Protein AF-R5ES46-F1 (afdb_monomer_lite)

pLDDT: mean 76.64, std 11.03, range [31.05, 92.38]

Secondary structure (DSSP, 8-state):
-HHHHHHHHHHT-HHHHHHHHHTT----GGGTHHHHHHHTT-HHHHHHHHTT-S-TT---TTS--GGGG--SHHHHHHHHTT---TT---TTS--HHHH--SHHHHHHHHHHHHHHH--TTSS---HHHHHHSEEEEEEEGGG-EEE--STTSPPEEEETTEEEEEPHHHHHHHHHHHT--GGGGGTS-HHHHHHHHHHH-TT-EEEEEEETTTTEEEEEEETTS----HHHHHHHHHT-TTEEEEEEETTEEEEEEEEEEEEE-TTS-EEEEEEEEEEETT-SSPPEEEEEEEETTT--B----SGGGEEE-----SSSHHHHHHHHH---HHHHHHHHHHHHHHHHBEEEHHHHHHHHHHHHHHBS-HHHHHHHHHHHHHHTT-HHHHHT-S-GGGS-HHHHTT-EEEEEHHHHHHHHHHHHHH-GGGB-TTHHHHHHHHHHHHHHSPPTTTTT-B--SPPPP--GGGS------

Structure (mmCIF, N/CA/C/O backbone):
data_AF-R5ES46-F1
#
_entry.id   AF-R5ES46-F1
#
loop_
_atom_site.group_PDB
_atom_site.id
_atom_site.type_symbol
_atom_site.label_atom_id
_atom_site.label_alt_id
_atom_site.label_comp_id
_atom_site.label_asym_id
_atom_site.label_entity_id
_atom_site.label_seq_id
_atom_site.pdbx_PDB_ins_code
_atom_site.Cartn_x
_atom_site.Cartn_y
_atom_site.Cartn_z
_atom_site.occupancy
_atom_site.B_iso_or_equiv
_atom_site.auth_seq_id
_atom_site.auth_comp_id
_atom_site.auth_asym_id
_atom_site.auth_atom_id
_atom_site.pdbx_PDB_model_num
ATOM 1 N N . MET A 1 1 ? 36.159 9.621 -30.321 1.00 50.72 1 MET A N 1
ATOM 2 C CA . MET A 1 1 ? 34.723 9.691 -30.652 1.00 50.72 1 MET A CA 1
ATOM 3 C C . MET A 1 1 ? 33.994 10.702 -29.761 1.00 50.72 1 MET A C 1
ATOM 5 O O . MET A 1 1 ? 33.452 11.634 -30.328 1.00 50.72 1 MET A O 1
ATOM 9 N N . SER A 1 2 ? 34.133 10.706 -28.422 1.00 61.22 2 SER A N 1
ATOM 10 C CA . SER A 1 2 ? 33.361 11.634 -27.547 1.00 61.22 2 SER A CA 1
ATOM 11 C C . SER A 1 2 ? 33.459 13.148 -27.847 1.00 61.22 2 SER A C 1
ATOM 13 O O . SER A 1 2 ? 32.511 13.891 -27.600 1.00 61.22 2 SER A O 1
ATOM 15 N N . TYR A 1 3 ? 34.552 13.632 -28.458 1.00 76.00 3 TYR A N 1
ATOM 16 C CA . TYR A 1 3 ? 34.710 15.056 -28.794 1.00 76.00 3 TYR A CA 1
ATOM 17 C C . TYR A 1 3 ? 33.619 15.597 -29.740 1.00 76.00 3 TYR A C 1
ATOM 19 O O . TYR A 1 3 ? 33.223 16.759 -29.613 1.00 76.00 3 TYR A O 1
ATOM 27 N N . ALA A 1 4 ? 33.131 14.782 -30.684 1.00 81.94 4 ALA A N 1
ATOM 28 C CA . ALA A 1 4 ? 32.122 15.208 -31.654 1.00 81.94 4 ALA A CA 1
ATOM 29 C C . ALA A 1 4 ? 30.767 15.445 -30.972 1.00 81.94 4 ALA A C 1
ATOM 31 O O . ALA A 1 4 ? 30.201 16.535 -31.109 1.00 81.94 4 ALA A O 1
ATOM 32 N N . LEU A 1 5 ? 30.315 14.479 -30.164 1.00 83.06 5 LEU A N 1
ATOM 33 C CA . LEU A 1 5 ? 29.095 14.578 -29.364 1.00 83.06 5 LEU A CA 1
ATOM 34 C C . LEU A 1 5 ? 29.153 15.760 -28.389 1.00 83.06 5 LEU A C 1
ATOM 36 O O . LEU A 1 5 ? 28.254 16.602 -28.384 1.00 83.06 5 LEU A O 1
ATOM 40 N N . LYS A 1 6 ? 30.257 15.909 -27.646 1.00 84.19 6 LYS A N 1
ATOM 41 C CA . LYS A 1 6 ? 30.455 17.034 -26.720 1.00 84.19 6 LYS A CA 1
ATOM 42 C C . LYS A 1 6 ? 30.347 18.387 -27.413 1.00 84.19 6 LYS A C 1
ATOM 44 O O . LYS A 1 6 ? 29.701 19.306 -26.905 1.00 84.19 6 LYS A O 1
ATOM 49 N N . LYS A 1 7 ? 30.969 18.538 -28.584 1.00 84.88 7 LYS A N 1
ATOM 50 C CA . LYS A 1 7 ? 30.894 19.783 -29.356 1.00 84.88 7 LYS A CA 1
ATOM 51 C C . LYS A 1 7 ? 29.479 20.032 -29.883 1.00 84.88 7 LYS A C 1
ATOM 53 O O . LYS A 1 7 ? 29.025 21.171 -29.831 1.00 84.88 7 LYS A O 1
ATOM 58 N N . ALA A 1 8 ? 28.780 18.995 -30.340 1.00 86.94 8 ALA A N 1
ATOM 59 C CA . ALA A 1 8 ? 27.404 19.099 -30.822 1.00 86.94 8 ALA A CA 1
ATOM 60 C C . ALA A 1 8 ? 26.443 19.585 -29.722 1.00 86.94 8 ALA A C 1
ATOM 62 O O . ALA A 1 8 ? 25.684 20.529 -29.955 1.00 86.94 8 ALA A O 1
ATOM 63 N N . VAL A 1 9 ? 26.557 19.026 -28.511 1.00 86.81 9 VAL A N 1
ATOM 64 C CA . VAL A 1 9 ? 25.781 19.442 -27.329 1.00 86.81 9 VAL A CA 1
ATOM 65 C C . VAL A 1 9 ? 26.120 20.882 -26.926 1.00 86.81 9 VAL A C 1
ATOM 67 O O . VAL A 1 9 ? 25.226 21.705 -26.753 1.00 86.81 9 VAL A O 1
ATOM 70 N N . ARG A 1 10 ? 27.409 21.258 -26.872 1.00 84.00 10 ARG A N 1
ATOM 71 C CA . ARG A 1 10 ? 27.826 22.637 -26.523 1.00 84.00 10 ARG A CA 1
ATOM 72 C C . ARG A 1 10 ? 27.373 23.696 -27.528 1.00 84.00 10 ARG A C 1
ATOM 74 O O . ARG A 1 10 ? 27.269 24.867 -27.164 1.00 84.00 10 ARG A O 1
ATOM 81 N N . VAL A 1 11 ? 27.146 23.319 -28.782 1.00 86.06 11 VAL A N 1
ATOM 82 C CA . VAL A 1 11 ? 26.660 24.229 -29.829 1.00 86.06 11 VAL A CA 1
ATOM 83 C C . VAL A 1 11 ? 25.125 24.207 -29.931 1.00 86.06 11 VAL A C 1
ATOM 85 O O . VAL A 1 11 ? 24.560 25.130 -30.512 1.00 86.06 11 VAL A O 1
ATOM 88 N N . GLY A 1 12 ? 24.441 23.224 -29.329 1.00 83.50 12 GLY A N 1
ATOM 89 C CA . GLY A 1 12 ? 22.979 23.080 -29.386 1.00 83.50 12 GLY A CA 1
ATOM 90 C C . GLY A 1 12 ? 22.482 22.544 -30.732 1.00 83.50 12 GLY A C 1
ATOM 91 O O . GLY A 1 12 ? 21.499 23.030 -31.284 1.00 83.50 12 GLY A O 1
ATOM 92 N N . LYS A 1 13 ? 23.214 21.599 -31.339 1.00 88.62 13 LYS A N 1
ATOM 93 C CA . LYS A 1 13 ? 22.828 20.964 -32.611 1.00 88.62 13 LYS A CA 1
ATOM 94 C C . LYS A 1 13 ? 22.083 19.652 -32.350 1.00 88.62 13 LYS A C 1
ATOM 96 O O . LYS A 1 13 ? 22.638 18.586 -32.597 1.00 88.62 13 LYS A O 1
ATOM 101 N N . SER A 1 14 ? 20.839 19.744 -31.880 1.00 86.94 14 SER A N 1
ATOM 102 C CA . SER A 1 14 ? 19.990 18.607 -31.478 1.00 86.94 14 SER A CA 1
ATOM 103 C C . SER A 1 14 ? 19.904 17.483 -32.525 1.00 86.94 14 SER A C 1
ATOM 105 O O . SER A 1 14 ? 20.125 16.321 -32.195 1.00 86.94 14 SER A O 1
ATOM 107 N N . GLU A 1 15 ? 19.694 17.815 -33.802 1.00 88.44 15 GLU A N 1
ATOM 108 C CA . GLU A 1 15 ? 19.647 16.827 -34.898 1.00 88.44 15 GLU A CA 1
ATOM 109 C C . GLU A 1 15 ? 20.982 16.096 -35.105 1.00 88.44 15 GLU A C 1
ATOM 111 O O . GLU A 1 15 ? 21.023 14.901 -35.392 1.00 88.44 15 GLU A O 1
ATOM 116 N N . PHE A 1 16 ? 22.099 16.802 -34.919 1.00 86.50 16 PHE A N 1
ATOM 117 C CA . PHE A 1 16 ? 23.427 16.205 -35.042 1.00 86.50 16 PHE A CA 1
ATOM 118 C C . PHE A 1 16 ? 23.774 15.352 -33.816 1.00 86.50 16 PHE A C 1
ATOM 120 O O . PHE A 1 16 ? 24.429 14.324 -33.953 1.00 86.50 16 PHE A O 1
ATOM 127 N N . VAL A 1 17 ? 23.289 15.737 -32.630 1.00 85.88 17 VAL A N 1
ATOM 128 C CA . VAL A 1 17 ? 23.375 14.914 -31.416 1.00 85.88 17 VAL A CA 1
ATOM 129 C C . VAL A 1 17 ? 22.628 13.597 -31.616 1.00 85.88 17 VAL A C 1
ATOM 131 O O . VAL A 1 17 ? 23.207 12.542 -31.373 1.00 85.88 17 VAL A O 1
ATOM 134 N N . LYS A 1 18 ? 21.392 13.641 -32.125 1.00 85.62 18 LYS A N 1
ATOM 135 C CA . LYS A 1 18 ? 20.612 12.435 -32.433 1.00 85.62 18 LYS A CA 1
ATOM 136 C C . LYS A 1 18 ? 21.348 11.516 -33.408 1.00 85.62 18 LYS A C 1
ATOM 138 O O . LYS A 1 18 ? 21.523 10.339 -33.119 1.00 85.62 18 LYS A O 1
ATOM 143 N N . PHE A 1 19 ? 21.859 12.074 -34.507 1.00 87.94 19 PHE A N 1
ATOM 144 C CA . PHE A 1 19 ? 22.622 11.314 -35.498 1.00 87.94 19 PHE A CA 1
ATOM 145 C C . PHE A 1 19 ? 23.838 10.593 -34.891 1.00 87.94 19 PHE A C 1
ATOM 147 O O . PHE A 1 19 ? 24.086 9.431 -35.203 1.00 87.94 19 PHE A O 1
ATOM 154 N N . LEU A 1 20 ? 24.591 11.259 -34.010 1.00 86.00 20 LEU A N 1
ATOM 155 C CA . LEU A 1 20 ? 25.761 10.661 -33.355 1.00 86.00 20 LEU A CA 1
ATOM 156 C C . LEU A 1 20 ? 25.376 9.551 -32.364 1.00 86.00 20 LEU A C 1
ATOM 158 O O . LEU A 1 20 ? 26.060 8.529 -32.297 1.00 86.00 20 LEU A O 1
ATOM 162 N N . LEU A 1 21 ? 24.272 9.720 -31.631 1.00 84.38 21 LEU A N 1
ATOM 163 C CA . LEU A 1 21 ? 23.753 8.700 -30.713 1.00 84.38 21 LEU A CA 1
ATOM 164 C C . LEU A 1 21 ? 23.245 7.460 -31.468 1.00 84.38 21 LEU A C 1
ATOM 166 O O . LEU A 1 21 ? 23.540 6.333 -31.061 1.00 84.38 21 LEU A O 1
ATOM 170 N N . ASP A 1 22 ? 22.555 7.662 -32.594 1.00 84.56 22 ASP A N 1
ATOM 171 C CA . ASP A 1 22 ? 22.076 6.589 -33.477 1.00 84.56 22 ASP A CA 1
ATOM 172 C C . ASP A 1 22 ? 23.244 5.848 -34.155 1.00 84.56 22 ASP A C 1
ATOM 174 O O . ASP A 1 22 ? 23.182 4.637 -34.368 1.00 84.56 22 ASP A O 1
ATOM 178 N N . ALA A 1 23 ? 24.352 6.547 -34.426 1.00 84.88 23 ALA A N 1
ATOM 179 C CA . ALA A 1 23 ? 25.599 5.960 -34.922 1.00 84.88 23 ALA A CA 1
ATOM 180 C C . ALA A 1 23 ? 26.373 5.149 -33.858 1.00 84.88 23 ALA A C 1
ATOM 182 O O . ALA A 1 23 ? 27.422 4.577 -34.160 1.00 84.88 23 ALA A O 1
ATOM 183 N N . GLY A 1 24 ? 25.864 5.075 -32.623 1.00 80.06 24 GLY A N 1
ATOM 184 C CA . GLY A 1 24 ? 26.430 4.275 -31.541 1.00 80.06 24 GLY A CA 1
ATOM 185 C C . GLY A 1 24 ? 27.419 5.017 -30.641 1.00 80.06 24 GLY A C 1
ATOM 186 O O . GLY A 1 24 ? 28.018 4.381 -29.771 1.00 80.06 24 GLY A O 1
ATOM 187 N N . GLU A 1 25 ? 27.588 6.338 -30.790 1.00 81.44 25 GLU A N 1
ATOM 188 C CA . GLU A 1 25 ? 28.303 7.112 -29.772 1.00 81.44 25 GLU A CA 1
ATOM 189 C C . GLU A 1 25 ? 27.498 7.129 -28.465 1.00 81.44 25 GLU A C 1
ATOM 191 O O . GLU A 1 25 ? 26.265 7.173 -28.452 1.00 81.44 25 GLU A O 1
ATOM 196 N N . ARG A 1 26 ? 28.204 7.068 -27.334 1.00 77.81 26 ARG A N 1
ATOM 197 C CA . ARG A 1 26 ? 27.598 7.064 -26.001 1.00 77.81 26 ARG A CA 1
ATOM 198 C C . ARG A 1 26 ? 28.110 8.249 -25.186 1.00 77.81 26 ARG A C 1
ATOM 200 O O . ARG A 1 26 ? 29.310 8.530 -25.247 1.00 77.81 26 ARG A O 1
ATOM 207 N N . PRO A 1 27 ? 27.233 8.934 -24.433 1.00 75.50 27 PRO A N 1
ATOM 208 C CA . PRO A 1 27 ? 27.652 10.006 -23.546 1.00 75.50 27 PRO A CA 1
ATOM 209 C C . PRO A 1 27 ? 28.518 9.428 -22.422 1.00 75.50 27 PRO A C 1
ATOM 211 O O . PRO A 1 27 ? 28.147 8.433 -21.799 1.00 75.50 27 PRO A O 1
ATOM 214 N N . SER A 1 28 ? 29.681 10.031 -22.168 1.00 75.12 28 SER A N 1
ATOM 215 C CA . SER A 1 28 ? 30.490 9.660 -21.007 1.00 75.12 28 SER A CA 1
ATOM 216 C C . SER A 1 28 ? 30.049 10.466 -19.781 1.00 75.12 28 SER A C 1
ATOM 218 O O . SER A 1 28 ? 29.899 11.684 -19.919 1.00 75.12 28 SER A O 1
ATOM 220 N N . PRO A 1 29 ? 29.928 9.837 -18.598 1.00 64.81 29 PRO A N 1
ATOM 221 C CA . PRO A 1 29 ? 29.536 10.515 -17.359 1.00 64.81 29 PRO A CA 1
ATOM 222 C C . PRO A 1 29 ? 30.401 11.760 -17.072 1.00 64.81 29 PRO A C 1
ATOM 224 O O . PRO A 1 29 ? 29.914 12.884 -16.988 1.00 64.81 29 PRO A O 1
ATOM 227 N N . SER A 1 30 ? 31.726 11.595 -17.181 1.00 70.25 30 SER A N 1
ATOM 228 C CA . SER A 1 30 ? 32.749 12.631 -16.954 1.00 70.25 30 SER A CA 1
ATOM 229 C C . SER A 1 30 ? 32.684 13.872 -17.857 1.00 70.25 30 SER A C 1
ATOM 231 O O . SER A 1 30 ? 33.551 14.738 -17.774 1.00 70.25 30 SER A O 1
ATOM 233 N N . GLU A 1 31 ? 31.769 13.919 -18.823 1.00 74.25 31 GLU A N 1
ATOM 234 C CA . GLU A 1 31 ? 31.600 15.065 -19.717 1.00 74.25 31 GLU A CA 1
ATOM 235 C C . GLU A 1 31 ? 30.376 15.921 -19.380 1.00 74.25 31 GLU A C 1
ATOM 237 O O . GLU A 1 31 ? 30.196 16.952 -20.038 1.00 74.25 31 GLU A O 1
ATOM 242 N N . HIS A 1 32 ? 29.556 15.504 -18.402 1.00 83.56 32 HIS A N 1
ATOM 243 C CA . HIS A 1 32 ? 28.387 16.234 -17.888 1.00 83.56 32 HIS A CA 1
ATOM 244 C C . HIS A 1 32 ? 27.476 16.763 -19.006 1.00 83.56 32 HIS A C 1
ATOM 246 O O . HIS A 1 32 ? 26.930 17.865 -18.951 1.00 83.56 32 HIS A O 1
ATOM 252 N N . LEU A 1 33 ? 27.331 15.984 -20.087 1.00 87.06 33 LEU A N 1
ATOM 253 C CA . LEU A 1 33 ? 26.637 16.425 -21.305 1.00 87.06 33 LEU A CA 1
ATOM 254 C C . LEU A 1 33 ? 25.172 16.783 -21.035 1.00 87.06 33 LEU A C 1
ATOM 256 O O . LEU A 1 33 ? 24.641 17.703 -21.659 1.00 87.06 33 LEU A O 1
ATOM 260 N N . LEU A 1 34 ? 24.539 16.089 -20.087 1.00 88.81 34 LEU A N 1
ATOM 261 C CA . LEU A 1 34 ? 23.174 16.385 -19.673 1.00 88.81 34 LEU A CA 1
ATOM 262 C C . LEU A 1 34 ? 23.084 17.711 -18.915 1.00 88.81 34 LEU A C 1
ATOM 264 O O . LEU A 1 34 ? 22.223 18.516 -19.248 1.00 88.81 34 LEU A O 1
ATOM 268 N N . HIS A 1 35 ? 24.005 17.999 -17.991 1.00 90.88 35 HIS A N 1
ATOM 269 C CA . HIS A 1 35 ? 24.092 19.295 -17.301 1.00 90.88 35 HIS A CA 1
ATOM 270 C C . HIS A 1 35 ? 24.216 20.455 -18.293 1.00 90.88 35 HIS A C 1
ATOM 272 O O . HIS A 1 35 ? 23.548 21.483 -18.160 1.00 90.88 35 HIS A O 1
ATOM 278 N N . ILE A 1 36 ? 25.012 20.275 -19.352 1.00 88.56 36 ILE A N 1
ATOM 279 C CA . ILE A 1 36 ? 25.159 21.276 -20.419 1.00 88.56 36 ILE A CA 1
ATOM 280 C C . ILE A 1 36 ? 23.841 21.474 -21.183 1.00 88.56 36 ILE A C 1
ATOM 282 O O . ILE A 1 36 ? 23.480 22.613 -21.475 1.00 88.56 36 ILE A O 1
ATOM 286 N N . ALA A 1 37 ? 23.122 20.401 -21.521 1.00 90.31 37 ALA A N 1
ATOM 287 C CA . ALA A 1 37 ? 21.837 20.508 -22.217 1.00 90.31 37 ALA A CA 1
ATOM 288 C C . ALA A 1 37 ? 20.765 21.171 -21.333 1.00 90.31 37 ALA A C 1
ATOM 290 O O . ALA A 1 37 ? 20.067 22.080 -21.784 1.00 90.31 37 ALA A O 1
ATOM 291 N N . VAL A 1 38 ? 20.694 20.775 -20.059 1.00 91.69 38 VAL A N 1
ATOM 292 C CA . VAL A 1 38 ? 19.716 21.279 -19.088 1.00 91.69 38 VAL A CA 1
ATOM 293 C C . VAL A 1 38 ? 19.953 22.751 -18.751 1.00 91.69 38 VAL A C 1
ATOM 295 O O . VAL A 1 38 ? 19.028 23.554 -18.830 1.00 91.69 38 VAL A O 1
ATOM 298 N N . SER A 1 39 ? 21.200 23.149 -18.482 1.00 90.38 39 SER A N 1
ATOM 299 C CA . SER A 1 39 ? 21.549 24.551 -18.192 1.00 90.38 39 SER A CA 1
ATOM 300 C C . SER A 1 39 ? 21.256 25.508 -19.354 1.00 90.38 39 SER A C 1
ATOM 302 O O . SER A 1 39 ? 21.142 26.723 -19.155 1.00 90.38 39 SER A O 1
ATOM 304 N N . ARG A 1 40 ? 21.123 24.989 -20.578 1.00 88.88 40 ARG A N 1
ATOM 305 C CA . ARG A 1 40 ? 20.743 25.748 -21.779 1.00 88.88 40 ARG A CA 1
ATOM 306 C C . ARG A 1 40 ? 19.254 25.679 -22.098 1.00 88.88 40 ARG A C 1
ATOM 308 O O . ARG A 1 40 ? 18.846 26.318 -23.061 1.00 88.88 40 ARG A O 1
ATOM 315 N N . ASP A 1 41 ? 18.488 24.932 -21.309 1.00 90.12 41 ASP A N 1
ATOM 316 C CA . ASP A 1 41 ? 17.076 24.643 -21.548 1.00 90.12 41 ASP A CA 1
ATOM 317 C C . ASP A 1 41 ? 16.816 23.976 -22.918 1.00 90.12 41 ASP A C 1
ATOM 319 O O . ASP A 1 41 ? 15.765 24.136 -23.533 1.00 90.12 41 ASP A O 1
ATOM 323 N N . ASP A 1 42 ? 17.794 23.214 -23.431 1.00 91.31 42 ASP A N 1
ATOM 324 C CA . ASP A 1 42 ? 17.674 22.487 -24.701 1.00 91.31 42 ASP A CA 1
ATOM 325 C C . ASP A 1 42 ? 16.961 21.146 -24.474 1.00 91.31 42 ASP A C 1
ATOM 327 O O . ASP A 1 42 ? 17.584 20.082 -24.386 1.00 91.31 42 ASP A O 1
ATOM 331 N N . VAL A 1 43 ? 15.633 21.218 -24.339 1.00 89.38 43 VAL A N 1
ATOM 332 C CA . VAL A 1 43 ? 14.747 20.078 -24.034 1.00 89.38 43 VAL A CA 1
ATOM 333 C C . VAL A 1 43 ? 14.914 18.941 -25.049 1.00 89.38 43 VAL A C 1
ATOM 335 O O . VAL A 1 43 ? 14.921 17.770 -24.673 1.00 89.38 43 VAL A O 1
ATOM 338 N N . LEU A 1 44 ? 15.107 19.258 -26.334 1.00 87.81 44 LEU A N 1
ATOM 339 C CA . LEU A 1 44 ? 15.276 18.252 -27.386 1.00 87.81 44 LEU A CA 1
ATOM 340 C C . LEU A 1 44 ? 16.583 17.479 -27.209 1.00 87.81 44 LEU A C 1
ATOM 342 O O . LEU A 1 44 ? 16.568 16.249 -27.175 1.00 87.81 44 LEU A O 1
ATOM 346 N N . THR A 1 45 ? 17.707 18.177 -27.037 1.00 88.31 45 THR A N 1
ATOM 347 C CA . THR A 1 45 ? 18.996 17.520 -26.786 1.00 88.31 45 THR A CA 1
ATOM 348 C C . THR A 1 45 ? 18.975 16.738 -25.470 1.00 88.31 45 THR A C 1
ATOM 350 O O . THR A 1 45 ? 19.461 15.607 -25.429 1.00 88.31 45 THR A O 1
ATOM 353 N N . ALA A 1 46 ? 18.368 17.290 -24.413 1.00 89.00 46 ALA A N 1
ATOM 354 C CA . ALA A 1 46 ? 18.200 16.599 -23.138 1.00 89.00 46 ALA A CA 1
ATOM 355 C C . ALA A 1 46 ? 17.374 15.310 -23.292 1.00 89.00 46 ALA A C 1
ATOM 357 O O . ALA A 1 46 ? 17.775 14.279 -22.758 1.00 89.00 46 ALA A O 1
ATOM 358 N N . SER A 1 47 ? 16.292 15.330 -24.083 1.00 86.62 47 SER A N 1
ATOM 359 C CA . SER A 1 47 ? 15.441 14.154 -24.335 1.00 86.62 47 SER A CA 1
ATOM 360 C C . SER A 1 47 ? 16.211 13.008 -24.988 1.00 86.62 47 SER A C 1
ATOM 362 O O . SER A 1 47 ? 16.083 11.855 -24.574 1.00 86.62 47 SER A O 1
ATOM 364 N N . TYR A 1 48 ? 17.076 13.326 -25.956 1.00 85.88 48 TYR A N 1
ATOM 365 C CA . TYR A 1 48 ? 17.923 12.331 -26.599 1.00 85.88 48 TYR A CA 1
ATOM 366 C C . TYR A 1 48 ? 18.948 11.776 -25.615 1.00 85.88 48 TYR A C 1
ATOM 368 O O . TYR A 1 48 ? 19.075 10.563 -25.488 1.00 85.88 48 TYR A O 1
ATOM 376 N N . LEU A 1 49 ? 19.644 12.640 -24.874 1.00 84.19 49 LEU A N 1
ATOM 377 C CA . LEU A 1 49 ? 20.683 12.218 -23.935 1.00 84.19 49 LEU A CA 1
ATOM 378 C C . LEU A 1 49 ? 20.130 11.343 -22.807 1.00 84.19 49 LEU A C 1
ATOM 380 O O . LEU A 1 49 ? 20.708 10.301 -22.509 1.00 84.19 49 LEU A O 1
ATOM 384 N N . VAL A 1 50 ? 18.994 11.725 -22.228 1.00 81.94 50 VAL A N 1
ATOM 385 C CA . VAL A 1 50 ? 18.322 10.998 -21.145 1.00 81.94 50 VAL A CA 1
ATOM 386 C C . VAL A 1 50 ? 18.067 9.530 -21.496 1.00 81.94 50 VAL A C 1
ATOM 388 O O . VAL A 1 50 ? 18.295 8.661 -20.660 1.00 81.94 50 VAL A O 1
ATOM 391 N N . SER A 1 51 ? 17.692 9.232 -22.742 1.00 77.00 51 SER A N 1
ATOM 392 C CA . SER A 1 51 ? 17.436 7.853 -23.183 1.00 77.00 51 SER A CA 1
ATOM 393 C C . SER A 1 51 ? 18.680 6.948 -23.211 1.00 77.00 51 SER A C 1
ATOM 395 O O . SER A 1 51 ? 18.554 5.724 -23.210 1.00 77.00 51 SER A O 1
ATOM 397 N N . TYR A 1 52 ? 19.884 7.532 -23.207 1.00 71.12 52 TYR A N 1
ATOM 398 C CA . TYR A 1 52 ? 21.158 6.812 -23.311 1.00 71.12 52 TYR A CA 1
ATOM 399 C C . TYR A 1 52 ? 22.054 6.949 -22.074 1.00 71.12 52 TYR A C 1
ATOM 401 O O . TYR A 1 52 ? 23.141 6.367 -22.045 1.00 71.12 52 TYR A O 1
ATOM 409 N N . ILE A 1 53 ? 21.633 7.712 -21.063 1.00 68.25 53 ILE A N 1
ATOM 410 C CA . ILE A 1 53 ? 22.413 7.943 -19.846 1.00 68.25 53 ILE A CA 1
ATOM 411 C C . ILE A 1 53 ? 22.116 6.867 -18.801 1.00 68.25 53 ILE A C 1
ATOM 413 O O . ILE A 1 53 ? 20.972 6.528 -18.514 1.00 68.25 53 ILE A O 1
ATOM 417 N N . THR A 1 54 ? 23.180 6.349 -18.189 1.00 59.16 54 THR A N 1
ATOM 418 C CA . THR A 1 54 ? 23.122 5.325 -17.136 1.00 59.16 54 THR A CA 1
ATOM 419 C C . THR A 1 54 ? 22.829 5.872 -15.737 1.00 59.16 54 THR A C 1
ATOM 421 O O . THR A 1 54 ? 22.391 5.101 -14.886 1.00 59.16 54 THR A O 1
ATOM 424 N N . ASN A 1 55 ? 23.062 7.165 -15.473 1.00 73.50 55 ASN A N 1
ATOM 425 C CA . ASN A 1 55 ? 22.813 7.781 -14.167 1.00 73.50 55 ASN A CA 1
ATOM 426 C C . ASN A 1 55 ? 22.313 9.233 -14.287 1.00 73.50 55 ASN A C 1
ATOM 428 O O . ASN A 1 55 ? 23.080 10.129 -14.620 1.00 73.50 55 ASN A O 1
ATOM 432 N N . ILE A 1 56 ? 21.034 9.466 -13.976 1.00 82.81 56 ILE A N 1
ATOM 433 C CA . ILE A 1 56 ? 20.411 10.803 -13.969 1.00 82.81 56 ILE A CA 1
ATOM 434 C C . ILE A 1 56 ? 20.873 11.670 -12.781 1.00 82.81 56 ILE A C 1
ATOM 436 O O . ILE A 1 56 ? 20.737 12.887 -12.818 1.00 82.81 56 ILE A O 1
ATOM 440 N N . ASN A 1 57 ? 21.445 11.053 -11.741 1.00 83.88 57 ASN A N 1
ATOM 441 C CA . ASN A 1 57 ? 21.848 11.703 -10.489 1.00 83.88 57 ASN A CA 1
ATOM 442 C C . ASN A 1 57 ? 23.328 12.090 -10.457 1.00 83.88 57 ASN A C 1
ATOM 444 O O . ASN A 1 57 ? 23.874 12.357 -9.391 1.00 83.88 57 ASN A O 1
ATOM 448 N N . GLU A 1 58 ? 24.009 12.046 -11.600 1.00 85.62 58 GLU A N 1
ATOM 449 C CA . GLU A 1 58 ? 25.408 12.443 -11.670 1.00 85.62 58 GLU A CA 1
ATOM 450 C C . GLU A 1 58 ? 25.570 13.912 -11.268 1.00 85.62 58 GLU A C 1
ATOM 452 O O . GLU A 1 58 ? 24.861 14.780 -11.773 1.00 85.62 58 GLU A O 1
ATOM 457 N N . GLN A 1 59 ? 26.493 14.182 -10.348 1.00 87.81 59 GLN A N 1
ATOM 458 C CA . GLN A 1 59 ? 26.813 15.535 -9.915 1.00 87.81 59 GLN A CA 1
ATOM 459 C C . GLN A 1 59 ? 27.936 16.105 -10.789 1.00 87.81 59 GLN A C 1
ATOM 461 O O . GLN A 1 59 ? 28.874 15.388 -11.153 1.00 87.81 59 GLN A O 1
ATOM 466 N N . ASP A 1 60 ? 27.812 17.374 -11.170 1.00 88.06 60 ASP A N 1
ATOM 467 C CA . ASP A 1 60 ? 28.904 18.109 -11.806 1.00 88.06 60 ASP A CA 1
ATOM 468 C C . ASP A 1 60 ? 29.981 18.530 -10.798 1.00 88.06 60 ASP A C 1
ATOM 470 O O . ASP A 1 60 ? 29.936 18.166 -9.621 1.00 88.06 60 ASP A O 1
ATOM 474 N N . ASP A 1 61 ? 30.983 19.271 -11.273 1.00 89.94 61 ASP A N 1
ATOM 475 C CA . ASP A 1 61 ? 32.088 19.757 -10.442 1.00 89.94 61 ASP A CA 1
ATOM 476 C C . ASP A 1 61 ? 31.605 20.667 -9.285 1.00 89.94 61 ASP A C 1
ATOM 478 O O . ASP A 1 61 ? 32.292 20.788 -8.269 1.00 89.94 61 ASP A O 1
ATOM 482 N N . ASP A 1 62 ? 30.404 21.247 -9.401 1.00 88.38 62 ASP A N 1
ATOM 483 C CA . ASP A 1 62 ? 29.752 22.088 -8.390 1.00 88.38 62 ASP A CA 1
ATOM 484 C C . ASP A 1 62 ? 28.779 21.289 -7.491 1.00 88.38 62 ASP A C 1
ATOM 486 O O . ASP A 1 62 ? 28.060 21.852 -6.662 1.00 88.38 62 ASP A O 1
ATOM 490 N N . GLY A 1 63 ? 28.741 19.960 -7.626 1.00 88.75 63 GLY A N 1
ATOM 491 C CA . GLY A 1 63 ? 27.827 19.104 -6.872 1.00 88.75 63 GLY A CA 1
ATOM 492 C C . GLY A 1 63 ? 26.386 19.133 -7.400 1.00 88.75 63 GLY A C 1
ATOM 493 O O . GLY A 1 63 ? 25.498 18.522 -6.807 1.00 88.75 63 GLY A O 1
ATOM 494 N N . ASN A 1 64 ? 26.104 19.812 -8.512 1.00 91.50 64 ASN A N 1
ATOM 495 C CA . ASN A 1 64 ? 24.746 19.933 -9.031 1.00 91.50 64 ASN A CA 1
ATOM 496 C C . ASN A 1 64 ? 24.346 18.671 -9.796 1.00 91.50 64 ASN A C 1
ATOM 498 O O . ASN A 1 64 ? 25.034 18.225 -10.716 1.00 91.50 64 ASN A O 1
ATOM 502 N N . THR A 1 65 ? 23.180 18.112 -9.473 1.00 90.69 65 THR A N 1
ATOM 503 C CA . THR A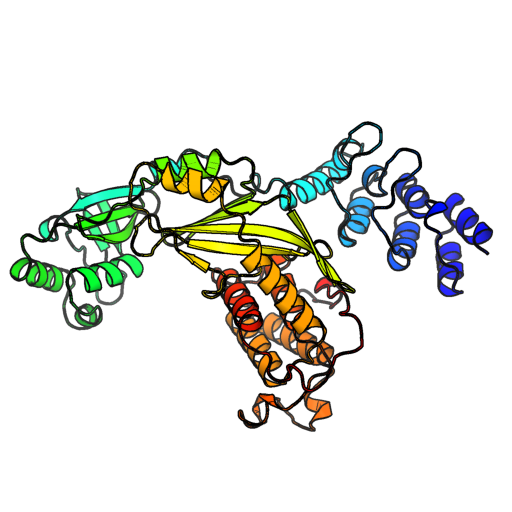 1 65 ? 22.518 17.162 -10.382 1.00 90.69 65 THR A CA 1
ATOM 504 C C . THR A 1 65 ? 21.928 17.924 -11.575 1.00 90.69 65 THR A C 1
ATOM 506 O O . THR A 1 65 ? 21.676 19.127 -11.462 1.00 90.69 65 THR A O 1
ATOM 509 N N . PRO A 1 66 ? 21.614 17.265 -12.706 1.00 91.06 66 PRO A N 1
ATOM 510 C CA . PRO A 1 66 ? 20.939 17.920 -13.821 1.00 91.06 66 PRO A CA 1
ATOM 511 C C . PRO A 1 66 ? 19.676 18.672 -13.384 1.00 91.06 66 PRO A C 1
ATOM 513 O O . PRO A 1 66 ? 19.398 19.746 -13.903 1.00 91.06 66 PRO A O 1
ATOM 516 N N . LEU A 1 67 ? 18.950 18.161 -12.383 1.00 91.44 67 LEU A N 1
ATOM 517 C CA . LEU A 1 67 ? 17.740 18.797 -11.867 1.00 91.44 67 LEU A CA 1
ATOM 518 C C . LEU A 1 67 ? 17.999 20.150 -11.178 1.00 91.44 67 LEU A C 1
ATOM 520 O O . LEU A 1 67 ? 17.155 21.030 -11.289 1.00 91.44 67 LEU A O 1
ATOM 524 N N . HIS A 1 68 ? 19.162 20.358 -10.548 1.00 91.25 68 HIS A N 1
ATOM 525 C CA . HIS A 1 68 ? 19.538 21.656 -9.956 1.00 91.25 68 HIS A CA 1
ATOM 526 C C . HIS A 1 68 ? 19.714 22.752 -11.025 1.00 91.25 68 HIS A C 1
ATOM 528 O O . HIS A 1 68 ? 19.534 23.938 -10.772 1.00 91.25 68 HIS A O 1
ATOM 534 N N . LEU A 1 69 ? 20.053 22.368 -12.260 1.00 89.94 69 LEU A N 1
ATOM 535 C CA . LEU A 1 69 ? 20.315 23.309 -13.357 1.00 89.94 69 LEU A CA 1
ATOM 536 C C . LEU A 1 69 ? 19.074 23.609 -14.213 1.00 89.94 69 LEU A C 1
ATOM 538 O O . LEU A 1 69 ? 19.176 24.305 -15.229 1.00 89.94 69 LEU A O 1
ATOM 542 N N . CYS A 1 70 ? 17.918 23.066 -13.831 1.00 90.00 70 CYS A N 1
ATOM 543 C CA . CYS A 1 70 ? 16.647 23.229 -14.524 1.00 90.00 70 CYS A CA 1
ATOM 544 C C . CYS A 1 70 ? 16.221 24.707 -14.613 1.00 90.00 70 CYS A C 1
ATOM 546 O O . CYS A 1 70 ? 16.381 25.486 -13.672 1.00 90.00 70 CYS A O 1
ATOM 548 N N . LYS A 1 71 ? 15.639 25.092 -15.757 1.00 87.12 71 LYS A N 1
ATOM 549 C CA . LYS A 1 71 ? 15.148 26.458 -16.010 1.00 87.12 71 LYS A CA 1
ATOM 550 C C . LYS A 1 71 ? 13.678 26.554 -16.397 1.00 87.12 71 LYS A C 1
ATOM 552 O O . LYS A 1 71 ? 13.125 27.640 -16.273 1.00 87.12 71 LYS A O 1
ATOM 557 N N . SER A 1 72 ? 13.071 25.470 -16.873 1.00 88.25 72 SER A N 1
ATOM 558 C CA . SER A 1 72 ? 11.692 25.457 -17.359 1.00 88.25 72 SER A CA 1
ATOM 559 C C . SER A 1 72 ? 10.923 24.257 -16.822 1.00 88.25 72 SER A C 1
ATOM 561 O O . SER A 1 72 ? 11.497 23.212 -16.510 1.00 88.25 72 SER A O 1
ATOM 563 N N . GLU A 1 73 ? 9.601 24.398 -16.754 1.00 85.00 73 GLU A N 1
ATOM 564 C CA . GLU A 1 73 ? 8.690 23.326 -16.350 1.00 85.00 73 GLU A CA 1
ATOM 565 C C . GLU A 1 73 ? 8.814 22.098 -17.267 1.00 85.00 73 GLU A C 1
ATOM 567 O O . GLU A 1 73 ? 8.832 20.963 -16.797 1.00 85.00 73 GLU A O 1
ATOM 572 N N . GLU A 1 74 ? 8.964 22.306 -18.576 1.00 85.62 74 GLU A N 1
ATOM 573 C CA . GLU A 1 74 ? 9.105 21.215 -19.545 1.00 85.62 74 GLU A CA 1
ATOM 574 C C . GLU A 1 74 ? 10.414 20.436 -19.351 1.00 85.62 74 GLU A C 1
ATOM 576 O O . GLU A 1 74 ? 10.423 19.205 -19.431 1.00 85.62 74 GLU A O 1
ATOM 581 N N . MET A 1 75 ? 11.509 21.126 -19.016 1.00 87.75 75 MET A N 1
ATOM 582 C CA . MET A 1 75 ? 12.765 20.475 -18.646 1.00 87.75 75 MET A CA 1
ATOM 583 C C . MET A 1 75 ? 12.643 19.728 -17.310 1.00 87.75 75 MET A C 1
ATOM 585 O O . MET A 1 75 ? 13.102 18.589 -17.206 1.00 87.75 75 MET A O 1
ATOM 589 N N . ALA A 1 76 ? 11.986 20.327 -16.310 1.00 86.69 76 ALA A N 1
ATOM 590 C CA . ALA A 1 76 ? 11.721 19.681 -15.025 1.00 86.69 76 ALA A CA 1
ATOM 591 C C . ALA A 1 76 ? 10.922 18.386 -15.211 1.00 86.69 76 ALA A C 1
ATOM 593 O O . ALA A 1 76 ? 11.336 17.341 -14.719 1.00 86.69 76 ALA A O 1
ATOM 594 N N . LYS A 1 77 ? 9.831 18.420 -15.989 1.00 82.50 77 LYS A N 1
ATOM 595 C CA . LYS A 1 77 ? 9.027 17.238 -16.343 1.00 82.50 77 LYS A CA 1
ATOM 596 C C . LYS A 1 77 ? 9.865 16.161 -17.020 1.00 82.50 77 LYS A C 1
ATOM 598 O O . LYS A 1 77 ? 9.767 14.993 -16.655 1.00 82.50 77 LYS A O 1
ATOM 603 N N . LEU A 1 78 ? 10.692 16.534 -17.997 1.00 83.44 78 LEU A N 1
ATOM 604 C CA . LEU A 1 78 ? 11.550 15.593 -18.717 1.00 83.44 78 LEU A CA 1
ATOM 605 C C . LEU A 1 78 ? 12.518 14.876 -17.773 1.00 83.44 78 LEU A C 1
ATOM 607 O O . LEU A 1 78 ? 12.648 13.655 -17.846 1.00 83.44 78 LEU A O 1
ATOM 611 N N . LEU A 1 79 ? 13.175 15.622 -16.883 1.00 84.56 79 LEU A N 1
ATOM 612 C CA . LEU A 1 79 ? 14.107 15.054 -15.915 1.00 84.56 79 LEU A CA 1
ATOM 613 C C . LEU A 1 79 ? 13.379 14.227 -14.856 1.00 84.56 79 LEU A C 1
ATOM 615 O O . LEU A 1 79 ? 13.804 13.110 -14.586 1.00 84.56 79 LEU A O 1
ATOM 619 N N . LEU A 1 80 ? 12.267 14.723 -14.307 1.00 79.38 80 LEU A N 1
ATOM 620 C CA . LEU A 1 80 ? 11.471 14.027 -13.293 1.00 79.38 80 LEU A CA 1
ATOM 621 C C . LEU A 1 80 ? 10.905 12.696 -13.798 1.00 79.38 80 LEU A C 1
ATOM 623 O O . LEU A 1 80 ? 10.887 11.735 -13.035 1.00 79.38 80 LEU A O 1
ATOM 627 N N . ARG A 1 81 ? 10.565 12.583 -15.091 1.00 74.12 81 ARG A N 1
ATOM 628 C CA . ARG A 1 81 ? 10.196 11.298 -15.724 1.00 74.12 81 ARG A CA 1
ATOM 629 C C . ARG A 1 81 ? 11.264 10.213 -15.573 1.00 74.12 81 ARG A C 1
ATOM 631 O O . ARG A 1 81 ? 10.953 9.031 -15.643 1.00 74.12 81 ARG A O 1
ATOM 638 N N . GLN A 1 82 ? 12.525 10.591 -15.378 1.00 75.12 82 GLN A N 1
ATOM 639 C CA . GLN A 1 82 ? 13.627 9.648 -15.171 1.00 75.12 82 GLN A CA 1
ATOM 640 C C . GLN A 1 82 ? 13.856 9.285 -13.702 1.00 75.12 82 GLN A C 1
ATOM 642 O O . GLN A 1 82 ? 14.814 8.572 -13.400 1.00 75.12 82 GLN A O 1
ATOM 647 N N . ASN A 1 83 ? 12.988 9.752 -12.799 1.00 68.38 83 ASN A N 1
ATOM 648 C CA . ASN A 1 83 ? 13.045 9.534 -11.354 1.00 68.38 83 ASN A CA 1
ATOM 649 C C . ASN A 1 83 ? 14.415 9.878 -10.737 1.00 68.38 83 ASN A C 1
ATOM 651 O O . ASN A 1 83 ? 15.086 9.007 -10.170 1.00 68.38 83 ASN A O 1
ATOM 655 N N . PRO A 1 84 ? 14.862 11.141 -10.852 1.00 78.25 84 PRO A N 1
ATOM 656 C CA . PRO A 1 84 ? 16.062 11.601 -10.180 1.00 78.25 84 PRO A CA 1
ATOM 657 C C . PRO A 1 84 ? 15.852 11.615 -8.661 1.00 78.25 84 PRO A C 1
ATOM 659 O O . PRO A 1 84 ? 14.741 11.794 -8.163 1.00 78.25 84 PRO A O 1
ATOM 662 N N . GLN A 1 85 ? 16.937 11.446 -7.913 1.00 74.75 85 GLN A N 1
ATOM 663 C CA . GLN A 1 85 ? 16.952 11.642 -6.468 1.00 74.75 85 GLN A CA 1
ATOM 664 C C . GLN A 1 85 ? 16.783 13.134 -6.173 1.00 74.75 85 GLN A C 1
ATOM 666 O O . GLN A 1 85 ? 17.622 13.948 -6.557 1.00 74.75 85 GLN A O 1
ATOM 671 N N . LEU A 1 86 ? 15.686 13.487 -5.499 1.00 82.19 86 LEU A N 1
ATOM 672 C CA . LEU A 1 86 ? 15.330 14.883 -5.210 1.00 82.19 86 LEU A CA 1
ATOM 673 C C . LEU A 1 86 ? 15.949 15.410 -3.912 1.00 82.19 86 LEU A C 1
ATOM 675 O O . LEU A 1 86 ? 15.890 16.606 -3.660 1.00 82.19 86 LEU A O 1
ATOM 679 N N . ASN A 1 87 ? 16.523 14.525 -3.093 1.00 81.06 87 ASN A N 1
ATOM 680 C CA . ASN A 1 87 ? 17.120 14.835 -1.794 1.00 81.06 87 ASN A CA 1
ATOM 681 C C . ASN A 1 87 ? 18.649 15.008 -1.841 1.00 81.06 87 ASN A C 1
ATOM 683 O O . ASN A 1 87 ? 19.295 15.017 -0.795 1.00 81.06 87 ASN A O 1
ATOM 687 N N . LEU A 1 88 ? 19.238 15.073 -3.038 1.00 79.81 88 LEU A N 1
ATOM 688 C CA . LEU A 1 88 ? 20.665 15.333 -3.200 1.00 79.81 88 LEU A CA 1
ATOM 689 C C . LEU A 1 88 ? 20.934 16.826 -3.050 1.00 79.81 88 LEU A C 1
ATOM 691 O O . LEU A 1 88 ? 20.236 17.632 -3.661 1.00 79.81 88 LEU A O 1
ATOM 695 N N . LEU A 1 89 ? 21.957 17.152 -2.263 1.00 87.81 89 LEU A N 1
ATOM 696 C CA . LEU A 1 89 ? 22.433 18.514 -2.056 1.00 87.81 89 LEU A CA 1
ATOM 697 C C . LEU A 1 89 ? 23.620 18.800 -2.974 1.00 87.81 89 LEU A C 1
ATOM 699 O O . LEU A 1 89 ? 24.465 17.923 -3.188 1.00 87.81 89 LEU A O 1
ATOM 703 N N . ASN A 1 90 ? 23.692 20.024 -3.485 1.00 89.19 90 ASN A N 1
ATOM 704 C CA . ASN A 1 90 ? 24.889 20.521 -4.158 1.00 89.19 90 ASN A CA 1
ATOM 705 C C . ASN A 1 90 ? 25.985 20.934 -3.155 1.00 89.19 90 ASN A C 1
ATOM 707 O O . ASN A 1 90 ? 25.827 20.788 -1.940 1.00 89.19 90 ASN A O 1
ATOM 711 N N . ASN A 1 91 ? 27.113 21.451 -3.654 1.00 92.38 91 ASN A N 1
ATOM 712 C CA . ASN A 1 91 ? 28.218 21.894 -2.793 1.00 92.38 91 ASN A CA 1
ATOM 713 C C . ASN A 1 91 ? 27.849 23.087 -1.885 1.00 92.38 91 ASN A C 1
ATOM 715 O O . ASN A 1 91 ? 28.539 23.314 -0.893 1.00 92.38 91 ASN A O 1
ATOM 719 N N . ASP A 1 92 ? 26.774 23.815 -2.204 1.00 89.44 92 ASP A N 1
ATOM 720 C CA . ASP A 1 92 ? 26.223 24.913 -1.398 1.00 89.44 92 ASP A CA 1
ATOM 721 C C . ASP A 1 92 ? 25.159 24.434 -0.385 1.00 89.44 92 ASP A C 1
ATOM 723 O O . ASP A 1 92 ? 24.481 25.255 0.228 1.00 89.44 92 ASP A O 1
ATOM 727 N N . GLU A 1 93 ? 25.003 23.116 -0.205 1.00 88.50 93 GLU A N 1
ATOM 728 C CA . GLU A 1 93 ? 24.005 22.484 0.672 1.00 88.50 93 GLU A CA 1
ATOM 729 C C . GLU A 1 93 ? 22.541 22.787 0.288 1.00 88.50 93 GLU A C 1
ATOM 731 O O . GLU A 1 93 ? 21.651 22.728 1.134 1.00 88.50 93 GLU A O 1
ATOM 736 N N . GLN A 1 94 ? 22.273 23.082 -0.988 1.00 88.12 94 GLN A N 1
ATOM 737 C CA . GLN A 1 94 ? 20.936 23.414 -1.500 1.00 88.12 94 GLN A CA 1
ATOM 738 C C . GLN A 1 94 ? 20.284 22.234 -2.221 1.00 88.12 94 GLN A C 1
ATOM 740 O O . GLN A 1 94 ? 20.963 21.457 -2.898 1.00 88.12 94 GLN A O 1
ATOM 745 N N . LEU A 1 95 ? 18.956 22.135 -2.118 1.00 87.88 95 LEU A N 1
ATOM 746 C CA . LEU A 1 95 ? 18.144 21.174 -2.870 1.00 87.88 95 LEU A CA 1
ATOM 747 C C . LEU A 1 95 ? 17.831 21.688 -4.281 1.00 87.88 95 LEU A C 1
ATOM 749 O O . LEU A 1 95 ? 17.788 22.890 -4.550 1.00 87.88 95 LEU A O 1
ATOM 753 N N . ALA A 1 96 ? 17.500 20.768 -5.191 1.00 86.31 96 ALA A N 1
ATOM 754 C CA . ALA A 1 96 ? 17.210 21.115 -6.581 1.00 86.31 96 ALA A CA 1
ATOM 755 C C . ALA A 1 96 ? 16.104 22.184 -6.727 1.00 86.31 96 ALA A C 1
ATOM 757 O O . ALA A 1 96 ? 16.269 23.111 -7.513 1.00 86.31 96 ALA A O 1
ATOM 758 N N . HIS A 1 97 ? 15.018 22.119 -5.948 1.00 84.69 97 HIS A N 1
ATOM 759 C CA . HIS A 1 97 ? 13.926 23.102 -6.034 1.00 84.69 97 HIS A CA 1
ATOM 760 C C . HIS A 1 97 ? 14.324 24.514 -5.563 1.00 84.69 97 HIS A C 1
ATOM 762 O O . HIS A 1 97 ? 13.754 25.488 -6.045 1.00 84.69 97 HIS A O 1
ATOM 768 N N . GLU A 1 98 ? 15.326 24.641 -4.688 1.00 85.06 98 GLU A N 1
ATOM 769 C CA . GLU A 1 98 ? 15.807 25.928 -4.158 1.00 85.06 98 GLU A CA 1
ATOM 770 C C . GLU A 1 98 ? 16.711 26.666 -5.159 1.00 85.06 98 GLU A C 1
ATOM 772 O O . GLU A 1 98 ? 16.782 27.895 -5.171 1.00 85.06 98 GLU A O 1
ATOM 777 N N . THR A 1 99 ? 17.391 25.913 -6.027 1.00 85.88 99 THR A N 1
ATOM 778 C CA . THR A 1 99 ? 18.311 26.455 -7.043 1.00 85.88 99 THR A CA 1
ATOM 779 C C . THR A 1 99 ? 17.607 26.950 -8.314 1.00 85.88 99 THR A C 1
ATOM 781 O O . THR A 1 99 ? 18.130 27.813 -9.032 1.00 85.88 99 THR A O 1
ATOM 784 N N . ILE A 1 100 ? 16.403 26.439 -8.599 1.00 88.69 100 ILE A N 1
ATOM 785 C CA . ILE A 1 100 ? 15.640 26.767 -9.806 1.00 88.69 100 ILE A CA 1
ATOM 786 C C . ILE A 1 100 ? 15.085 28.193 -9.703 1.00 88.69 100 ILE A C 1
ATOM 788 O O . ILE A 1 100 ? 14.288 28.526 -8.832 1.00 88.69 100 ILE A O 1
ATOM 792 N N . LYS A 1 101 ? 15.475 29.053 -10.650 1.00 84.50 101 LYS A N 1
ATOM 793 C CA . LYS A 1 101 ? 15.040 30.462 -10.674 1.00 84.50 101 LYS A CA 1
ATOM 794 C C . LYS A 1 101 ? 13.602 30.655 -11.151 1.00 84.50 101 LYS A C 1
ATOM 796 O O . LYS A 1 101 ? 12.991 31.672 -10.829 1.00 84.50 101 LYS A O 1
ATOM 801 N N . ASP A 1 102 ? 13.098 29.742 -11.979 1.00 87.50 102 ASP A N 1
ATOM 802 C CA . ASP A 1 102 ? 11.737 29.823 -12.501 1.00 87.50 102 ASP A CA 1
ATOM 803 C C . ASP A 1 102 ? 10.724 29.307 -11.475 1.00 87.50 102 ASP A C 1
ATOM 805 O O . ASP A 1 102 ? 10.846 28.197 -10.962 1.00 87.50 102 ASP A O 1
ATOM 809 N N . LYS A 1 103 ? 9.697 30.113 -11.197 1.00 84.62 103 LYS A N 1
ATOM 810 C CA . LYS A 1 103 ? 8.744 29.844 -10.116 1.00 84.62 103 LYS A CA 1
ATOM 811 C C . LYS A 1 103 ? 7.878 28.613 -10.397 1.00 84.62 103 LYS A C 1
ATOM 813 O O . LYS A 1 103 ? 7.569 27.875 -9.469 1.00 84.62 103 LYS A O 1
ATOM 818 N N . LEU A 1 104 ? 7.482 28.401 -11.654 1.00 83.19 104 LEU A N 1
ATOM 819 C CA . LEU A 1 104 ? 6.653 27.257 -12.057 1.00 83.19 104 LEU A CA 1
ATOM 820 C C . LEU A 1 104 ? 7.445 25.950 -11.977 1.00 83.19 104 LEU A C 1
ATOM 822 O O . LEU A 1 104 ? 6.979 24.985 -11.376 1.00 83.19 104 LEU A O 1
ATOM 826 N N . ALA A 1 105 ? 8.663 25.937 -12.520 1.00 82.44 105 ALA A N 1
ATOM 827 C CA . ALA A 1 105 ? 9.545 24.779 -12.443 1.00 82.44 105 ALA A CA 1
ATOM 828 C C . ALA A 1 105 ? 9.950 24.435 -10.997 1.00 82.44 105 ALA A C 1
ATOM 830 O O . ALA A 1 105 ? 9.926 23.262 -10.627 1.00 82.44 105 ALA A O 1
ATOM 831 N N . ALA A 1 106 ? 10.269 25.440 -10.171 1.00 86.75 106 ALA A N 1
ATOM 832 C CA . ALA A 1 106 ? 10.591 25.243 -8.758 1.00 86.75 106 ALA A CA 1
ATOM 833 C C . ALA A 1 106 ? 9.412 24.622 -7.999 1.00 86.75 106 ALA A C 1
ATOM 835 O O . ALA A 1 106 ? 9.593 23.595 -7.353 1.00 86.75 106 ALA A O 1
ATOM 836 N N . LEU A 1 107 ? 8.199 25.168 -8.170 1.00 84.38 107 LEU A N 1
ATOM 837 C CA . LEU A 1 107 ? 6.985 24.639 -7.543 1.00 84.38 107 LEU A CA 1
ATOM 838 C C . LEU A 1 107 ? 6.702 23.193 -7.975 1.00 84.38 107 LEU A C 1
ATOM 840 O O . LEU A 1 107 ? 6.287 22.375 -7.164 1.00 84.38 107 LEU A O 1
ATOM 844 N N . TYR A 1 108 ? 6.942 22.861 -9.245 1.00 80.81 108 TYR A N 1
ATOM 845 C CA . TYR A 1 108 ? 6.732 21.508 -9.758 1.00 80.81 108 TYR A CA 1
ATOM 846 C C . TYR A 1 108 ? 7.713 20.492 -9.147 1.00 80.81 108 TYR A C 1
ATOM 848 O O . TYR A 1 108 ? 7.315 19.390 -8.765 1.00 80.81 108 TYR A O 1
ATOM 856 N N . VAL A 1 109 ? 8.990 20.861 -9.009 1.00 82.62 109 VAL A N 1
ATOM 857 C CA . VAL A 1 109 ? 10.005 20.013 -8.359 1.00 82.62 109 VAL A CA 1
ATOM 858 C C . VAL A 1 109 ? 9.783 19.938 -6.848 1.00 82.62 109 VAL A C 1
ATOM 860 O O . VAL A 1 109 ? 9.950 18.870 -6.264 1.00 82.62 109 VAL A O 1
ATOM 863 N N . GLU A 1 110 ? 9.368 21.035 -6.219 1.00 82.12 110 GLU A N 1
ATOM 864 C CA . GLU A 1 110 ? 9.005 21.091 -4.803 1.00 82.12 110 GLU A CA 1
ATOM 865 C C . GLU A 1 110 ? 7.789 20.206 -4.507 1.00 82.12 110 GLU A C 1
ATOM 867 O O . GLU A 1 110 ? 7.828 19.410 -3.575 1.00 82.12 110 GLU A O 1
ATOM 872 N N . ALA A 1 111 ? 6.746 20.251 -5.340 1.00 76.12 111 ALA A N 1
ATOM 873 C CA . ALA A 1 111 ? 5.596 19.356 -5.229 1.00 76.12 111 ALA A CA 1
ATOM 874 C C . ALA A 1 111 ? 6.016 17.882 -5.365 1.00 76.12 111 ALA A C 1
ATOM 876 O O . ALA A 1 111 ? 5.603 17.042 -4.566 1.00 76.12 111 ALA A O 1
ATOM 877 N N . ALA A 1 112 ? 6.898 17.562 -6.319 1.00 71.94 112 ALA A N 1
ATOM 878 C CA . ALA A 1 112 ? 7.451 16.214 -6.461 1.00 71.94 112 ALA A CA 1
ATOM 879 C C . ALA A 1 112 ? 8.292 15.789 -5.239 1.00 71.94 112 ALA A C 1
ATOM 881 O O . ALA A 1 112 ? 8.231 14.631 -4.819 1.00 71.94 112 ALA A O 1
ATOM 882 N N . TYR A 1 113 ? 9.051 16.715 -4.648 1.00 77.06 113 TYR A N 1
ATOM 883 C CA . TYR A 1 113 ? 9.823 16.487 -3.427 1.00 77.06 113 TYR A CA 1
ATOM 884 C C . TYR A 1 113 ? 8.911 16.249 -2.222 1.00 77.06 113 TYR A C 1
ATOM 886 O O . TYR A 1 113 ? 9.069 15.243 -1.531 1.00 77.06 113 TYR A O 1
ATOM 894 N N . ASN A 1 114 ? 7.919 17.113 -2.009 1.00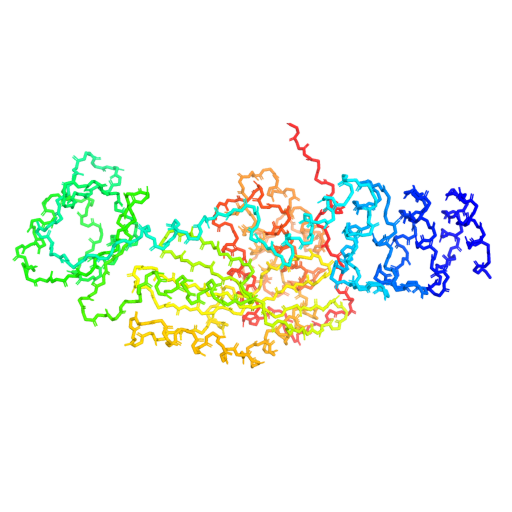 69.69 114 ASN A N 1
ATOM 895 C CA . ASN A 1 114 ? 6.952 16.997 -0.923 1.00 69.69 114 ASN A CA 1
ATOM 896 C C . ASN A 1 114 ? 6.160 15.694 -1.043 1.00 69.69 114 ASN A C 1
ATOM 898 O O . ASN A 1 114 ? 6.122 14.920 -0.096 1.00 69.69 114 ASN A O 1
ATOM 902 N N . LYS A 1 115 ? 5.681 15.332 -2.235 1.00 65.69 115 LYS A N 1
ATOM 903 C CA . LYS A 1 115 ? 5.018 14.039 -2.456 1.00 65.69 115 LYS A CA 1
ATOM 904 C C . LYS A 1 115 ? 5.862 12.828 -2.016 1.00 65.69 115 LYS A C 1
ATOM 906 O O . LYS A 1 115 ? 5.311 11.813 -1.596 1.00 65.69 115 LYS A O 1
ATOM 911 N N . LEU A 1 116 ? 7.192 12.905 -2.113 1.00 60.22 116 LEU A N 1
ATOM 912 C CA . LEU A 1 116 ? 8.095 11.791 -1.798 1.00 60.22 116 LEU A CA 1
ATOM 913 C C . LEU A 1 116 ? 8.649 11.802 -0.369 1.00 60.22 116 LEU A C 1
ATOM 915 O O . LEU A 1 116 ? 8.812 10.725 0.217 1.00 60.22 116 LEU A O 1
ATOM 919 N N . TYR A 1 117 ? 8.951 12.986 0.165 1.00 62.25 117 TYR A N 1
ATOM 920 C CA . TYR A 1 117 ? 9.701 13.179 1.410 1.00 62.25 117 TYR A CA 1
ATOM 921 C C . TYR A 1 117 ? 8.944 13.991 2.469 1.00 62.25 117 TYR A C 1
ATOM 923 O O . TYR A 1 117 ? 9.322 13.940 3.636 1.00 62.25 117 TYR A O 1
ATOM 931 N N . ASN A 1 118 ? 7.875 14.701 2.096 1.00 60.25 118 ASN A N 1
ATOM 932 C CA . ASN A 1 118 ? 6.995 15.412 3.025 1.00 60.25 118 ASN A CA 1
ATOM 933 C C . ASN A 1 118 ? 5.513 15.355 2.578 1.00 60.25 118 ASN A C 1
ATOM 935 O O . ASN A 1 118 ? 4.960 16.378 2.169 1.00 60.25 118 ASN A O 1
ATOM 939 N N . PRO A 1 119 ? 4.861 14.172 2.618 1.00 52.31 119 PRO A N 1
ATOM 940 C CA . PRO A 1 119 ? 3.486 13.985 2.128 1.00 52.31 119 PRO A CA 1
ATOM 941 C C . PRO A 1 119 ? 2.415 14.781 2.883 1.00 52.31 119 PRO A C 1
ATOM 943 O O . PRO A 1 119 ? 1.255 14.764 2.489 1.00 52.31 119 PRO A O 1
ATOM 946 N N . LYS A 1 120 ? 2.793 15.497 3.947 1.00 51.94 120 LYS A N 1
ATOM 947 C CA . LYS A 1 120 ? 1.922 16.285 4.827 1.00 51.94 120 LYS A CA 1
ATOM 948 C C . LYS A 1 120 ? 1.215 17.477 4.155 1.00 51.94 120 LYS A C 1
ATOM 950 O O . LYS A 1 120 ? 0.773 18.356 4.867 1.00 51.94 120 LYS A O 1
ATOM 955 N N . ALA A 1 121 ? 1.190 17.602 2.827 1.00 46.97 121 ALA A N 1
ATOM 956 C CA . ALA A 1 121 ? 0.798 18.855 2.171 1.00 46.97 121 ALA A CA 1
ATOM 957 C C . ALA A 1 121 ? -0.489 18.799 1.332 1.00 46.97 121 ALA A C 1
ATOM 959 O O . ALA A 1 121 ? -0.978 19.862 0.960 1.00 46.97 121 ALA A O 1
ATOM 960 N N . GLU A 1 122 ? -1.035 17.621 1.000 1.00 44.91 122 GLU A N 1
ATOM 961 C CA . GLU A 1 122 ? -2.194 17.554 0.083 1.00 44.91 122 GLU A CA 1
ATOM 962 C C . GLU A 1 122 ? -3.521 17.173 0.751 1.00 44.91 122 GLU A C 1
ATOM 964 O O . GLU A 1 122 ? -4.550 17.686 0.325 1.00 44.91 122 GLU A O 1
ATOM 969 N N . ASP A 1 123 ? -3.506 16.413 1.848 1.00 44.72 123 ASP A N 1
ATOM 970 C CA . ASP A 1 123 ? -4.694 16.141 2.668 1.00 44.72 123 ASP A CA 1
ATOM 971 C C . ASP A 1 123 ? -4.351 16.347 4.151 1.00 44.72 123 ASP A C 1
ATOM 973 O O . ASP A 1 123 ? -4.251 15.404 4.937 1.00 44.72 123 ASP A O 1
ATOM 977 N N . ASP A 1 124 ? -4.129 17.604 4.542 1.00 41.12 124 ASP A N 1
ATOM 978 C CA . ASP A 1 124 ? -4.072 17.971 5.955 1.00 41.12 124 ASP A CA 1
ATOM 979 C C . ASP A 1 124 ? -5.440 17.668 6.592 1.00 41.12 124 ASP A C 1
ATOM 981 O O . ASP A 1 124 ? -6.374 18.475 6.572 1.00 41.12 124 ASP A O 1
ATOM 985 N N . TYR A 1 125 ? -5.561 16.502 7.228 1.00 48.62 125 TYR A N 1
ATOM 986 C CA . TYR A 1 125 ? -6.290 16.474 8.485 1.00 48.62 125 TYR A CA 1
ATOM 987 C C . TYR A 1 125 ? -5.550 17.460 9.388 1.00 48.62 125 TYR A C 1
ATOM 989 O O . TYR A 1 125 ? -4.445 17.154 9.834 1.00 48.62 125 TYR A O 1
ATOM 997 N N . GLU A 1 126 ? -6.116 18.651 9.619 1.00 52.62 126 GLU A N 1
ATOM 998 C CA . GLU A 1 126 ? -5.611 19.537 10.669 1.00 52.62 126 GLU A CA 1
ATOM 999 C C . GLU A 1 126 ? -5.379 18.672 11.920 1.00 52.62 126 GLU A C 1
ATOM 1001 O O . GLU A 1 126 ? -6.245 17.872 12.275 1.00 52.62 126 GLU A O 1
ATOM 1006 N N . ASP A 1 127 ? -4.200 18.773 12.542 1.00 52.88 127 ASP A N 1
ATOM 1007 C CA . ASP A 1 127 ? -3.751 17.950 13.687 1.00 52.88 127 ASP A CA 1
ATOM 1008 C C . ASP A 1 127 ? -4.821 17.848 14.808 1.00 52.88 127 ASP A C 1
ATOM 1010 O O . ASP A 1 127 ? -4.885 16.860 15.542 1.00 52.88 127 ASP A O 1
ATOM 1014 N N . ASP A 1 128 ? -5.733 18.825 14.881 1.00 57.88 128 ASP A N 1
ATOM 1015 C CA . ASP A 1 128 ? -6.897 18.862 15.777 1.00 57.88 128 ASP A CA 1
ATOM 1016 C C . ASP A 1 128 ? -8.099 17.983 15.353 1.00 57.88 128 ASP A C 1
ATOM 1018 O O . ASP A 1 128 ? -8.833 17.497 16.220 1.00 57.88 128 ASP A O 1
ATOM 1022 N N . ASP A 1 129 ? -8.331 17.736 14.056 1.00 68.44 129 ASP A N 1
ATOM 1023 C CA . ASP A 1 129 ? -9.534 17.045 13.559 1.00 68.44 129 ASP A CA 1
ATOM 1024 C C . ASP A 1 129 ? -9.561 15.576 13.992 1.00 68.44 129 ASP A C 1
ATOM 1026 O O . ASP A 1 129 ? -10.592 15.088 14.440 1.00 68.44 129 ASP A O 1
ATOM 1030 N N . LEU A 1 130 ? -8.437 14.854 13.922 1.00 72.19 130 LEU A N 1
ATOM 1031 C CA . LEU A 1 130 ? -8.395 13.437 14.316 1.00 72.19 130 LEU A CA 1
ATOM 1032 C C . LEU A 1 130 ? -8.354 13.233 15.836 1.00 72.19 130 LEU A C 1
ATOM 1034 O O . LEU A 1 130 ? -8.918 12.247 16.320 1.00 72.19 130 LEU A O 1
ATOM 1038 N N . LYS A 1 131 ? -7.732 14.154 16.586 1.00 73.50 131 LYS A N 1
ATOM 1039 C CA . LYS A 1 131 ? -7.591 14.054 18.049 1.00 73.50 131 LYS A CA 1
ATOM 1040 C C . LYS A 1 131 ? -8.947 14.084 18.746 1.00 73.50 131 LYS A C 1
ATOM 1042 O O . LYS A 1 131 ? -9.224 13.220 19.572 1.00 73.50 131 LYS A O 1
ATOM 1047 N N . HIS A 1 132 ? -9.826 15.003 18.348 1.00 75.75 132 HIS A N 1
ATOM 1048 C CA . HIS A 1 132 ? -11.111 15.218 19.026 1.00 75.75 132 HIS A CA 1
ATOM 1049 C C . HIS A 1 132 ? -12.329 14.603 18.314 1.00 75.75 132 HIS A C 1
ATOM 1051 O O . HIS A 1 132 ? -13.460 14.737 18.784 1.00 75.75 132 HIS A O 1
ATOM 1057 N N . ARG A 1 133 ? -12.131 13.899 17.191 1.00 79.88 133 ARG A N 1
ATOM 1058 C CA . ARG A 1 133 ? -13.224 13.307 16.397 1.00 79.88 133 ARG A CA 1
ATOM 1059 C C . ARG A 1 133 ? -13.865 12.072 17.022 1.00 79.88 133 ARG A C 1
ATOM 1061 O O . ARG A 1 133 ? -15.039 11.800 16.753 1.00 79.88 133 ARG A O 1
ATOM 1068 N N . PHE A 1 134 ? -13.121 11.310 17.823 1.00 83.69 134 PHE A N 1
ATOM 1069 C CA . PHE A 1 134 ? -13.590 10.028 18.346 1.00 83.69 134 PHE A CA 1
ATOM 1070 C C . PHE A 1 134 ? -13.932 10.104 19.824 1.00 83.69 134 PHE A C 1
ATOM 1072 O O . PHE A 1 134 ? -13.107 10.473 20.654 1.00 83.69 134 PHE A O 1
ATOM 1079 N N . ASN A 1 135 ? -15.140 9.661 20.158 1.00 82.88 135 ASN A N 1
ATOM 1080 C CA . ASN A 1 135 ? -15.603 9.583 21.533 1.00 82.88 135 ASN A CA 1
ATOM 1081 C C . ASN A 1 135 ? -15.849 8.123 21.920 1.00 82.88 135 ASN A C 1
ATOM 1083 O O . ASN A 1 135 ? -16.612 7.409 21.265 1.00 82.88 135 ASN A O 1
ATOM 1087 N N . VAL A 1 136 ? -15.206 7.682 23.000 1.00 82.62 136 VAL A N 1
ATOM 1088 C CA . VAL A 1 136 ? -15.388 6.344 23.562 1.00 82.62 136 VAL A CA 1
ATOM 1089 C C . VAL A 1 136 ? -16.271 6.457 24.792 1.00 82.62 136 VAL A C 1
ATOM 1091 O O . VAL A 1 136 ? -15.862 6.982 25.824 1.00 82.62 136 VAL A O 1
ATOM 1094 N N . SER A 1 137 ? -17.478 5.912 24.703 1.00 80.81 137 SER A N 1
ATOM 1095 C CA . SER A 1 137 ? -18.437 5.919 25.806 1.00 80.81 137 SER A CA 1
ATOM 1096 C C . SER A 1 137 ? -18.661 4.503 26.339 1.00 80.81 137 SER A C 1
ATOM 1098 O O . SER A 1 137 ? -18.740 3.542 25.573 1.00 80.81 137 SER A O 1
ATOM 1100 N N . LEU A 1 138 ? -18.758 4.362 27.666 1.00 80.88 138 LEU A N 1
ATOM 1101 C CA . LEU A 1 138 ? -19.164 3.116 28.324 1.00 80.88 138 LEU A CA 1
ATOM 1102 C C . LEU A 1 138 ? -20.690 3.083 28.415 1.00 80.88 138 LEU A C 1
ATOM 1104 O O . LEU A 1 138 ? -21.282 3.911 29.103 1.00 80.88 138 LEU A O 1
ATOM 1108 N N . ILE A 1 139 ? -21.306 2.137 27.715 1.00 80.38 139 ILE A N 1
ATOM 1109 C CA . ILE A 1 139 ? -22.737 2.140 27.418 1.00 80.38 139 ILE A CA 1
ATOM 1110 C C . ILE A 1 139 ? -23.326 0.753 27.689 1.00 80.38 139 ILE A C 1
ATOM 1112 O O . ILE A 1 139 ? -22.635 -0.270 27.616 1.00 80.38 139 ILE A O 1
ATOM 1116 N N . SER A 1 140 ? -24.610 0.719 28.027 1.00 79.31 140 SER A N 1
ATOM 1117 C CA . SER A 1 140 ? -25.432 -0.487 28.095 1.00 79.31 140 SER A CA 1
ATOM 1118 C C . SER A 1 140 ? -26.415 -0.538 26.923 1.00 79.31 140 SER A C 1
ATOM 1120 O O . SER A 1 140 ? -26.722 0.480 26.309 1.00 79.31 140 SER A O 1
ATOM 1122 N N . ILE A 1 141 ? -26.952 -1.715 26.597 1.00 75.38 141 ILE A N 1
ATOM 1123 C CA . ILE A 1 141 ? -27.878 -1.828 25.457 1.00 75.38 141 ILE A CA 1
ATOM 1124 C C . ILE A 1 141 ? -29.120 -0.925 25.603 1.00 75.38 141 ILE A C 1
ATOM 1126 O O . ILE A 1 141 ? -29.638 -0.464 24.594 1.00 75.38 141 ILE A O 1
ATOM 1130 N N . SER A 1 142 ? -29.548 -0.608 26.834 1.00 73.12 142 SER A N 1
ATOM 1131 C CA . SER A 1 142 ? -30.683 0.289 27.107 1.00 73.12 142 SER A CA 1
ATOM 1132 C C . SER A 1 142 ? -30.438 1.749 26.740 1.00 73.12 142 SER A C 1
ATOM 1134 O O . SER A 1 142 ? -31.390 2.496 26.544 1.00 73.12 142 SER A O 1
ATOM 1136 N N . ASP A 1 143 ? -29.179 2.165 26.643 1.00 78.38 143 ASP A N 1
ATOM 1137 C CA . ASP A 1 143 ? -28.830 3.543 26.298 1.00 78.38 143 ASP A CA 1
ATOM 1138 C C . ASP A 1 143 ? -28.821 3.764 24.770 1.00 78.38 143 ASP A C 1
ATOM 1140 O O . ASP A 1 143 ? -28.733 4.899 24.301 1.00 78.38 143 ASP A O 1
ATOM 1144 N N . LEU A 1 144 ? -28.890 2.679 23.985 1.00 79.00 144 LEU A N 1
ATOM 1145 C CA . LEU A 1 144 ? -28.944 2.704 22.526 1.00 79.00 144 LEU A CA 1
ATOM 1146 C C . LEU A 1 144 ? -30.385 2.515 22.059 1.00 79.00 144 LEU A C 1
ATOM 1148 O O . LEU A 1 144 ? -30.980 1.456 22.247 1.00 79.00 144 LEU A O 1
ATOM 1152 N N . THR A 1 145 ? -30.929 3.522 21.382 1.00 77.94 145 THR A N 1
ATOM 1153 C CA . THR A 1 145 ? -32.288 3.457 20.830 1.00 77.94 145 THR A CA 1
ATOM 1154 C C . THR A 1 145 ? -32.231 3.323 19.310 1.00 77.94 145 THR A C 1
ATOM 1156 O O . THR A 1 145 ? -31.757 4.234 18.633 1.00 77.94 145 THR A O 1
ATOM 1159 N N . PRO A 1 146 ? -32.660 2.193 18.729 1.00 77.81 146 PRO A N 1
ATOM 1160 C CA . PRO A 1 146 ? -32.666 2.047 17.282 1.00 77.81 146 PRO A CA 1
ATOM 1161 C C . PRO A 1 146 ? -33.753 2.932 16.655 1.00 77.81 146 PRO A C 1
ATOM 1163 O O . PRO A 1 146 ? -34.930 2.831 16.993 1.00 77.81 146 PRO A O 1
ATOM 1166 N N . LEU A 1 147 ? -33.349 3.784 15.714 1.00 71.94 147 LEU A N 1
ATOM 1167 C CA . LEU A 1 147 ? -34.230 4.592 14.874 1.00 71.94 147 LEU A CA 1
ATOM 1168 C C . LEU A 1 147 ? -34.493 3.790 13.597 1.00 71.94 147 LEU A C 1
ATOM 1170 O O . LEU A 1 147 ? -33.581 3.559 12.802 1.00 71.94 147 LEU A O 1
ATOM 1174 N N . SER A 1 148 ? -35.714 3.293 13.415 1.00 59.53 148 SER A N 1
ATOM 1175 C CA . SER A 1 148 ? -36.066 2.490 12.241 1.00 59.53 148 SER A CA 1
ATOM 1176 C C . SER A 1 148 ? -36.831 3.309 11.207 1.00 59.53 148 SER A C 1
ATOM 1178 O O . SER A 1 148 ? -37.931 3.756 11.513 1.00 59.53 148 SER A O 1
ATOM 1180 N N . ASP A 1 149 ? -36.327 3.358 9.971 1.00 47.62 149 ASP A N 1
ATOM 1181 C CA . ASP A 1 149 ? -37.163 3.514 8.776 1.00 47.62 149 ASP A CA 1
ATOM 1182 C C . ASP A 1 149 ? -36.892 2.360 7.797 1.00 47.62 149 ASP A C 1
ATOM 1184 O O . ASP A 1 149 ? -35.815 2.236 7.216 1.00 47.62 149 ASP A O 1
ATOM 1188 N N . SER A 1 150 ? -37.908 1.506 7.632 1.00 45.69 150 SER A N 1
ATOM 1189 C CA . SER A 1 150 ? -38.097 0.484 6.586 1.00 45.69 150 SER A CA 1
ATOM 1190 C C . SER A 1 150 ? -36.889 -0.392 6.192 1.00 45.69 150 SER A C 1
ATOM 1192 O O . SER A 1 150 ? -35.990 0.047 5.484 1.00 45.69 150 SER A O 1
ATOM 1194 N N . SER A 1 151 ? -36.939 -1.663 6.613 1.00 49.34 151 SER A N 1
ATOM 1195 C CA . SER A 1 151 ? -36.490 -2.942 6.000 1.00 49.34 151 SER A CA 1
ATOM 1196 C C . SER A 1 151 ? -35.295 -3.064 5.023 1.00 49.34 151 SER A C 1
ATOM 1198 O O . SER A 1 151 ? -35.050 -4.175 4.569 1.00 49.34 151 SER A O 1
ATOM 1200 N N . ASN A 1 152 ? -34.542 -2.021 4.672 1.00 49.53 152 ASN A N 1
ATOM 1201 C CA . ASN A 1 152 ? -33.359 -2.111 3.804 1.00 49.53 152 ASN A CA 1
ATOM 1202 C C . ASN A 1 152 ? -32.384 -0.919 3.899 1.00 49.53 152 ASN A C 1
ATOM 1204 O O . ASN A 1 152 ? -31.391 -0.898 3.170 1.00 49.53 152 ASN A O 1
ATOM 1208 N N . SER A 1 153 ? -32.624 0.065 4.771 1.00 51.97 153 SER A N 1
ATOM 1209 C CA . SER A 1 153 ? -31.672 1.155 5.022 1.00 51.97 153 SER A CA 1
ATOM 1210 C C . SER A 1 153 ? -30.805 0.843 6.253 1.00 51.97 153 SER A C 1
ATOM 1212 O O . SER A 1 153 ? -31.212 0.090 7.137 1.00 51.97 153 SER A O 1
ATOM 1214 N N . ALA A 1 154 ? -29.559 1.321 6.266 1.00 62.34 154 ALA A N 1
ATOM 1215 C CA . ALA A 1 154 ? -28.591 1.051 7.329 1.00 62.34 154 ALA A CA 1
ATOM 1216 C C . ALA A 1 154 ? -29.161 1.369 8.727 1.00 62.34 154 ALA A C 1
ATOM 1218 O O . ALA A 1 154 ? -29.874 2.354 8.898 1.00 62.34 154 ALA A O 1
ATOM 1219 N N . LEU A 1 155 ? -28.846 0.534 9.726 1.00 71.88 155 LEU A N 1
ATOM 1220 C CA . LEU A 1 155 ? -29.338 0.709 11.095 1.00 71.88 155 LEU A CA 1
ATOM 1221 C C . LEU A 1 155 ? -28.890 2.067 11.650 1.00 71.88 155 LEU A C 1
ATOM 1223 O O . LEU A 1 155 ? -27.691 2.320 11.749 1.00 71.88 155 LEU A O 1
ATOM 1227 N N . ARG A 1 156 ? -29.848 2.898 12.064 1.00 77.75 156 ARG A N 1
ATOM 1228 C CA . ARG A 1 156 ? -29.595 4.150 12.780 1.00 77.75 156 ARG A CA 1
ATOM 1229 C C . ARG A 1 156 ? -29.817 3.967 14.268 1.00 77.75 156 ARG A C 1
ATOM 1231 O O . ARG A 1 156 ? -30.741 3.276 14.691 1.00 77.75 156 ARG A O 1
ATOM 1238 N N . LEU A 1 157 ? -28.951 4.574 15.060 1.00 81.38 157 LEU A N 1
ATOM 1239 C CA . LEU A 1 157 ? -28.941 4.489 16.512 1.00 81.38 157 LEU A CA 1
ATOM 1240 C C . LEU A 1 157 ? -28.985 5.896 17.083 1.00 81.38 157 LEU A C 1
ATOM 1242 O O . LEU A 1 157 ? -28.255 6.770 16.632 1.00 81.38 157 LEU A O 1
ATOM 1246 N N . SER A 1 158 ? -29.810 6.105 18.095 1.00 79.94 158 SER A N 1
ATOM 1247 C CA . SER A 1 158 ? -29.813 7.316 18.896 1.00 79.94 158 SER A CA 1
ATOM 1248 C C . SER A 1 158 ? -29.127 7.032 20.234 1.00 79.94 158 SER A C 1
ATOM 1250 O O . SER A 1 158 ? -29.471 6.073 20.934 1.00 79.94 158 SER A O 1
ATOM 1252 N N . PHE A 1 159 ? -28.128 7.852 20.561 1.00 78.25 159 PHE A N 1
ATOM 1253 C CA . PHE A 1 159 ? -27.385 7.829 21.820 1.00 78.25 159 PHE A CA 1
ATOM 1254 C C . PHE A 1 159 ? -27.248 9.264 22.339 1.00 78.25 159 PHE A C 1
ATOM 1256 O O . PHE A 1 159 ? -26.806 10.147 21.608 1.00 78.25 159 PHE A O 1
ATOM 1263 N N . ASN A 1 160 ? -27.654 9.521 23.588 1.00 73.38 160 ASN A N 1
ATOM 1264 C CA . ASN A 1 160 ? -27.654 10.861 24.204 1.00 73.38 160 ASN A CA 1
ATOM 1265 C C . ASN A 1 160 ? -28.318 11.963 23.345 1.00 73.38 160 ASN A C 1
ATOM 1267 O O . ASN A 1 160 ? -27.871 13.109 23.331 1.00 73.38 160 ASN A O 1
ATOM 1271 N N . GLY A 1 161 ? -29.379 11.619 22.604 1.00 70.25 161 GLY A N 1
ATOM 1272 C CA . GLY A 1 161 ? -30.087 12.551 21.718 1.00 70.25 161 GLY A CA 1
ATOM 1273 C C . GLY A 1 161 ? -29.363 12.875 20.404 1.00 70.25 161 GLY A C 1
ATOM 1274 O O . GLY A 1 161 ? -29.830 13.730 19.656 1.00 70.25 161 GLY A O 1
ATOM 1275 N N . LYS A 1 162 ? -28.243 12.203 20.106 1.00 80.62 162 LYS A N 1
ATOM 1276 C CA . LYS A 1 162 ? -27.532 12.276 18.824 1.00 80.62 162 LYS A CA 1
ATOM 1277 C C . LYS A 1 162 ? -27.796 11.021 17.996 1.00 80.62 162 LYS A C 1
ATOM 1279 O O . LYS A 1 162 ? -27.833 9.917 18.535 1.00 80.62 162 LYS A O 1
ATOM 1284 N N . GLU A 1 163 ? -27.951 11.199 16.690 1.00 83.31 163 GLU A N 1
ATOM 1285 C CA . GLU A 1 163 ? -28.183 10.117 15.730 1.00 83.31 163 GLU A CA 1
ATOM 1286 C C . GLU A 1 163 ? -26.865 9.652 15.104 1.00 83.31 163 GLU A C 1
ATOM 1288 O O . GLU A 1 163 ? -26.058 10.482 14.680 1.00 83.31 163 GLU A O 1
ATOM 1293 N N . TYR A 1 164 ? -26.675 8.336 15.019 1.00 82.06 164 TYR A N 1
ATOM 1294 C CA . TYR A 1 164 ? -25.493 7.685 14.467 1.00 82.06 164 TYR A CA 1
ATOM 1295 C C . TYR A 1 164 ? -25.872 6.561 13.494 1.00 82.06 164 TYR A C 1
ATOM 1297 O O . TYR A 1 164 ? -26.713 5.716 13.806 1.00 82.06 164 TYR A O 1
ATOM 1305 N N . ASP A 1 165 ? -25.194 6.482 12.350 1.00 82.50 165 ASP A N 1
ATOM 1306 C CA . ASP A 1 165 ? -25.300 5.350 11.426 1.00 82.50 165 ASP A CA 1
ATOM 1307 C C . ASP A 1 165 ? -24.409 4.183 11.903 1.00 82.50 165 ASP A C 1
ATOM 1309 O O . ASP A 1 165 ? -23.203 4.334 12.140 1.00 82.50 165 ASP A O 1
ATOM 1313 N N . ALA A 1 166 ? -24.975 2.982 12.024 1.00 80.88 166 ALA A N 1
ATOM 1314 C CA . ALA A 1 166 ? -24.243 1.795 12.452 1.00 80.88 166 ALA A CA 1
ATOM 1315 C C . ALA A 1 166 ? -23.359 1.247 11.324 1.00 80.88 166 ALA A C 1
ATOM 1317 O O . ALA A 1 166 ? -23.831 0.818 10.267 1.00 80.88 166 ALA A O 1
ATOM 1318 N N . SER A 1 167 ? -22.047 1.202 11.556 1.00 81.44 167 SER A N 1
ATOM 1319 C CA . SER A 1 167 ? -21.120 0.589 10.606 1.00 81.44 167 SER A CA 1
ATOM 1320 C C . SER A 1 167 ? -21.227 -0.946 10.600 1.00 81.44 167 SER A C 1
ATOM 1322 O O . SER A 1 167 ? -21.663 -1.588 11.559 1.00 81.44 167 SER A O 1
ATOM 1324 N N . LYS A 1 168 ? -20.748 -1.585 9.522 1.00 80.00 168 LYS A N 1
ATOM 1325 C CA . LYS A 1 168 ? -20.650 -3.059 9.455 1.00 80.00 168 LYS A CA 1
ATOM 1326 C C . LYS A 1 168 ? -19.770 -3.632 10.573 1.00 80.00 168 LYS A C 1
ATOM 1328 O O . LYS A 1 168 ? -20.034 -4.731 11.065 1.00 80.00 168 LYS A O 1
ATOM 1333 N N . ARG A 1 169 ? -18.735 -2.884 10.971 1.00 78.69 169 ARG A N 1
ATOM 1334 C CA . ARG A 1 169 ? -17.829 -3.214 12.080 1.00 78.69 169 ARG A CA 1
ATOM 1335 C C . ARG A 1 169 ? -18.553 -3.179 13.420 1.00 78.69 169 ARG A C 1
ATOM 1337 O O . ARG A 1 169 ? -18.419 -4.125 14.198 1.00 78.69 169 ARG A O 1
ATOM 1344 N N . PHE A 1 170 ? -19.395 -2.174 13.636 1.00 83.88 170 PHE A N 1
ATOM 1345 C CA . PHE A 1 170 ? -20.243 -2.072 14.818 1.00 83.88 170 PHE A CA 1
ATOM 1346 C C . PHE A 1 170 ? -21.187 -3.268 14.916 1.00 83.88 170 PHE A C 1
ATOM 1348 O O . PHE A 1 170 ? -21.190 -3.963 15.925 1.00 83.88 170 PHE A O 1
ATOM 1355 N N . MET A 1 171 ? -21.904 -3.596 13.838 1.00 79.69 171 MET A N 1
ATOM 1356 C CA . MET A 1 171 ? -22.837 -4.729 13.845 1.00 79.69 171 MET A CA 1
ATOM 1357 C C . MET A 1 171 ? -22.139 -6.065 14.103 1.00 79.69 171 MET A C 1
ATOM 1359 O O . MET A 1 171 ? -22.632 -6.884 14.874 1.00 79.69 171 MET A O 1
ATOM 1363 N N . SER A 1 172 ? -20.976 -6.279 13.483 1.00 81.06 172 SER A N 1
ATOM 1364 C CA . SER A 1 172 ? -20.209 -7.519 13.645 1.00 81.06 172 SER A CA 1
ATOM 1365 C C . SER A 1 172 ? -19.632 -7.655 15.058 1.00 81.06 172 SER A C 1
ATOM 1367 O O . SER A 1 172 ? -19.655 -8.741 15.635 1.00 81.06 172 SER A O 1
ATOM 1369 N N . SER A 1 173 ? -19.142 -6.556 15.638 1.00 82.88 173 SER A N 1
ATOM 1370 C CA . SER A 1 173 ? -18.598 -6.545 17.002 1.00 82.88 173 SER A CA 1
ATOM 1371 C C . SER A 1 173 ? -19.687 -6.660 18.066 1.00 82.88 173 SER A C 1
ATOM 1373 O O . SER A 1 173 ? -19.539 -7.462 18.985 1.00 82.88 173 SER A O 1
ATOM 1375 N N . LEU A 1 174 ? -20.815 -5.964 17.902 1.00 82.12 174 LEU A N 1
ATOM 1376 C CA . LEU A 1 174 ? -21.988 -6.078 18.772 1.00 82.12 174 LEU A CA 1
ATOM 1377 C C . LEU A 1 174 ? -22.532 -7.516 18.779 1.00 82.12 174 LEU A C 1
ATOM 1379 O O . LEU A 1 174 ? -22.741 -8.094 19.845 1.00 82.12 174 LEU A O 1
ATOM 1383 N N . ALA A 1 175 ? -22.681 -8.117 17.594 1.00 82.00 175 ALA A N 1
ATOM 1384 C CA . ALA A 1 175 ? -23.100 -9.506 17.421 1.00 82.00 175 ALA A CA 1
ATOM 1385 C C . ALA A 1 175 ? -22.149 -10.490 18.119 1.00 82.00 175 ALA A C 1
ATOM 1387 O O . ALA A 1 175 ? -22.597 -11.391 18.829 1.00 82.00 175 ALA A O 1
ATOM 1388 N N . SER A 1 176 ? -20.834 -10.289 17.979 1.00 81.62 176 SER A N 1
ATOM 1389 C CA . SER A 1 176 ? -19.826 -11.112 18.656 1.00 81.62 176 SER A CA 1
ATOM 1390 C C . SER A 1 176 ? -19.861 -10.942 20.177 1.00 81.62 176 SER A C 1
ATOM 1392 O O . SER A 1 176 ? -19.724 -11.925 20.906 1.00 81.62 176 SER A O 1
ATOM 13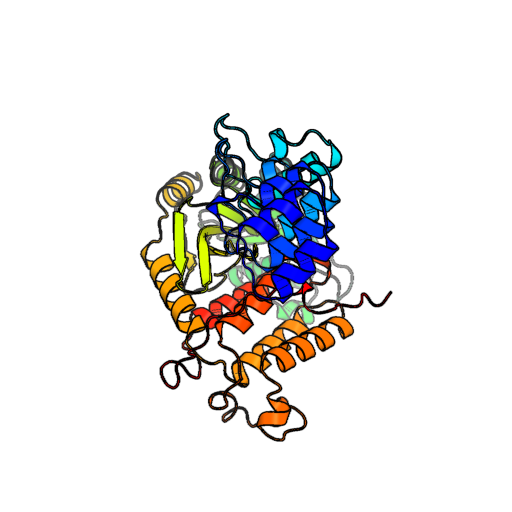94 N N . GLN A 1 177 ? -20.040 -9.715 20.667 1.00 79.31 177 GLN A N 1
ATOM 1395 C CA . GLN A 1 177 ? -20.020 -9.403 22.095 1.00 79.31 177 GLN A CA 1
ATOM 1396 C C . GLN A 1 177 ? -21.268 -9.929 22.815 1.00 79.31 177 GLN A C 1
ATOM 1398 O O . GLN A 1 177 ? -21.174 -10.436 23.933 1.00 79.31 177 GLN A O 1
ATOM 1403 N N . LEU A 1 178 ? -22.427 -9.849 22.159 1.00 78.81 178 LEU A N 1
ATOM 1404 C CA . LEU A 1 178 ? -23.723 -10.278 22.692 1.00 78.81 178 LEU A CA 1
ATOM 1405 C C . LEU A 1 178 ? -24.143 -11.680 22.218 1.00 78.81 178 LEU A C 1
ATOM 1407 O O . LEU A 1 178 ? -25.220 -12.151 22.575 1.00 78.81 178 LEU A O 1
ATOM 1411 N N . LYS A 1 179 ? -23.278 -12.368 21.459 1.00 79.44 179 LYS A N 1
ATOM 1412 C CA . LYS A 1 179 ? -23.435 -13.754 20.983 1.00 79.44 179 LYS A CA 1
ATOM 1413 C C . LYS A 1 179 ? -24.706 -14.006 20.160 1.00 79.44 179 LYS A C 1
ATOM 1415 O O . LYS A 1 179 ? -25.343 -15.048 20.310 1.00 79.44 179 LYS A O 1
ATOM 1420 N N . PHE A 1 180 ? -25.059 -13.089 19.262 1.00 81.00 180 PHE A N 1
ATOM 1421 C CA . PHE A 1 180 ? -26.185 -13.259 18.335 1.00 81.00 180 PHE A CA 1
ATOM 1422 C C . PHE A 1 180 ? -25.734 -13.167 16.867 1.00 81.00 180 PHE A C 1
ATOM 1424 O O . PHE A 1 180 ? -24.629 -12.725 16.572 1.00 81.00 180 PHE A O 1
ATOM 1431 N N . SER A 1 181 ? -26.573 -13.615 15.926 1.00 79.06 181 SER A N 1
ATOM 1432 C CA . SER A 1 181 ? -26.275 -13.547 14.485 1.00 79.06 181 SER A CA 1
ATOM 1433 C C . SER A 1 181 ? -26.858 -12.284 13.851 1.00 79.06 181 SER A C 1
ATOM 1435 O O . SER A 1 181 ? -28.021 -11.955 14.073 1.00 79.06 181 SER A O 1
ATOM 1437 N N . THR A 1 182 ? -26.098 -11.617 12.980 1.00 74.44 182 THR A N 1
ATOM 1438 C CA . THR A 1 182 ? -26.574 -10.452 12.211 1.00 74.44 182 THR A CA 1
ATOM 1439 C C . THR A 1 182 ? -27.741 -10.780 11.274 1.00 74.44 182 THR A C 1
ATOM 1441 O O . THR A 1 182 ? -28.499 -9.887 10.913 1.00 74.44 182 THR A O 1
ATOM 1444 N N . ASN A 1 183 ? -27.952 -12.058 10.937 1.00 78.25 183 ASN A N 1
ATOM 1445 C CA . ASN A 1 183 ? -29.080 -12.498 10.112 1.00 78.25 183 ASN A CA 1
ATOM 1446 C C . ASN A 1 183 ? -30.442 -12.307 10.796 1.00 78.25 183 ASN A C 1
ATOM 1448 O O . ASN A 1 183 ? -31.466 -12.358 10.123 1.00 78.25 183 ASN A O 1
ATOM 1452 N N . ILE A 1 184 ? -30.472 -12.087 12.115 1.00 77.69 184 ILE A N 1
ATOM 1453 C CA . ILE A 1 184 ? -31.707 -11.868 12.881 1.00 77.69 184 ILE A CA 1
ATOM 1454 C C . ILE A 1 184 ? -32.438 -10.602 12.399 1.00 77.69 184 ILE A C 1
ATOM 1456 O O . ILE A 1 184 ? -33.666 -10.595 12.349 1.00 77.69 184 ILE A O 1
ATOM 1460 N N . PHE A 1 185 ? -31.704 -9.581 11.942 1.00 74.69 185 PHE A N 1
ATOM 1461 C CA . PHE A 1 185 ? -32.281 -8.344 11.398 1.00 74.69 185 PHE A CA 1
ATOM 1462 C C . PHE A 1 185 ? -33.000 -8.528 10.050 1.00 74.69 185 PHE A C 1
ATOM 1464 O O . PHE A 1 185 ? -33.727 -7.635 9.631 1.00 74.69 185 PHE A O 1
ATOM 1471 N N . ASN A 1 186 ? -32.849 -9.681 9.382 1.00 76.06 186 ASN A N 1
ATOM 1472 C CA . ASN A 1 186 ? -33.650 -10.007 8.195 1.00 76.06 186 ASN A CA 1
ATOM 1473 C C . ASN A 1 186 ? -35.081 -10.435 8.558 1.00 76.06 186 ASN A C 1
ATOM 1475 O O . ASN A 1 186 ? -35.953 -10.441 7.693 1.00 76.06 186 ASN A O 1
ATOM 1479 N N . TYR A 1 187 ? -35.306 -10.844 9.810 1.00 75.94 187 TYR A N 1
ATOM 1480 C CA . TYR A 1 187 ? -36.569 -11.429 10.267 1.00 75.94 187 TYR A CA 1
ATOM 1481 C C . TYR A 1 187 ? -37.315 -10.542 11.265 1.00 75.94 187 TYR A C 1
ATOM 1483 O O . TYR A 1 187 ? -38.540 -10.593 11.311 1.00 75.94 187 TYR A O 1
ATOM 1491 N N . PHE A 1 188 ? -36.595 -9.746 12.059 1.00 76.50 188 PHE A N 1
ATOM 1492 C CA . PHE A 1 188 ? -37.159 -8.924 13.130 1.00 76.50 188 PHE A CA 1
ATOM 1493 C C . PHE A 1 188 ? -36.738 -7.463 12.988 1.00 76.50 188 PHE A C 1
ATOM 1495 O O . PHE A 1 188 ? -35.663 -7.158 12.464 1.00 76.50 188 PHE A O 1
ATOM 1502 N N . THR A 1 189 ? -37.582 -6.553 13.478 1.00 78.06 189 THR A N 1
ATOM 1503 C CA . THR A 1 189 ? -37.264 -5.119 13.466 1.00 78.06 189 THR A CA 1
ATOM 1504 C C . THR A 1 189 ? -36.114 -4.810 14.429 1.00 78.06 189 THR A C 1
ATOM 1506 O O . THR A 1 189 ? -35.972 -5.487 15.449 1.00 78.06 189 THR A O 1
ATOM 1509 N N . PRO A 1 190 ? -35.289 -3.782 14.162 1.00 75.94 190 PRO A N 1
ATOM 1510 C CA . PRO A 1 190 ? -34.196 -3.438 15.064 1.00 75.94 190 PRO A CA 1
ATOM 1511 C C . PRO A 1 190 ? -34.626 -3.151 16.504 1.00 75.94 190 PRO A C 1
ATOM 1513 O O . PRO A 1 190 ? -33.921 -3.547 17.425 1.00 75.94 190 PRO A O 1
ATOM 1516 N N . VAL A 1 191 ? -35.790 -2.526 16.698 1.00 77.38 191 VAL A N 1
ATOM 1517 C CA . VAL A 1 191 ? -36.369 -2.263 18.026 1.00 77.38 191 VAL A CA 1
ATOM 1518 C C . VAL A 1 191 ? -36.609 -3.573 18.774 1.00 77.38 191 VAL A C 1
ATOM 1520 O O . VAL A 1 191 ? -36.092 -3.765 19.869 1.00 77.38 191 VAL A O 1
ATOM 1523 N N . GLU A 1 192 ? -37.292 -4.520 18.131 1.00 78.94 192 GLU A N 1
ATOM 1524 C CA . GLU A 1 192 ? -37.601 -5.826 18.716 1.00 78.94 192 GLU A CA 1
ATOM 1525 C C . GLU A 1 192 ? -36.338 -6.644 19.030 1.00 78.94 192 GLU A C 1
ATOM 1527 O O . GLU A 1 192 ? -36.268 -7.339 20.044 1.00 78.94 192 GLU A O 1
ATOM 1532 N N . VAL A 1 193 ? -35.310 -6.565 18.179 1.00 78.06 193 VAL A N 1
ATOM 1533 C CA . VAL A 1 193 ? -34.031 -7.241 18.439 1.00 78.06 193 VAL A CA 1
ATOM 1534 C C . VAL A 1 193 ? -33.341 -6.648 19.667 1.00 78.06 193 VAL A C 1
ATOM 1536 O O . VAL A 1 193 ? -32.841 -7.406 20.496 1.00 78.06 193 VAL A O 1
ATOM 1539 N N . PHE A 1 194 ? -33.327 -5.321 19.812 1.00 77.62 194 PHE A N 1
ATOM 1540 C CA . PHE A 1 194 ? -32.706 -4.653 20.959 1.00 77.62 194 PHE A CA 1
ATOM 1541 C C . PHE A 1 194 ? -33.455 -4.939 22.268 1.00 77.62 194 PHE A C 1
ATOM 1543 O O . PHE A 1 194 ? -32.801 -5.208 23.275 1.00 77.62 194 PHE A O 1
ATOM 1550 N N . GLU A 1 195 ? -34.791 -4.988 22.252 1.00 78.44 195 GLU A N 1
ATOM 1551 C CA . GLU A 1 195 ? -35.601 -5.397 23.412 1.00 78.44 195 GLU A CA 1
ATOM 1552 C C . GLU A 1 195 ? -35.296 -6.839 23.839 1.00 78.44 195 GLU A C 1
ATOM 1554 O O . GLU A 1 195 ? -34.982 -7.099 24.998 1.00 78.44 195 GLU A O 1
ATOM 1559 N N . ARG A 1 196 ? -35.267 -7.782 22.889 1.00 79.81 196 ARG A N 1
ATOM 1560 C CA . ARG A 1 196 ? -34.932 -9.186 23.190 1.00 79.81 196 ARG A CA 1
ATOM 1561 C C . ARG A 1 196 ? -33.510 -9.352 23.722 1.00 79.81 196 ARG A C 1
ATOM 1563 O O . ARG A 1 196 ? -33.254 -10.212 24.561 1.00 79.81 196 ARG A O 1
ATOM 1570 N N . ILE A 1 197 ? -32.565 -8.559 23.219 1.00 79.19 197 ILE A N 1
ATOM 1571 C CA . ILE A 1 197 ? -31.188 -8.545 23.725 1.00 79.19 197 ILE A CA 1
ATOM 1572 C C . ILE A 1 197 ? -31.155 -8.004 25.158 1.00 79.19 197 ILE A C 1
ATOM 1574 O O . ILE A 1 197 ? -30.427 -8.555 25.986 1.00 79.19 197 ILE A O 1
ATOM 1578 N N . TYR A 1 198 ? -31.929 -6.958 25.449 1.00 77.81 198 TYR A N 1
ATOM 1579 C CA . TYR A 1 198 ? -32.043 -6.388 26.788 1.00 77.81 198 TYR A CA 1
ATOM 1580 C C . TYR A 1 198 ? -32.593 -7.405 27.794 1.00 77.81 198 TYR A C 1
ATOM 1582 O O . TYR A 1 198 ? -31.995 -7.578 28.854 1.00 77.81 198 TYR A O 1
ATOM 1590 N N . ASP A 1 199 ? -33.642 -8.148 27.434 1.00 76.88 199 ASP A N 1
ATOM 1591 C CA . ASP A 1 199 ? -34.238 -9.169 28.306 1.00 76.88 199 ASP A CA 1
ATOM 1592 C C . ASP A 1 199 ? -33.250 -10.285 28.681 1.00 76.88 199 ASP A C 1
ATOM 1594 O O . ASP A 1 199 ? -33.276 -10.814 29.793 1.00 76.88 199 ASP A O 1
ATOM 1598 N N . VAL A 1 200 ? -32.355 -10.645 27.757 1.00 76.56 200 VAL A N 1
ATOM 1599 C CA . VAL A 1 200 ? -31.365 -11.712 27.967 1.00 76.56 200 VAL A CA 1
ATOM 1600 C C . VAL A 1 200 ? -30.116 -11.200 28.692 1.00 76.56 200 VAL A C 1
ATOM 1602 O O . VAL A 1 200 ? -29.541 -11.928 29.500 1.00 76.56 200 VAL A O 1
ATOM 1605 N N . ASN A 1 201 ? -29.683 -9.965 28.419 1.00 73.38 201 ASN A N 1
ATOM 1606 C CA . ASN A 1 201 ? -28.411 -9.406 28.889 1.00 73.38 201 ASN A CA 1
ATOM 1607 C C . ASN A 1 201 ? -28.546 -7.961 29.434 1.00 73.38 201 ASN A C 1
ATOM 1609 O O . ASN A 1 201 ? -27.875 -7.054 28.931 1.00 73.38 201 ASN A O 1
ATOM 1613 N N . PRO A 1 202 ? -29.335 -7.717 30.498 1.00 67.81 202 PRO A N 1
ATOM 1614 C CA . PRO A 1 202 ? -29.667 -6.357 30.946 1.00 67.81 202 PRO A CA 1
ATOM 1615 C C . PRO A 1 202 ? -28.492 -5.586 31.571 1.00 67.81 202 PRO A C 1
ATOM 1617 O O . PRO A 1 202 ? -28.530 -4.364 31.669 1.00 67.81 202 PRO A O 1
ATOM 1620 N N . SER A 1 203 ? -27.434 -6.275 32.008 1.00 69.38 203 SER A N 1
ATOM 1621 C CA . SER A 1 203 ? -26.318 -5.690 32.769 1.00 69.38 203 SER A CA 1
ATOM 1622 C C . SER A 1 203 ? -24.962 -5.739 32.055 1.00 69.38 203 SER A C 1
ATOM 1624 O O . SER A 1 203 ? -23.935 -5.422 32.660 1.00 69.38 203 SER A O 1
ATOM 1626 N N . VAL A 1 204 ? -24.925 -6.114 30.771 1.00 76.38 204 VAL A N 1
ATOM 1627 C CA . VAL A 1 204 ? -23.672 -6.153 30.004 1.00 76.38 204 VAL A CA 1
ATOM 1628 C C . VAL A 1 204 ? -23.291 -4.739 29.573 1.00 76.38 204 VAL A C 1
ATOM 1630 O O . VAL A 1 204 ? -23.927 -4.149 28.702 1.00 76.38 204 VAL A O 1
ATOM 1633 N N . LYS A 1 205 ? -22.220 -4.211 30.170 1.00 78.94 205 LYS A N 1
ATOM 1634 C CA . LYS A 1 205 ? -21.603 -2.946 29.763 1.00 78.94 205 LYS A CA 1
ATOM 1635 C C . LYS A 1 205 ? -20.531 -3.186 28.709 1.00 78.94 205 LYS A C 1
ATOM 1637 O O . LYS A 1 205 ? -19.725 -4.116 28.810 1.00 78.94 205 LYS A O 1
ATOM 1642 N N . PHE A 1 206 ? -20.500 -2.325 27.706 1.00 82.25 206 PHE A N 1
ATOM 1643 C CA . PHE A 1 206 ? -19.500 -2.348 26.650 1.00 82.25 206 PHE A CA 1
ATOM 1644 C C . PHE A 1 206 ? -19.091 -0.924 26.279 1.00 82.25 206 PHE A C 1
ATOM 1646 O O . PHE A 1 206 ? -19.824 0.036 26.495 1.00 82.25 206 PHE A O 1
ATOM 1653 N N . LYS A 1 207 ? -17.876 -0.777 25.759 1.00 82.50 207 LYS A N 1
ATOM 1654 C CA . LYS A 1 207 ? -17.375 0.488 25.230 1.00 82.50 207 LYS A CA 1
ATOM 1655 C C . LYS A 1 207 ? -17.782 0.585 23.767 1.00 82.50 207 LYS A C 1
ATOM 1657 O O . LYS A 1 207 ? -17.544 -0.364 23.017 1.00 82.50 207 LYS A O 1
ATOM 1662 N N . VAL A 1 208 ? -18.382 1.703 23.379 1.00 82.38 208 VAL A N 1
ATOM 1663 C CA . VAL A 1 208 ? -18.684 2.024 21.981 1.00 82.38 208 VAL A CA 1
ATOM 1664 C C . VAL A 1 208 ? -17.846 3.218 21.569 1.00 82.38 208 VAL A C 1
ATOM 1666 O O . VAL A 1 208 ? -17.826 4.230 22.271 1.00 82.38 208 VAL A O 1
ATOM 1669 N N . THR A 1 209 ? -17.177 3.093 20.427 1.00 84.56 209 THR A N 1
ATOM 1670 C CA . THR A 1 209 ? -16.477 4.211 19.792 1.00 84.56 209 THR A CA 1
ATOM 1671 C C . THR A 1 209 ? -17.386 4.846 18.747 1.00 84.56 209 THR A C 1
ATOM 1673 O O . THR A 1 209 ? -17.816 4.177 17.798 1.00 84.56 209 THR A O 1
ATOM 1676 N N . PHE A 1 210 ? -17.663 6.134 18.923 1.00 82.88 210 PHE A N 1
ATOM 1677 C CA . PHE A 1 210 ? -18.410 6.958 17.982 1.00 82.88 210 PHE A CA 1
ATOM 1678 C C . PHE A 1 210 ? -17.480 7.902 17.232 1.00 82.88 210 PHE A C 1
ATOM 1680 O O . PHE A 1 210 ? -16.547 8.464 17.803 1.00 82.88 210 PHE A O 1
ATOM 1687 N N . ASP A 1 211 ? -17.778 8.080 15.954 1.00 85.12 211 ASP A N 1
ATOM 1688 C CA . ASP A 1 211 ? -17.242 9.138 15.115 1.00 85.12 211 ASP A CA 1
ATOM 1689 C C . ASP A 1 211 ? -18.230 10.309 15.134 1.00 85.12 211 ASP A C 1
ATOM 1691 O O . ASP A 1 211 ? -19.343 10.195 14.609 1.00 85.12 211 ASP A O 1
ATOM 1695 N N . GLU A 1 212 ? -17.850 11.414 15.775 1.00 80.12 212 GLU A N 1
ATOM 1696 C CA . GLU A 1 212 ? -18.699 12.604 15.907 1.00 80.12 212 GLU A CA 1
ATOM 1697 C C . GLU A 1 212 ? -18.806 13.392 14.591 1.00 80.12 212 GLU A C 1
ATOM 1699 O O . GLU A 1 212 ? -19.808 14.073 14.365 1.00 80.12 212 GLU A O 1
ATOM 1704 N N . LYS A 1 213 ? -17.819 13.266 13.694 1.00 78.94 213 LYS A N 1
ATOM 1705 C CA . LYS A 1 213 ? -17.773 13.993 12.417 1.00 78.94 213 LYS A CA 1
ATOM 1706 C C . LYS A 1 213 ? -18.640 13.321 11.360 1.00 78.94 213 LYS A C 1
ATOM 1708 O O . LYS A 1 213 ? -19.485 13.970 10.749 1.00 78.94 213 LYS A O 1
ATOM 1713 N N . GLU A 1 214 ? -18.474 12.011 11.175 1.00 78.12 214 GLU A N 1
ATOM 1714 C CA . GLU A 1 214 ? -19.311 11.239 10.244 1.00 78.12 214 GLU A CA 1
ATOM 1715 C C . GLU A 1 214 ? -20.664 10.839 10.847 1.00 78.12 214 GLU A C 1
ATOM 1717 O O . GLU A 1 214 ? -21.517 10.329 10.124 1.00 78.12 214 GLU A O 1
ATOM 1722 N N . LYS A 1 215 ? -20.872 11.056 12.156 1.00 81.25 215 LYS A N 1
ATOM 1723 C CA . LYS A 1 215 ? -22.026 10.550 12.915 1.00 81.25 215 LYS A CA 1
ATOM 1724 C C . LYS A 1 215 ? -22.195 9.045 12.725 1.00 81.25 215 LYS A C 1
ATOM 1726 O O . LYS A 1 215 ? -23.249 8.557 12.321 1.00 81.25 215 LYS A O 1
ATOM 1731 N N . ARG A 1 216 ? -21.138 8.279 13.008 1.00 82.75 216 ARG A N 1
ATOM 1732 C CA . ARG A 1 216 ? -21.135 6.816 12.832 1.00 82.75 216 ARG A CA 1
ATOM 1733 C C . ARG A 1 216 ? -20.737 6.081 14.094 1.00 82.75 216 ARG A C 1
ATOM 1735 O O . ARG A 1 216 ? -19.803 6.467 14.788 1.00 82.75 216 ARG A O 1
ATOM 1742 N N . ALA A 1 217 ? -21.402 4.959 14.347 1.00 81.44 217 ALA A N 1
ATOM 1743 C CA . ALA A 1 217 ? -20.963 4.004 15.355 1.00 81.44 217 ALA A CA 1
ATOM 1744 C C . ALA A 1 217 ? -19.953 3.034 14.719 1.00 81.44 217 ALA A C 1
ATOM 1746 O O . ALA A 1 217 ? -20.276 2.315 13.764 1.00 81.44 217 ALA A O 1
ATOM 1747 N N . LEU A 1 218 ? -18.716 3.019 15.224 1.00 81.00 218 LEU A N 1
ATOM 1748 C CA . LEU A 1 218 ? -17.607 2.272 14.620 1.00 81.00 218 LEU A CA 1
ATOM 1749 C C . LEU A 1 218 ? -17.506 0.849 15.164 1.00 81.00 218 LEU A C 1
ATOM 1751 O O . LEU A 1 218 ? -17.532 -0.106 14.389 1.00 81.00 218 LEU A O 1
ATOM 1755 N N . GLY A 1 219 ? -17.442 0.687 16.486 1.00 81.19 219 GLY A N 1
ATOM 1756 C CA . GLY A 1 219 ? -17.184 -0.621 17.073 1.00 81.19 219 GLY A CA 1
ATOM 1757 C C . GLY A 1 219 ? -17.498 -0.745 18.551 1.00 81.19 219 GLY A C 1
ATOM 1758 O O . GLY A 1 219 ? -17.575 0.252 19.268 1.00 81.19 219 GLY A O 1
ATOM 1759 N N . VAL A 1 220 ? -17.701 -1.996 18.972 1.00 81.12 220 VAL A N 1
ATOM 1760 C CA . VAL A 1 220 ? -18.063 -2.377 20.338 1.00 81.12 220 VAL A CA 1
ATOM 1761 C C . VAL A 1 220 ? -16.996 -3.284 20.936 1.00 81.12 220 VAL A C 1
ATOM 1763 O O . VAL A 1 220 ? -16.611 -4.292 20.343 1.00 81.12 220 VAL A O 1
ATOM 1766 N N . VAL A 1 221 ? -16.549 -2.952 22.143 1.00 81.81 221 VAL A N 1
ATOM 1767 C CA . VAL A 1 221 ? -15.513 -3.692 22.865 1.00 81.81 221 VAL A CA 1
ATOM 1768 C C . VAL A 1 221 ? -15.932 -3.943 24.314 1.00 81.81 221 VAL A C 1
ATOM 1770 O O . VAL A 1 221 ? -16.625 -3.141 24.933 1.00 81.81 221 VAL A O 1
ATOM 1773 N N . SER A 1 222 ? -15.501 -5.067 24.890 1.00 79.81 222 SER A N 1
ATOM 1774 C CA . SER A 1 222 ? -15.750 -5.389 26.299 1.00 79.81 222 SER A CA 1
ATOM 1775 C C . SER A 1 222 ? -15.191 -4.326 27.252 1.00 79.81 222 SER A C 1
ATOM 1777 O O . SER A 1 222 ? -14.077 -3.846 27.050 1.00 79.81 222 SER A O 1
ATOM 1779 N N . GLU A 1 223 ? -15.886 -4.069 28.359 1.00 79.88 223 GLU A N 1
ATOM 1780 C CA . GLU A 1 223 ? -15.480 -3.114 29.403 1.00 79.88 223 GLU A CA 1
ATOM 1781 C C . GLU A 1 223 ? -14.009 -3.254 29.850 1.00 79.88 223 GLU A C 1
ATOM 1783 O O . GLU A 1 223 ? -13.301 -2.256 29.987 1.00 79.88 223 GLU A O 1
ATOM 1788 N N . LYS A 1 224 ? -13.529 -4.494 30.019 1.00 74.12 224 LYS A N 1
ATOM 1789 C CA . LYS A 1 224 ? -12.189 -4.801 30.551 1.00 74.12 224 LYS A CA 1
ATOM 1790 C C . LYS A 1 224 ? -11.046 -4.674 29.542 1.00 74.12 224 LYS A C 1
ATOM 1792 O O . LYS A 1 224 ? -9.891 -4.768 29.948 1.00 74.12 224 LYS A O 1
ATOM 1797 N N . LYS A 1 225 ? -11.325 -4.508 28.244 1.00 78.38 225 LYS A N 1
ATOM 1798 C CA . LYS A 1 225 ? -10.253 -4.412 27.244 1.00 78.38 225 LYS A CA 1
ATOM 1799 C C . LYS A 1 225 ? -9.609 -3.018 27.342 1.00 78.38 225 LYS A C 1
ATOM 1801 O O . LYS A 1 225 ? -10.347 -2.020 27.341 1.00 78.38 225 LYS A O 1
ATOM 1806 N N . PRO A 1 226 ? -8.269 -2.933 27.458 1.00 73.56 226 PRO A N 1
ATOM 1807 C CA . PRO A 1 226 ? -7.574 -1.659 27.375 1.00 73.56 226 PRO A CA 1
ATOM 1808 C C . PRO A 1 226 ? -7.767 -1.103 25.965 1.00 73.56 226 PRO A C 1
ATOM 1810 O O . PRO A 1 226 ? -7.573 -1.808 24.974 1.00 73.56 226 PRO A O 1
ATOM 1813 N N . LEU A 1 227 ? -8.210 0.146 25.892 1.00 79.50 227 LEU A N 1
ATOM 1814 C CA . LEU A 1 227 ? -8.345 0.884 24.646 1.00 79.50 227 LEU A CA 1
ATOM 1815 C C . LEU A 1 227 ? -7.415 2.086 24.752 1.00 79.50 227 LEU A C 1
ATOM 1817 O O . LEU A 1 227 ? -7.447 2.796 25.757 1.00 79.50 227 LEU A O 1
ATOM 1821 N N . LEU A 1 228 ? -6.563 2.253 23.749 1.00 79.56 228 LEU A N 1
ATOM 1822 C CA . LEU A 1 228 ? -5.696 3.414 23.637 1.00 79.56 228 LEU A CA 1
ATOM 1823 C C . LEU A 1 228 ? -6.547 4.616 23.229 1.00 79.56 228 LEU A C 1
ATOM 1825 O O . LEU A 1 228 ? -7.344 4.495 22.297 1.00 79.56 228 LEU A O 1
ATOM 1829 N N . SER A 1 229 ? -6.396 5.738 23.937 1.00 81.12 229 SER A N 1
ATOM 1830 C CA . SER A 1 229 ? -7.050 6.983 23.532 1.00 81.12 229 SER A CA 1
ATOM 1831 C C . SER A 1 229 ? -6.538 7.396 22.157 1.00 81.12 229 SER A C 1
ATOM 1833 O O . SER A 1 229 ? -5.344 7.268 21.875 1.00 81.12 229 SER A O 1
ATOM 1835 N N . VAL A 1 230 ? -7.431 7.878 21.292 1.00 80.62 230 VAL A N 1
ATOM 1836 C CA . VAL A 1 230 ? -7.020 8.338 19.960 1.00 80.62 230 VAL A CA 1
ATOM 1837 C C . VAL A 1 230 ? -6.133 9.576 20.074 1.00 80.62 230 VAL A C 1
ATOM 1839 O O . VAL A 1 230 ? -5.174 9.681 19.323 1.00 80.62 230 VAL A O 1
ATOM 1842 N N . GLU A 1 231 ? -6.373 10.432 21.069 1.00 80.75 231 GLU A N 1
ATOM 1843 C CA . GLU A 1 231 ? -5.530 11.593 21.384 1.00 80.75 231 GLU A CA 1
ATOM 1844 C C . GLU A 1 231 ? -4.085 11.163 21.676 1.00 80.75 231 GLU A C 1
ATOM 1846 O O . GLU A 1 231 ? -3.172 11.537 20.944 1.00 80.75 231 GLU A O 1
ATOM 1851 N N . ASP A 1 232 ? -3.890 10.267 22.653 1.00 81.75 232 ASP A N 1
ATOM 1852 C CA . ASP A 1 232 ? -2.564 9.747 23.017 1.00 81.75 232 ASP A CA 1
ATOM 1853 C C . ASP A 1 232 ? -1.880 9.037 21.837 1.00 81.75 232 ASP A C 1
ATOM 1855 O O . ASP A 1 232 ? -0.662 9.104 21.662 1.00 81.75 232 ASP A O 1
ATOM 1859 N N . ALA A 1 233 ? -2.654 8.318 21.021 1.00 83.12 233 ALA A N 1
ATOM 1860 C CA . ALA A 1 233 ? -2.127 7.650 19.844 1.00 83.12 233 ALA A CA 1
ATOM 1861 C C . ALA A 1 233 ? -1.661 8.633 18.768 1.00 83.12 233 ALA A C 1
ATOM 1863 O O . ALA A 1 233 ? -0.570 8.460 18.223 1.00 83.12 233 ALA A O 1
ATOM 1864 N N . CYS A 1 234 ? -2.482 9.637 18.463 1.00 82.69 234 CYS A N 1
ATOM 1865 C CA . CYS A 1 234 ? -2.157 10.701 17.527 1.00 82.69 234 CYS A CA 1
ATOM 1866 C C . CYS A 1 234 ? -0.928 11.467 18.010 1.00 82.69 234 CYS A C 1
ATOM 1868 O O . CYS A 1 234 ? 0.000 11.630 17.230 1.00 82.69 234 CYS A O 1
ATOM 1870 N N . ASP A 1 235 ? -0.841 11.823 19.292 1.00 82.25 235 ASP A N 1
ATOM 1871 C CA . ASP A 1 235 ? 0.334 12.501 19.844 1.00 82.25 235 ASP A CA 1
ATOM 1872 C C . ASP A 1 235 ? 1.613 11.673 19.669 1.00 82.25 235 ASP A C 1
ATOM 1874 O O . ASP A 1 235 ? 2.652 12.198 19.264 1.00 82.25 235 ASP A O 1
ATOM 1878 N N . VAL A 1 236 ? 1.553 10.357 19.899 1.00 84.00 236 VAL A N 1
ATOM 1879 C CA . VAL A 1 236 ? 2.697 9.471 19.644 1.00 84.00 236 VAL A CA 1
ATOM 1880 C C . VAL A 1 236 ? 3.061 9.445 18.157 1.00 84.00 236 VAL A C 1
ATOM 1882 O O . VAL A 1 236 ? 4.241 9.570 17.838 1.00 84.00 236 VAL A O 1
ATOM 1885 N N . ILE A 1 237 ? 2.076 9.314 17.264 1.00 83.62 237 ILE A N 1
ATOM 1886 C CA . ILE A 1 237 ? 2.284 9.231 15.811 1.00 83.62 237 ILE A CA 1
ATOM 1887 C C . ILE A 1 237 ? 2.841 10.548 15.250 1.00 83.62 237 ILE A C 1
ATOM 1889 O O . ILE A 1 237 ? 3.843 10.523 14.539 1.00 83.62 237 ILE A O 1
ATOM 1893 N N . PHE A 1 238 ? 2.238 11.687 15.592 1.00 82.69 238 PHE A N 1
ATOM 1894 C CA . PHE A 1 238 ? 2.639 13.012 15.113 1.00 82.69 238 PHE A CA 1
ATOM 1895 C C . PHE A 1 238 ? 3.960 13.491 15.721 1.00 82.69 238 PHE A C 1
ATOM 1897 O O . PHE A 1 238 ? 4.689 14.241 15.073 1.00 82.69 238 PHE A O 1
ATOM 1904 N N . SER A 1 239 ? 4.309 13.034 16.931 1.00 81.31 239 SER A N 1
ATOM 1905 C CA . SER A 1 239 ? 5.612 13.338 17.538 1.00 81.31 239 SER A CA 1
ATOM 1906 C C . SER A 1 239 ? 6.795 12.618 16.875 1.00 81.31 239 SER A C 1
ATOM 1908 O O . SER A 1 239 ? 7.944 12.973 17.146 1.00 81.31 239 SER A O 1
ATOM 1910 N N . ASP A 1 240 ? 6.547 11.613 16.027 1.00 78.81 240 ASP A N 1
ATOM 1911 C CA . ASP A 1 240 ? 7.599 10.880 15.324 1.00 78.81 240 ASP A CA 1
ATOM 1912 C C . ASP A 1 240 ? 8.026 11.635 14.056 1.00 78.81 240 ASP A C 1
ATOM 1914 O O . ASP A 1 240 ? 7.251 11.817 13.114 1.00 78.81 240 ASP A O 1
ATOM 1918 N N . SER A 1 241 ? 9.293 12.051 14.002 1.00 74.56 241 SER A N 1
ATOM 1919 C CA . SER A 1 241 ? 9.858 12.766 12.851 1.00 74.56 241 SER A CA 1
ATOM 1920 C C . SER A 1 241 ? 9.929 11.920 11.577 1.00 74.56 241 SER A C 1
ATOM 1922 O O . SER A 1 241 ? 10.136 12.468 10.498 1.00 74.56 241 SER A O 1
ATOM 1924 N N . ARG A 1 242 ? 9.759 10.596 11.686 1.00 79.62 242 ARG A N 1
ATOM 1925 C CA . ARG A 1 242 ? 9.762 9.653 10.559 1.00 79.62 242 ARG A CA 1
ATOM 1926 C C . ARG A 1 242 ? 8.407 9.524 9.870 1.00 79.62 242 ARG A C 1
ATOM 1928 O O . ARG A 1 242 ? 8.320 8.809 8.871 1.00 79.62 242 ARG A O 1
ATOM 1935 N N . LEU A 1 243 ? 7.350 10.127 10.418 1.00 79.44 243 LEU A N 1
ATOM 1936 C CA . LEU A 1 243 ? 6.003 10.059 9.857 1.00 79.44 243 LEU A CA 1
ATOM 1937 C C . LEU A 1 243 ? 5.978 10.690 8.460 1.00 79.44 243 LEU A C 1
ATOM 1939 O O . LEU A 1 243 ? 6.240 11.881 8.303 1.00 79.44 243 LEU A O 1
ATOM 1943 N N . LEU A 1 244 ? 5.626 9.879 7.467 1.00 72.19 244 LEU A N 1
ATOM 1944 C CA . LEU A 1 244 ? 5.431 10.302 6.087 1.00 72.19 244 LEU A CA 1
ATOM 1945 C C . LEU A 1 244 ? 3.973 10.695 5.851 1.00 72.19 244 LEU A C 1
ATOM 1947 O O . LEU A 1 244 ? 3.699 11.777 5.358 1.00 72.19 244 LEU A O 1
ATOM 1951 N N . ASP A 1 245 ? 3.046 9.812 6.203 1.00 71.56 245 ASP A N 1
ATOM 1952 C CA . ASP A 1 245 ? 1.643 9.929 5.810 1.00 71.56 245 ASP A CA 1
ATOM 1953 C C . ASP A 1 245 ? 0.724 9.348 6.888 1.00 71.56 245 ASP A C 1
ATOM 1955 O O . ASP A 1 245 ? 1.121 8.421 7.609 1.00 71.56 245 ASP A O 1
ATOM 1959 N N . ILE A 1 246 ? -0.493 9.880 6.986 1.00 76.69 246 ILE A N 1
ATOM 1960 C CA . ILE A 1 246 ? -1.548 9.404 7.874 1.00 76.69 246 ILE A CA 1
ATOM 1961 C C . ILE A 1 246 ? -2.899 9.452 7.157 1.00 76.69 246 ILE A C 1
ATOM 1963 O O . ILE A 1 246 ? -3.360 10.495 6.716 1.00 76.69 246 ILE A O 1
ATOM 1967 N N . ASP A 1 247 ? -3.558 8.302 7.097 1.00 75.69 247 ASP A N 1
ATOM 1968 C CA . ASP A 1 247 ? -4.868 8.130 6.474 1.00 75.69 247 ASP A CA 1
ATOM 1969 C C . ASP A 1 247 ? -5.867 7.578 7.500 1.00 75.69 247 ASP A C 1
ATOM 1971 O O . ASP A 1 247 ? -5.503 6.811 8.400 1.00 75.69 247 ASP A O 1
ATOM 1975 N N . TYR A 1 248 ? -7.142 7.932 7.368 1.00 81.06 248 TYR A N 1
ATOM 1976 C CA . TYR A 1 248 ? -8.224 7.386 8.179 1.00 81.06 248 TYR A CA 1
ATOM 1977 C C . TYR A 1 248 ? -9.304 6.763 7.300 1.00 81.06 248 TYR A C 1
ATOM 1979 O O . TYR A 1 248 ? -9.938 7.424 6.480 1.00 81.06 248 TYR A O 1
ATOM 1987 N N . LYS A 1 249 ? -9.612 5.486 7.558 1.00 75.31 249 LYS A N 1
ATOM 1988 C CA . LYS A 1 249 ? -10.642 4.770 6.803 1.00 75.31 249 LYS A CA 1
ATOM 1989 C C . LYS A 1 249 ? -11.387 3.743 7.638 1.00 75.31 249 LYS A C 1
ATOM 1991 O O . LYS A 1 249 ? -10.790 2.844 8.228 1.00 75.31 249 LYS A O 1
ATOM 1996 N N . GLU A 1 250 ? -12.719 3.843 7.643 1.00 73.38 250 GLU A N 1
ATOM 1997 C CA . GLU A 1 250 ? -13.640 2.890 8.290 1.00 73.38 250 GLU A CA 1
ATOM 1998 C C . GLU A 1 250 ? -13.205 2.485 9.725 1.00 73.38 250 GLU A C 1
ATOM 2000 O O . GLU A 1 250 ? -13.220 1.302 10.075 1.00 73.38 250 GLU A O 1
ATOM 2005 N N . GLY A 1 251 ? -12.804 3.447 10.568 1.00 76.88 251 GLY A N 1
ATOM 2006 C CA . GLY A 1 251 ? -12.403 3.189 11.961 1.00 76.88 251 GLY A CA 1
ATOM 2007 C C . GLY A 1 251 ? -10.962 2.699 12.159 1.00 76.88 251 GLY A C 1
ATOM 2008 O O . GLY A 1 251 ? -10.633 2.184 13.230 1.00 76.88 251 GLY A O 1
ATOM 2009 N N . VAL A 1 252 ? -10.097 2.831 11.152 1.00 83.19 252 VAL A N 1
ATOM 2010 C CA . VAL A 1 252 ? -8.663 2.522 11.255 1.00 83.19 252 VAL A CA 1
ATOM 2011 C C . VAL A 1 252 ? -7.846 3.722 10.805 1.00 83.19 252 VAL A C 1
ATOM 2013 O O . VAL A 1 252 ? -8.003 4.185 9.679 1.00 83.19 252 VAL A O 1
ATOM 2016 N N . ILE A 1 253 ? -6.952 4.175 11.680 1.00 84.62 253 ILE A N 1
ATOM 2017 C CA . ILE A 1 253 ? -5.896 5.131 11.353 1.00 84.62 253 ILE A CA 1
ATOM 2018 C C . ILE A 1 253 ? -4.716 4.333 10.801 1.00 84.62 253 ILE A C 1
ATOM 2020 O O . ILE A 1 253 ? -4.255 3.384 11.435 1.00 84.62 253 ILE A O 1
ATOM 2024 N N . SER A 1 254 ? -4.250 4.688 9.614 1.00 84.00 254 SER A N 1
ATOM 2025 C CA . SER A 1 254 ? -3.131 4.054 8.929 1.00 84.00 254 SER A CA 1
ATOM 2026 C C . SER A 1 254 ? -2.012 5.072 8.764 1.00 84.00 254 SER A C 1
ATOM 2028 O O . SER A 1 254 ? -2.152 5.993 7.974 1.00 84.00 254 SER A O 1
ATOM 2030 N N . SER A 1 255 ? -0.899 4.908 9.474 1.00 84.75 255 SER A N 1
ATOM 2031 C CA . SER A 1 255 ? 0.253 5.811 9.388 1.00 84.75 255 SER A CA 1
ATOM 2032 C C . SER A 1 255 ? 1.476 5.120 8.796 1.00 84.75 255 SER A C 1
ATOM 2034 O O . SER A 1 255 ? 1.768 3.964 9.105 1.00 84.75 255 SER A O 1
ATOM 2036 N N . THR A 1 256 ? 2.196 5.818 7.920 1.00 82.12 256 THR A N 1
ATOM 2037 C CA . THR A 1 256 ? 3.394 5.311 7.237 1.00 82.12 256 THR A CA 1
ATOM 2038 C C . THR A 1 256 ? 4.630 6.039 7.753 1.00 82.12 256 THR A C 1
ATOM 2040 O O . THR A 1 256 ? 4.651 7.264 7.768 1.00 82.12 256 THR A O 1
ATOM 2043 N N . PHE A 1 257 ? 5.677 5.301 8.125 1.00 81.31 257 PHE A N 1
ATOM 2044 C CA . PHE A 1 257 ? 6.931 5.851 8.647 1.00 81.31 257 PHE A CA 1
ATOM 2045 C C . PHE A 1 257 ? 8.132 5.408 7.808 1.00 81.31 257 PHE A C 1
ATOM 2047 O O . PHE A 1 257 ? 8.184 4.259 7.350 1.00 81.31 257 PHE A O 1
ATOM 2054 N N . ASP A 1 258 ? 9.114 6.295 7.648 1.00 82.50 258 ASP A N 1
ATOM 2055 C CA . ASP A 1 258 ? 10.402 5.995 7.018 1.00 82.50 258 ASP A CA 1
ATOM 2056 C C . ASP A 1 258 ? 11.437 5.533 8.051 1.00 82.50 258 ASP A C 1
ATOM 2058 O O . ASP A 1 258 ? 11.705 6.219 9.034 1.00 82.50 258 ASP A O 1
ATOM 2062 N N . LEU A 1 259 ? 12.060 4.373 7.836 1.00 81.25 259 LEU A N 1
ATOM 2063 C CA . LEU A 1 259 ? 13.133 3.907 8.718 1.00 81.25 259 LEU A CA 1
ATOM 2064 C C . LEU A 1 259 ? 14.500 4.510 8.358 1.00 81.25 259 LEU A C 1
ATOM 2066 O O . LEU A 1 259 ? 15.473 4.259 9.067 1.00 81.25 259 LEU A O 1
ATOM 2070 N N . GLY A 1 260 ? 14.613 5.247 7.247 1.00 73.44 260 GLY A N 1
ATOM 2071 C CA . GLY A 1 260 ? 15.875 5.830 6.775 1.00 73.44 260 GLY A CA 1
ATOM 2072 C C . GLY A 1 260 ? 16.913 4.789 6.334 1.00 73.44 260 GLY A C 1
ATOM 2073 O O . GLY A 1 260 ? 18.065 5.120 6.057 1.00 73.44 260 GLY A O 1
ATOM 2074 N N . LYS A 1 261 ? 16.522 3.512 6.267 1.00 79.06 261 LYS A N 1
ATOM 2075 C CA . LYS A 1 261 ? 17.363 2.387 5.851 1.00 79.06 261 LYS A CA 1
ATOM 2076 C C . LYS A 1 261 ? 17.021 1.990 4.426 1.00 79.06 261 LYS A C 1
ATOM 2078 O O . LYS A 1 261 ? 15.863 2.013 4.014 1.00 79.06 261 LYS A O 1
ATOM 2083 N N . THR A 1 262 ? 18.030 1.557 3.678 1.00 80.12 262 THR A N 1
ATOM 2084 C CA . THR A 1 262 ? 17.848 1.092 2.302 1.00 80.12 262 THR A CA 1
ATOM 2085 C C . THR A 1 262 ? 18.477 -0.273 2.091 1.00 80.12 262 THR A C 1
ATOM 2087 O O . THR A 1 262 ? 19.413 -0.671 2.787 1.00 80.12 262 THR A O 1
ATOM 2090 N N . PHE A 1 263 ? 17.965 -1.020 1.118 1.00 77.62 263 PHE A N 1
ATOM 2091 C CA . PHE A 1 263 ? 18.635 -2.215 0.624 1.00 77.62 263 PHE A CA 1
ATOM 2092 C C . PHE A 1 263 ? 18.596 -2.265 -0.898 1.00 77.62 263 PHE A C 1
ATOM 2094 O O . PHE A 1 263 ? 17.633 -1.851 -1.536 1.00 77.62 263 PHE A O 1
ATOM 2101 N N . ASN A 1 264 ? 19.666 -2.792 -1.486 1.00 74.94 264 ASN A N 1
ATOM 2102 C CA . ASN A 1 264 ? 19.789 -2.927 -2.930 1.00 74.94 264 ASN A CA 1
ATOM 2103 C C . ASN A 1 264 ? 19.436 -4.351 -3.383 1.00 74.94 264 ASN A C 1
ATOM 2105 O O . ASN A 1 264 ? 19.858 -5.331 -2.749 1.00 74.94 264 ASN A O 1
ATOM 2109 N N . ILE A 1 265 ? 18.701 -4.448 -4.491 1.00 72.69 265 ILE A N 1
ATOM 2110 C CA . ILE A 1 265 ? 18.468 -5.684 -5.238 1.00 72.69 265 ILE A CA 1
ATOM 2111 C C . ILE A 1 265 ? 19.237 -5.598 -6.559 1.00 72.69 265 ILE A C 1
ATOM 2113 O O . ILE A 1 265 ? 19.046 -4.693 -7.368 1.00 72.69 265 ILE A O 1
ATOM 2117 N N . THR A 1 266 ? 20.122 -6.568 -6.783 1.00 68.12 266 THR A N 1
ATOM 2118 C CA . THR A 1 266 ? 20.927 -6.676 -8.007 1.00 68.12 266 THR A CA 1
ATOM 2119 C C . THR A 1 266 ? 20.040 -6.737 -9.250 1.00 68.12 266 THR A C 1
ATOM 2121 O O . THR A 1 266 ? 19.111 -7.542 -9.280 1.00 68.12 266 THR A O 1
ATOM 2124 N N . ASN A 1 267 ? 20.367 -5.968 -10.292 1.00 65.19 267 ASN A N 1
ATOM 2125 C CA . ASN A 1 267 ? 19.608 -5.886 -11.552 1.00 65.19 267 ASN A CA 1
ATOM 2126 C C . ASN A 1 267 ? 18.167 -5.366 -11.403 1.00 65.19 267 ASN A C 1
ATOM 2128 O O . ASN A 1 267 ? 17.319 -5.670 -12.240 1.00 65.19 267 ASN A O 1
ATOM 2132 N N . ASP A 1 268 ? 17.884 -4.628 -10.331 1.00 67.38 268 ASP A N 1
ATOM 2133 C CA . ASP A 1 268 ? 16.587 -3.998 -10.114 1.00 67.38 268 ASP A CA 1
ATOM 2134 C C . ASP A 1 268 ? 16.763 -2.548 -9.636 1.00 67.38 268 ASP A C 1
ATOM 2136 O O . ASP A 1 268 ? 16.923 -1.645 -10.460 1.00 67.38 268 ASP A O 1
ATOM 2140 N N . SER A 1 269 ? 16.781 -2.307 -8.322 1.00 67.31 269 SER A N 1
ATOM 2141 C CA . SER A 1 269 ? 16.874 -0.959 -7.759 1.00 67.31 269 SER A CA 1
ATOM 2142 C C . SER A 1 269 ? 17.203 -0.947 -6.266 1.00 67.31 269 SER A C 1
ATOM 2144 O O . SER A 1 269 ? 17.184 -1.976 -5.585 1.00 67.31 269 SER A O 1
ATOM 2146 N N . VAL A 1 270 ? 17.428 0.261 -5.746 1.00 71.81 270 VAL A N 1
ATOM 2147 C CA . VAL A 1 270 ? 17.448 0.545 -4.309 1.00 71.81 270 VAL A CA 1
ATOM 2148 C C . VAL A 1 270 ? 16.013 0.616 -3.778 1.00 71.81 270 VAL A C 1
ATOM 2150 O O . VAL A 1 270 ? 15.140 1.218 -4.404 1.00 71.81 270 VAL A O 1
ATOM 2153 N N . TYR A 1 271 ? 15.778 -0.001 -2.624 1.00 74.38 271 TYR A N 1
ATOM 2154 C CA . TYR A 1 271 ? 14.508 0.004 -1.905 1.00 74.38 271 TYR A CA 1
ATOM 2155 C C . TYR A 1 271 ? 14.678 0.721 -0.565 1.00 74.38 271 TYR A C 1
ATOM 2157 O O . TYR A 1 271 ? 15.615 0.408 0.172 1.00 74.38 271 TYR A O 1
ATOM 2165 N N . LEU A 1 272 ? 13.776 1.649 -0.236 1.00 73.50 272 LEU A N 1
ATOM 2166 C CA . LEU A 1 272 ? 13.677 2.225 1.110 1.00 73.50 272 LEU A CA 1
ATOM 2167 C C . LEU A 1 272 ? 12.866 1.297 2.008 1.00 73.50 272 LEU A C 1
ATOM 2169 O O . LEU A 1 272 ? 11.859 0.740 1.567 1.00 73.50 272 LEU A O 1
ATOM 2173 N N . GLN A 1 273 ? 13.277 1.161 3.262 1.00 81.94 273 GLN A N 1
ATOM 2174 C CA . GLN A 1 273 ? 12.533 0.447 4.291 1.00 81.94 273 GLN A CA 1
ATOM 2175 C C . GLN A 1 273 ? 11.557 1.397 4.977 1.00 81.94 273 GLN A C 1
ATOM 2177 O O . GLN A 1 273 ? 11.944 2.423 5.528 1.00 81.94 273 GLN A O 1
ATOM 2182 N N . ARG A 1 274 ? 10.283 1.027 4.961 1.00 82.81 274 ARG A N 1
ATOM 2183 C CA . ARG A 1 274 ? 9.185 1.759 5.586 1.00 82.81 274 ARG A CA 1
ATOM 2184 C C . ARG A 1 274 ? 8.392 0.817 6.477 1.00 82.81 274 ARG A C 1
ATOM 2186 O O . ARG A 1 274 ? 8.435 -0.403 6.320 1.00 82.81 274 ARG A O 1
ATOM 2193 N N . ILE A 1 275 ? 7.626 1.375 7.395 1.00 84.12 275 ILE A N 1
ATOM 2194 C CA . ILE A 1 275 ? 6.648 0.616 8.173 1.00 84.12 275 ILE A CA 1
ATOM 2195 C C . ILE A 1 275 ? 5.296 1.296 8.071 1.00 84.12 275 ILE A C 1
ATOM 2197 O O . ILE A 1 275 ? 5.221 2.517 7.973 1.00 84.12 275 ILE A O 1
ATOM 2201 N N . LYS A 1 276 ? 4.229 0.503 8.074 1.00 83.88 276 LYS A N 1
ATOM 2202 C CA . LYS A 1 276 ? 2.863 1.013 8.103 1.00 83.88 276 LYS A CA 1
ATOM 2203 C C . LYS A 1 276 ? 2.159 0.504 9.349 1.00 83.88 276 LYS A C 1
ATOM 2205 O O . LYS A 1 276 ? 2.008 -0.703 9.518 1.00 83.88 276 LYS A O 1
ATOM 2210 N N . LEU A 1 277 ? 1.766 1.415 10.226 1.00 86.12 277 LEU A N 1
ATOM 2211 C CA . LEU A 1 277 ? 1.004 1.134 11.432 1.00 86.12 277 LEU A CA 1
ATOM 2212 C C . LEU A 1 277 ? -0.482 1.285 11.120 1.00 86.12 277 LEU A C 1
ATOM 2214 O O . LEU A 1 277 ? -0.932 2.370 10.775 1.00 86.12 277 LEU A O 1
ATOM 2218 N N . ASN A 1 278 ? -1.251 0.220 11.314 1.00 87.31 278 ASN A N 1
ATOM 2219 C CA . ASN A 1 278 ? -2.704 0.297 11.319 1.00 87.31 278 ASN A CA 1
ATOM 2220 C C . ASN A 1 278 ? -3.191 0.235 12.766 1.00 87.31 278 ASN A C 1
ATOM 2222 O O . ASN A 1 278 ? -3.105 -0.806 13.432 1.00 87.31 278 ASN A O 1
ATOM 2226 N N . LEU A 1 279 ? -3.729 1.355 13.234 1.00 86.31 279 LEU A N 1
ATOM 2227 C CA . LEU A 1 279 ? -4.290 1.531 14.558 1.00 86.31 279 LEU A CA 1
ATOM 2228 C C . LEU A 1 279 ? -5.826 1.621 14.479 1.00 86.31 279 LEU A C 1
ATOM 2230 O O . LEU A 1 279 ? -6.375 2.621 14.020 1.00 86.31 279 LEU A O 1
ATOM 2234 N N . PRO A 1 280 ? -6.554 0.584 14.918 1.00 85.88 280 PRO A N 1
ATOM 2235 C CA . PRO A 1 280 ? -8.007 0.637 15.015 1.00 85.88 280 PRO A CA 1
ATOM 2236 C C . PRO A 1 280 ? -8.437 1.502 16.206 1.00 85.88 280 PRO A C 1
ATOM 2238 O O . PRO A 1 280 ? -8.125 1.169 17.349 1.00 85.88 280 PRO A O 1
ATOM 2241 N N . VAL A 1 281 ? -9.200 2.568 15.949 1.00 84.38 281 VAL A N 1
ATOM 2242 C CA . VAL A 1 281 ? -9.691 3.486 17.004 1.00 84.38 281 VAL A CA 1
ATOM 2243 C C . VAL A 1 281 ? -10.766 2.847 17.884 1.00 84.38 281 VAL A C 1
ATOM 2245 O O . VAL A 1 281 ? -10.984 3.235 19.027 1.00 84.38 281 VAL A O 1
ATOM 2248 N N . ASP A 1 282 ? -11.451 1.841 17.344 1.00 80.56 282 ASP A N 1
ATOM 2249 C CA . ASP A 1 282 ? -12.518 1.106 18.016 1.00 80.56 282 ASP A CA 1
ATOM 2250 C C . ASP A 1 282 ? -12.008 -0.049 18.889 1.00 80.56 282 ASP A C 1
ATOM 2252 O O . ASP A 1 282 ? -12.764 -0.608 19.680 1.00 80.56 282 ASP A O 1
ATOM 2256 N N . GLY A 1 283 ? -10.735 -0.431 18.747 1.00 74.75 283 GLY A N 1
ATOM 2257 C CA . GLY A 1 283 ? -10.133 -1.555 19.456 1.00 74.75 283 GLY A CA 1
ATOM 2258 C C . GLY A 1 283 ? -10.758 -2.915 19.149 1.00 74.75 283 GLY A C 1
ATOM 2259 O O . GLY A 1 283 ? -10.542 -3.851 19.924 1.00 74.75 283 GLY A O 1
ATOM 2260 N N . ILE A 1 284 ? -11.520 -3.075 18.058 1.00 79.00 284 ILE A N 1
ATOM 2261 C CA . ILE A 1 284 ? -12.039 -4.391 17.648 1.00 79.00 284 ILE A CA 1
ATOM 2262 C C . ILE A 1 284 ? -10.856 -5.301 17.313 1.00 79.00 284 ILE A C 1
ATOM 2264 O O . ILE A 1 284 ? -10.685 -6.374 17.899 1.00 79.00 284 ILE A O 1
ATOM 2268 N N . THR A 1 285 ? -10.014 -4.847 16.387 1.00 79.88 285 THR A N 1
ATOM 2269 C CA . THR A 1 285 ? -8.793 -5.542 15.976 1.00 79.88 285 THR A CA 1
ATOM 2270 C C . THR A 1 285 ? -7.607 -5.121 16.840 1.00 79.88 285 THR A C 1
ATOM 2272 O O . THR A 1 285 ? -7.619 -4.057 17.453 1.00 79.88 285 THR A O 1
ATOM 2275 N N . THR A 1 286 ? -6.569 -5.951 16.904 1.00 80.25 286 THR A N 1
ATOM 2276 C CA . THR A 1 286 ? -5.288 -5.542 17.488 1.00 80.25 286 THR A CA 1
ATOM 2277 C C . THR A 1 286 ? -4.565 -4.590 16.528 1.00 80.25 286 THR A C 1
ATOM 2279 O O . THR A 1 286 ? -4.583 -4.828 15.309 1.00 80.25 286 THR A O 1
ATOM 2282 N N . PRO A 1 287 ? -3.939 -3.513 17.038 1.00 84.31 287 PRO A N 1
ATOM 2283 C CA . PRO A 1 287 ? -3.058 -2.685 16.228 1.00 84.31 287 PRO A CA 1
ATOM 2284 C C . PRO A 1 287 ? -1.948 -3.537 15.635 1.00 84.31 287 PRO A C 1
ATOM 2286 O O . PRO A 1 287 ? -1.515 -4.529 16.228 1.00 84.31 287 PRO A O 1
ATOM 2289 N N . ASN A 1 288 ? -1.502 -3.180 14.442 1.00 85.56 288 ASN A N 1
ATOM 2290 C CA . ASN A 1 288 ? -0.503 -3.972 13.753 1.00 85.56 288 ASN A CA 1
ATOM 2291 C C . ASN A 1 288 ? 0.410 -3.123 12.888 1.00 85.56 288 ASN A C 1
ATOM 2293 O O . ASN A 1 288 ? -0.003 -2.104 12.345 1.00 85.56 288 ASN A O 1
ATOM 2297 N N . ILE A 1 289 ? 1.654 -3.577 12.779 1.00 84.19 289 ILE A N 1
ATOM 2298 C CA . ILE A 1 289 ? 2.664 -2.977 11.920 1.00 84.19 289 ILE A CA 1
ATOM 2299 C C . ILE A 1 289 ? 2.918 -3.920 10.756 1.00 84.19 289 ILE A C 1
ATOM 2301 O O . ILE A 1 289 ? 3.269 -5.086 10.948 1.00 84.19 289 ILE A O 1
ATOM 2305 N N . TYR A 1 290 ? 2.770 -3.389 9.555 1.00 81.25 290 TYR A N 1
ATOM 2306 C CA . TYR A 1 290 ? 3.209 -4.009 8.321 1.00 81.25 290 TYR A CA 1
ATOM 2307 C C . TYR A 1 290 ? 4.579 -3.472 7.937 1.00 81.25 290 TYR A C 1
ATOM 2309 O O . TYR A 1 290 ? 4.873 -2.285 8.099 1.00 81.25 290 TYR A O 1
ATOM 2317 N N . LEU A 1 291 ? 5.416 -4.348 7.392 1.00 81.06 291 LEU A N 1
ATOM 2318 C CA . LEU A 1 291 ? 6.602 -3.903 6.671 1.00 81.06 291 LEU A CA 1
ATOM 2319 C C . LEU A 1 291 ? 6.160 -3.248 5.360 1.00 81.06 291 LEU A C 1
ATOM 2321 O O . LEU A 1 291 ? 5.134 -3.596 4.787 1.00 81.06 291 LEU A O 1
ATOM 2325 N N . SER A 1 292 ? 6.898 -2.258 4.897 1.00 76.44 292 SER A N 1
ATOM 2326 C CA . SER A 1 292 ? 6.647 -1.630 3.609 1.00 76.44 292 SER A CA 1
ATOM 2327 C C . SER A 1 292 ? 7.976 -1.291 2.960 1.00 76.44 292 SER A C 1
ATOM 2329 O O . SER A 1 292 ? 8.972 -1.043 3.636 1.00 76.44 292 SER A O 1
ATOM 2331 N N . THR A 1 293 ? 8.024 -1.297 1.636 1.00 75.38 293 THR A N 1
ATOM 2332 C CA . THR A 1 293 ? 9.217 -0.876 0.905 1.00 75.38 293 THR A CA 1
ATOM 2333 C C . THR A 1 293 ? 8.843 0.015 -0.259 1.00 75.38 293 THR A C 1
ATOM 2335 O O . THR A 1 293 ? 7.881 -0.284 -0.967 1.00 75.38 293 THR A O 1
ATOM 2338 N N . LEU A 1 294 ? 9.620 1.080 -0.471 1.00 70.25 294 LEU A N 1
ATOM 2339 C CA . LEU A 1 294 ? 9.494 1.958 -1.636 1.00 70.25 294 LEU A CA 1
ATOM 2340 C C . LEU A 1 294 ? 10.623 1.668 -2.622 1.00 70.25 294 LEU A C 1
ATOM 2342 O O . LEU A 1 294 ? 11.796 1.847 -2.288 1.00 70.25 294 LEU A O 1
ATOM 2346 N N . ARG A 1 295 ? 10.272 1.274 -3.846 1.00 71.81 295 ARG A N 1
ATOM 2347 C CA . ARG A 1 295 ? 11.222 1.101 -4.947 1.00 71.81 295 ARG A CA 1
ATOM 2348 C C . ARG A 1 295 ? 11.637 2.473 -5.492 1.00 71.81 295 ARG A C 1
ATOM 2350 O O . ARG A 1 295 ? 10.791 3.241 -5.936 1.00 71.81 295 ARG A O 1
ATOM 2357 N N . GLN A 1 296 ? 12.930 2.796 -5.485 1.00 59.62 296 GLN A N 1
ATOM 2358 C CA . GLN A 1 296 ? 13.410 4.147 -5.832 1.00 59.62 296 GLN A CA 1
ATOM 2359 C C . GLN A 1 296 ? 13.372 4.478 -7.333 1.00 59.62 296 GLN A C 1
ATOM 2361 O O . GLN A 1 296 ? 13.329 5.644 -7.693 1.00 59.62 296 GLN A O 1
ATOM 2366 N N . VAL A 1 297 ? 13.383 3.481 -8.223 1.00 51.66 297 VAL A N 1
ATOM 2367 C CA . VAL A 1 297 ? 13.511 3.708 -9.682 1.00 51.66 297 VAL A CA 1
ATOM 2368 C C . VAL A 1 297 ? 12.199 4.116 -10.367 1.00 51.66 297 VAL A C 1
ATOM 2370 O O . VAL A 1 297 ? 12.228 4.619 -11.491 1.00 51.66 297 VAL A O 1
ATOM 2373 N N . CYS A 1 298 ? 11.056 3.904 -9.720 1.00 52.91 298 CYS A N 1
ATOM 2374 C CA . CYS A 1 298 ? 9.746 4.211 -10.296 1.00 52.91 298 CYS A CA 1
ATOM 2375 C C . CYS A 1 298 ? 8.715 4.725 -9.283 1.00 52.91 298 CYS A C 1
ATOM 2377 O O . CYS A 1 298 ? 7.532 4.755 -9.584 1.00 52.91 298 CYS A O 1
ATOM 2379 N N . THR A 1 299 ? 9.156 5.108 -8.077 1.00 52.12 299 THR A N 1
ATOM 2380 C CA . THR A 1 299 ? 8.296 5.595 -6.977 1.00 52.12 299 THR A CA 1
ATOM 2381 C C . THR A 1 299 ? 7.089 4.699 -6.656 1.00 52.12 299 THR A C 1
ATOM 2383 O O . THR A 1 299 ? 6.156 5.119 -5.979 1.00 52.12 299 THR A O 1
ATOM 2386 N N . ASN A 1 300 ? 7.142 3.416 -7.026 1.00 53.72 300 ASN A N 1
ATOM 2387 C CA . ASN A 1 300 ? 6.162 2.434 -6.589 1.00 53.72 300 ASN A CA 1
ATOM 2388 C C . ASN A 1 300 ? 6.468 1.999 -5.168 1.00 53.72 300 ASN A C 1
ATOM 2390 O O . ASN A 1 300 ? 7.413 1.244 -4.901 1.00 53.72 300 ASN A O 1
ATOM 2394 N N . GLY A 1 301 ? 5.663 2.474 -4.236 1.00 52.03 301 GLY A N 1
ATOM 2395 C CA . GLY A 1 301 ? 5.650 1.972 -2.881 1.00 52.03 301 GLY A CA 1
ATOM 2396 C C . GLY A 1 301 ? 4.296 1.371 -2.618 1.00 52.03 301 GLY A C 1
ATOM 2397 O O . GLY A 1 301 ? 3.339 2.119 -2.482 1.00 52.03 301 GLY A O 1
ATOM 2398 N N . MET A 1 302 ? 4.240 0.044 -2.503 1.00 51.31 302 MET A N 1
ATOM 2399 C CA . MET A 1 302 ? 3.859 -0.589 -1.242 1.00 51.31 302 MET A CA 1
ATOM 2400 C C . MET A 1 302 ? 3.946 -2.115 -1.358 1.00 51.31 302 MET A C 1
ATOM 2402 O O . MET A 1 302 ? 3.291 -2.766 -2.163 1.00 51.31 302 MET A O 1
ATOM 2406 N N . VAL A 1 303 ? 4.776 -2.705 -0.503 1.00 54.72 303 VAL A N 1
ATOM 2407 C CA . VAL A 1 303 ? 4.832 -4.150 -0.295 1.00 54.72 303 VAL A CA 1
ATOM 2408 C C . VAL A 1 303 ? 4.898 -4.392 1.206 1.00 54.72 303 VAL A C 1
ATOM 2410 O O . VAL A 1 303 ? 5.982 -4.338 1.771 1.00 54.72 303 VAL A O 1
ATOM 2413 N N . ALA A 1 304 ? 3.743 -4.617 1.839 1.00 52.88 304 ALA A N 1
ATOM 2414 C CA . ALA A 1 304 ? 3.470 -5.839 2.616 1.00 52.88 304 ALA A CA 1
ATOM 2415 C C . ALA A 1 304 ? 2.148 -5.770 3.413 1.00 52.88 304 ALA A C 1
ATOM 2417 O O . ALA A 1 304 ? 2.132 -5.925 4.630 1.00 52.88 304 ALA A O 1
ATOM 2418 N N . PHE A 1 305 ? 0.996 -5.675 2.742 1.00 54.09 305 PHE A N 1
ATOM 2419 C CA . PHE A 1 305 ? -0.307 -5.910 3.396 1.00 54.09 305 PHE A CA 1
ATOM 2420 C C . PHE A 1 305 ? -0.583 -7.411 3.589 1.00 54.09 305 PHE A C 1
ATOM 2422 O O . PHE A 1 305 ? -1.553 -7.968 3.077 1.00 54.09 305 PHE A O 1
ATOM 2429 N N . VAL A 1 306 ? 0.303 -8.118 4.290 1.00 56.75 306 VAL A N 1
ATOM 2430 C CA . VAL A 1 306 ? 0.216 -9.580 4.442 1.00 56.75 306 VAL A CA 1
ATOM 2431 C C . VAL A 1 306 ? 0.428 -9.977 5.876 1.00 56.75 306 VAL A C 1
ATOM 2433 O O . VAL A 1 306 ? 1.389 -9.551 6.509 1.00 56.75 306 VAL A O 1
ATOM 2436 N N . ASN A 1 307 ? -0.395 -10.914 6.336 1.00 55.72 307 ASN A N 1
ATOM 2437 C CA . ASN A 1 307 ? -0.286 -11.495 7.670 1.00 55.72 307 ASN A CA 1
ATOM 2438 C C . ASN A 1 307 ? 1.104 -12.087 7.974 1.00 55.72 307 ASN A C 1
ATOM 2440 O O . ASN A 1 307 ? 1.484 -12.126 9.134 1.00 55.72 307 ASN A O 1
ATOM 2444 N N . GLY A 1 308 ? 1.874 -12.523 6.968 1.00 57.97 308 GLY A N 1
ATOM 2445 C CA . GLY A 1 308 ? 3.223 -13.075 7.174 1.00 57.97 308 GLY A CA 1
ATOM 2446 C C . GLY A 1 308 ? 4.311 -12.041 7.490 1.00 57.97 308 GLY A C 1
ATOM 2447 O O . GLY A 1 308 ? 5.336 -12.403 8.056 1.00 57.97 308 GLY A O 1
ATOM 2448 N N . PHE A 1 309 ? 4.085 -10.764 7.167 1.00 67.44 309 PHE A N 1
ATOM 2449 C CA . PHE A 1 309 ? 4.983 -9.643 7.494 1.00 67.44 309 PHE A CA 1
ATOM 2450 C C . PHE A 1 309 ? 4.329 -8.660 8.478 1.00 67.44 309 PHE A C 1
ATOM 2452 O O . PHE A 1 309 ? 4.748 -7.509 8.595 1.00 67.44 309 PHE A O 1
ATOM 2459 N N . LYS A 1 310 ? 3.276 -9.119 9.162 1.00 74.25 310 LYS A N 1
ATOM 2460 C CA . LYS A 1 310 ? 2.498 -8.368 10.142 1.00 74.25 310 LYS A CA 1
ATOM 2461 C C . LYS A 1 310 ? 3.028 -8.667 11.541 1.00 74.25 310 LYS A C 1
ATOM 2463 O O . LYS A 1 310 ? 3.069 -9.826 11.947 1.00 74.25 310 LYS A O 1
ATOM 2468 N N . SER A 1 311 ? 3.336 -7.623 12.295 1.00 79.19 311 SER A N 1
ATOM 2469 C CA . SER A 1 311 ? 3.580 -7.717 13.735 1.00 79.19 311 SER A CA 1
ATOM 2470 C C . SER A 1 311 ? 2.367 -7.174 14.476 1.00 79.19 311 SER A C 1
ATOM 2472 O O . SER A 1 311 ? 2.003 -6.011 14.306 1.00 79.19 311 SER A O 1
ATOM 2474 N N . GLU A 1 312 ? 1.710 -8.017 15.269 1.00 77.69 312 GLU A N 1
ATOM 2475 C CA . GLU A 1 312 ? 0.601 -7.582 16.120 1.00 77.69 312 GLU A CA 1
ATOM 2476 C C . GLU A 1 312 ? 1.133 -6.929 17.392 1.00 77.69 312 GLU A C 1
ATOM 2478 O O . GLU A 1 312 ? 2.023 -7.462 18.054 1.00 77.69 312 GLU A O 1
ATOM 2483 N N . ILE A 1 313 ? 0.567 -5.776 17.737 1.00 78.62 313 ILE A N 1
ATOM 2484 C CA . ILE A 1 313 ? 0.892 -5.055 18.960 1.00 78.62 313 ILE A CA 1
ATOM 2485 C C . ILE A 1 313 ? -0.161 -5.407 20.002 1.00 78.62 313 ILE A C 1
ATOM 2487 O O . ILE A 1 313 ? -1.351 -5.127 19.833 1.00 78.62 313 ILE A O 1
ATOM 2491 N N . ILE A 1 314 ? 0.284 -5.994 21.109 1.00 74.25 314 ILE A N 1
ATOM 2492 C CA . ILE A 1 314 ? -0.568 -6.212 22.274 1.00 74.25 314 ILE A CA 1
ATOM 2493 C C . ILE A 1 314 ? -0.459 -4.969 23.153 1.00 74.25 314 ILE A C 1
ATOM 2495 O O . ILE A 1 314 ? 0.506 -4.792 23.892 1.00 74.25 314 ILE A O 1
ATOM 2499 N N . LEU A 1 315 ? -1.453 -4.088 23.056 1.00 69.69 315 LEU A N 1
ATOM 2500 C CA . LEU A 1 315 ? -1.556 -2.938 23.945 1.00 69.69 315 LEU A CA 1
ATOM 2501 C C . LEU A 1 315 ? -2.094 -3.398 25.301 1.00 69.69 315 LEU A C 1
ATOM 2503 O O . LEU A 1 315 ? -3.260 -3.771 25.421 1.00 69.69 315 LEU A O 1
ATOM 2507 N N . ASN A 1 316 ? -1.235 -3.365 26.316 1.00 69.19 316 ASN A N 1
ATOM 2508 C CA . ASN A 1 316 ? -1.615 -3.658 27.702 1.00 69.19 316 ASN A CA 1
ATOM 2509 C C . ASN A 1 316 ? -2.049 -2.401 28.472 1.00 69.19 316 ASN A C 1
ATOM 2511 O O . ASN A 1 316 ? -2.583 -2.511 29.572 1.00 69.19 316 ASN A O 1
ATOM 2515 N N . GLU A 1 317 ? -1.819 -1.217 27.903 1.00 67.56 317 GLU A N 1
ATOM 2516 C CA . GLU A 1 317 ? -1.969 0.075 28.571 1.00 67.56 317 GLU A CA 1
ATOM 2517 C C . GLU A 1 317 ? -2.643 1.100 27.655 1.00 67.56 317 GLU A C 1
ATOM 2519 O O . GLU A 1 317 ? -2.541 1.024 26.429 1.00 67.56 317 GLU A O 1
ATOM 2524 N N . SER A 1 318 ? -3.325 2.069 28.265 1.00 69.44 318 SER A N 1
ATOM 2525 C CA . SER A 1 318 ? -4.081 3.123 27.580 1.00 69.44 318 SER A CA 1
ATOM 2526 C C . SER A 1 318 ? -3.299 4.423 27.359 1.00 69.44 318 SER A C 1
ATOM 2528 O O . SER A 1 318 ? -3.853 5.330 26.765 1.00 69.44 318 SER A O 1
ATOM 2530 N N . SER A 1 319 ? -2.050 4.522 27.829 1.00 66.62 319 SER A N 1
ATOM 2531 C CA . SER A 1 319 ? -1.257 5.764 27.939 1.00 66.62 319 SER A CA 1
ATOM 2532 C C . SER A 1 319 ? -0.352 6.081 26.738 1.00 66.62 319 SER A C 1
ATOM 2534 O O . SER A 1 319 ? 0.451 7.007 26.798 1.00 66.62 319 SER A O 1
ATOM 2536 N N . GLY A 1 320 ? -0.362 5.261 25.682 1.00 70.00 320 GLY A N 1
ATOM 2537 C CA . GLY A 1 320 ? 0.463 5.465 24.479 1.00 70.00 320 GLY A CA 1
ATOM 2538 C C . GLY A 1 320 ? 1.971 5.197 24.632 1.00 70.00 320 GLY A C 1
ATOM 2539 O O . GLY A 1 320 ? 2.651 4.964 23.634 1.00 70.00 320 GLY A O 1
ATOM 2540 N N . ILE A 1 321 ? 2.509 5.116 25.855 1.00 77.56 321 ILE A N 1
ATOM 2541 C CA . ILE A 1 321 ? 3.948 4.891 26.117 1.00 77.56 321 ILE A CA 1
ATOM 2542 C C . ILE A 1 321 ? 4.444 3.590 25.475 1.00 77.56 321 ILE A C 1
ATOM 2544 O O . ILE A 1 321 ? 5.510 3.557 24.858 1.00 77.56 321 ILE A O 1
ATOM 2548 N N . HIS A 1 322 ? 3.657 2.516 25.584 1.00 79.69 322 HIS A N 1
ATOM 2549 C CA . HIS A 1 322 ? 3.992 1.233 24.970 1.00 79.69 322 HIS A CA 1
ATOM 2550 C C . HIS A 1 322 ? 4.099 1.344 23.444 1.00 79.69 322 HIS A C 1
ATOM 2552 O O . HIS A 1 322 ? 5.033 0.804 22.855 1.00 79.69 322 HIS A O 1
ATOM 2558 N N . LEU A 1 323 ? 3.183 2.089 22.812 1.00 81.44 323 LEU A N 1
ATOM 2559 C CA . LEU A 1 323 ? 3.205 2.329 21.371 1.00 81.44 323 LEU A CA 1
ATOM 2560 C C . LEU A 1 323 ? 4.454 3.123 20.968 1.00 81.44 323 LEU A C 1
ATOM 2562 O O . LEU A 1 323 ? 5.140 2.729 20.031 1.00 81.44 323 LEU A O 1
ATOM 2566 N N . LYS A 1 324 ? 4.794 4.180 21.716 1.00 82.31 324 LYS A N 1
ATOM 2567 C CA . LYS A 1 324 ? 5.985 5.005 21.465 1.00 82.31 324 LYS A CA 1
ATOM 2568 C C . LYS A 1 324 ? 7.279 4.199 21.557 1.00 82.31 324 LYS A C 1
ATOM 2570 O O . LYS A 1 324 ? 8.117 4.256 20.661 1.00 82.31 324 LYS A O 1
ATOM 2575 N N . ASN A 1 325 ? 7.436 3.419 22.625 1.00 80.88 325 ASN A N 1
ATOM 2576 C CA . ASN A 1 325 ? 8.618 2.577 22.814 1.00 80.88 325 ASN A CA 1
ATOM 2577 C C . ASN A 1 325 ? 8.733 1.517 21.718 1.00 80.88 325 ASN A C 1
ATOM 2579 O O . ASN A 1 325 ? 9.832 1.247 21.231 1.00 80.88 325 ASN A O 1
ATOM 2583 N N . LEU A 1 326 ? 7.602 0.936 21.313 1.00 80.62 326 LEU A N 1
ATOM 2584 C CA . LEU A 1 326 ? 7.567 -0.034 20.233 1.00 80.62 326 LEU A CA 1
ATOM 2585 C C . LEU A 1 326 ? 7.972 0.621 18.911 1.00 80.62 326 LEU A C 1
ATOM 2587 O O . LEU A 1 326 ? 8.911 0.142 18.296 1.00 80.62 326 LEU A O 1
ATOM 2591 N N . LEU A 1 327 ? 7.368 1.746 18.517 1.00 80.62 327 LEU A N 1
ATOM 2592 C CA . LEU A 1 327 ? 7.724 2.456 17.280 1.00 80.62 327 LEU A CA 1
ATOM 2593 C C . LEU A 1 327 ? 9.199 2.882 17.243 1.00 80.62 327 LEU A C 1
ATOM 2595 O O . LEU A 1 327 ? 9.841 2.769 16.199 1.00 80.62 327 LEU A O 1
ATOM 2599 N N . ASN A 1 328 ? 9.761 3.319 18.372 1.00 78.69 328 ASN A N 1
ATOM 2600 C CA . ASN A 1 328 ? 11.171 3.713 18.460 1.00 78.69 328 ASN A CA 1
ATOM 2601 C C . ASN A 1 328 ? 12.143 2.530 18.345 1.00 78.69 328 ASN A C 1
ATOM 2603 O O . ASN A 1 328 ? 13.254 2.702 17.856 1.00 78.69 328 ASN A O 1
ATOM 2607 N N . SER A 1 329 ? 11.747 1.344 18.810 1.00 77.50 329 SER A N 1
ATOM 2608 C CA . SER A 1 329 ? 12.592 0.139 18.802 1.00 77.50 329 SER A CA 1
ATOM 2609 C C . SER A 1 329 ? 12.298 -0.816 17.644 1.00 77.50 329 SER A C 1
ATOM 2611 O O . SER A 1 329 ? 12.984 -1.830 17.495 1.00 77.50 329 SER A O 1
ATOM 2613 N N . TYR A 1 330 ? 11.283 -0.524 16.826 1.00 77.75 330 TYR A N 1
ATOM 2614 C CA . TYR A 1 330 ? 10.837 -1.418 15.767 1.00 77.75 330 TYR A CA 1
ATOM 2615 C C . TYR A 1 330 ? 11.772 -1.368 14.556 1.00 77.75 330 TYR A C 1
ATOM 2617 O O . TYR A 1 330 ? 11.559 -0.628 13.600 1.00 77.75 330 TYR A O 1
ATOM 2625 N N . ASP A 1 331 ? 12.776 -2.234 14.590 1.00 69.81 331 ASP A N 1
ATOM 2626 C CA . ASP A 1 331 ? 13.684 -2.523 13.487 1.00 69.81 331 ASP A CA 1
ATOM 2627 C C . ASP A 1 331 ? 13.550 -4.010 13.128 1.00 69.81 331 ASP A C 1
ATOM 2629 O O . ASP A 1 331 ? 14.295 -4.869 13.603 1.00 69.81 331 ASP A O 1
ATOM 2633 N N . ASN A 1 332 ? 12.537 -4.372 12.335 1.00 78.25 332 ASN A N 1
ATOM 2634 C CA . ASN A 1 332 ? 12.311 -5.769 11.945 1.00 78.25 332 ASN A CA 1
ATOM 2635 C C . ASN A 1 332 ? 13.278 -6.220 10.828 1.00 78.25 332 ASN A C 1
ATOM 2637 O O . ASN A 1 332 ? 12.869 -6.555 9.713 1.00 78.25 332 ASN A O 1
ATOM 2641 N N . ASP A 1 333 ? 14.576 -6.252 11.132 1.00 77.75 333 ASP A N 1
ATOM 2642 C CA . ASP A 1 333 ? 15.645 -6.594 10.183 1.00 77.75 333 ASP A CA 1
ATOM 2643 C C . ASP A 1 333 ? 15.513 -8.018 9.619 1.00 77.75 333 ASP A C 1
ATOM 2645 O O . ASP A 1 333 ? 15.931 -8.305 8.496 1.00 77.75 333 ASP A O 1
ATOM 2649 N N . VAL A 1 334 ? 14.945 -8.949 10.394 1.00 81.19 334 VAL A N 1
ATOM 2650 C CA . VAL A 1 334 ? 14.659 -10.318 9.930 1.00 81.19 334 VAL A CA 1
ATOM 2651 C C . VAL A 1 334 ? 13.566 -10.291 8.864 1.00 81.19 334 VAL A C 1
ATOM 2653 O O . VAL A 1 334 ? 13.725 -10.890 7.801 1.00 81.19 334 VAL A O 1
ATOM 2656 N N . GLY A 1 335 ? 12.480 -9.561 9.121 1.00 81.00 335 GLY A N 1
ATOM 2657 C CA . GLY A 1 335 ? 11.374 -9.412 8.185 1.00 81.00 335 GLY A CA 1
ATOM 2658 C C . GLY A 1 335 ? 11.798 -8.753 6.873 1.00 81.00 335 GLY A C 1
ATOM 2659 O O . GLY A 1 335 ? 11.463 -9.267 5.807 1.00 81.00 335 GLY A O 1
ATOM 2660 N N . PHE A 1 336 ? 12.607 -7.689 6.927 1.00 80.50 336 PHE A N 1
ATOM 2661 C CA . PHE A 1 336 ? 13.134 -7.044 5.718 1.00 80.50 336 PHE A CA 1
ATOM 2662 C C . PHE A 1 336 ? 14.114 -7.926 4.939 1.00 80.50 336 PHE A C 1
ATOM 2664 O O . PHE A 1 336 ? 14.116 -7.881 3.710 1.00 80.50 336 PHE A O 1
ATOM 2671 N N . ARG A 1 337 ? 14.920 -8.762 5.611 1.00 82.81 337 ARG A N 1
ATOM 2672 C CA . ARG A 1 337 ? 15.763 -9.759 4.925 1.00 82.81 337 ARG A CA 1
ATOM 2673 C C . ARG A 1 337 ? 14.926 -10.804 4.199 1.00 82.81 337 ARG A C 1
ATOM 2675 O O . ARG A 1 337 ? 15.161 -11.034 3.018 1.00 82.81 337 ARG A O 1
ATOM 2682 N N . ASN A 1 338 ? 13.910 -11.356 4.861 1.00 83.25 338 ASN A N 1
ATOM 2683 C CA . ASN A 1 338 ? 12.986 -12.298 4.231 1.00 83.25 338 ASN A CA 1
ATOM 2684 C C . ASN A 1 338 ? 12.283 -11.658 3.028 1.00 83.25 338 ASN A C 1
ATOM 2686 O O . ASN A 1 338 ? 12.205 -12.264 1.963 1.00 83.25 338 ASN A O 1
ATOM 2690 N N . LEU A 1 339 ? 11.818 -10.414 3.170 1.00 82.00 339 LEU A N 1
ATOM 2691 C CA . LEU A 1 339 ? 11.188 -9.674 2.080 1.00 82.00 339 LEU A CA 1
ATOM 2692 C C . LEU A 1 339 ? 12.156 -9.476 0.904 1.00 82.00 339 LEU A C 1
ATOM 2694 O O . LEU A 1 339 ? 11.800 -9.757 -0.239 1.00 82.00 339 LEU A O 1
ATOM 2698 N N . LYS A 1 340 ? 13.399 -9.068 1.182 1.00 83.19 340 LYS A N 1
ATOM 2699 C CA . LYS A 1 340 ? 14.459 -8.924 0.178 1.00 83.19 340 LYS A CA 1
ATOM 2700 C C . LYS A 1 340 ? 14.723 -10.236 -0.564 1.00 83.19 340 LYS A C 1
ATOM 2702 O O . LYS A 1 340 ? 14.824 -10.227 -1.790 1.00 83.19 340 LYS A O 1
ATOM 2707 N N . ASP A 1 341 ? 14.812 -11.353 0.152 1.00 83.50 341 ASP A N 1
ATOM 2708 C CA . ASP A 1 341 ? 15.045 -12.669 -0.446 1.00 83.50 341 ASP A CA 1
ATOM 2709 C C . ASP A 1 341 ? 13.856 -13.124 -1.305 1.00 83.50 341 ASP A C 1
ATOM 2711 O O . ASP A 1 341 ? 14.060 -13.674 -2.392 1.00 83.50 341 ASP A O 1
ATOM 2715 N N . ARG A 1 342 ? 12.615 -12.833 -0.890 1.00 85.38 342 ARG A N 1
ATOM 2716 C CA . ARG A 1 342 ? 11.416 -13.115 -1.699 1.00 85.38 342 ARG A CA 1
ATOM 2717 C C . ARG A 1 342 ? 11.351 -12.258 -2.961 1.00 85.38 342 ARG A C 1
ATOM 2719 O O . ARG A 1 342 ? 11.108 -12.816 -4.027 1.00 85.38 342 ARG A O 1
ATOM 2726 N N . ILE A 1 343 ? 11.634 -10.952 -2.889 1.00 81.19 343 ILE A N 1
ATOM 2727 C CA . ILE A 1 343 ? 11.676 -10.086 -4.085 1.00 81.19 343 ILE A CA 1
ATOM 2728 C C . ILE A 1 343 ? 12.777 -10.562 -5.043 1.00 81.19 343 ILE A C 1
ATOM 2730 O O . ILE A 1 343 ? 12.549 -10.694 -6.246 1.00 81.19 343 ILE A O 1
ATOM 2734 N N . ARG A 1 344 ? 13.955 -10.920 -4.514 1.00 82.19 344 ARG A N 1
ATOM 2735 C CA . ARG A 1 344 ? 15.033 -11.506 -5.320 1.00 82.19 344 ARG A CA 1
ATOM 2736 C C . ARG A 1 344 ? 14.585 -12.802 -5.991 1.00 82.19 344 ARG A C 1
ATOM 2738 O O . ARG A 1 344 ? 14.848 -13.003 -7.169 1.00 82.19 344 ARG A O 1
ATOM 2745 N N . THR A 1 345 ? 13.892 -13.674 -5.270 1.00 84.75 345 THR A N 1
ATOM 2746 C CA . THR A 1 345 ? 13.382 -14.933 -5.829 1.00 84.75 345 THR A CA 1
ATOM 2747 C C . THR A 1 345 ? 12.337 -14.674 -6.919 1.00 84.75 345 THR A C 1
ATOM 2749 O O . THR A 1 345 ? 12.397 -15.306 -7.972 1.00 84.75 345 THR A O 1
ATOM 2752 N N . ALA A 1 346 ? 11.454 -13.688 -6.734 1.00 84.25 346 ALA A N 1
ATOM 2753 C CA . ALA A 1 346 ? 10.464 -13.279 -7.734 1.00 84.25 346 ALA A CA 1
ATOM 2754 C C . ALA A 1 346 ? 11.105 -12.759 -9.033 1.00 84.25 346 ALA A C 1
ATOM 2756 O O . ALA A 1 346 ? 10.535 -12.923 -10.109 1.00 84.25 346 ALA A O 1
ATOM 2757 N N . GLN A 1 347 ? 12.286 -12.135 -8.948 1.00 79.19 347 GLN A N 1
ATOM 2758 C CA . GLN A 1 347 ? 13.025 -11.617 -10.106 1.00 79.19 347 GLN A CA 1
ATOM 2759 C C . GLN A 1 347 ? 13.557 -12.737 -11.007 1.00 79.19 347 GLN A C 1
ATOM 2761 O O . GLN A 1 347 ? 13.583 -12.585 -12.226 1.00 79.19 347 GLN A O 1
ATOM 2766 N N . TYR A 1 348 ? 13.976 -13.853 -10.408 1.00 81.06 348 TYR A N 1
ATOM 2767 C CA . TYR A 1 348 ? 14.564 -14.985 -11.128 1.00 81.06 348 TYR A CA 1
ATOM 2768 C C . TYR A 1 348 ? 13.576 -16.128 -11.378 1.00 81.06 348 TYR A C 1
ATOM 2770 O O . TYR A 1 348 ? 13.957 -17.115 -12.001 1.00 81.06 348 TYR A O 1
ATOM 2778 N N . THR A 1 349 ? 12.334 -16.027 -10.903 1.00 85.12 349 THR A N 1
ATOM 2779 C CA . THR A 1 349 ? 11.315 -17.060 -11.113 1.00 85.12 349 THR A CA 1
ATOM 2780 C C . THR A 1 349 ? 10.381 -16.650 -12.241 1.00 85.12 349 THR A C 1
ATOM 2782 O O . THR A 1 349 ? 9.780 -15.576 -12.197 1.00 85.12 349 THR A O 1
ATOM 2785 N N . THR A 1 350 ? 10.256 -17.511 -13.248 1.00 86.00 350 THR A N 1
ATOM 2786 C CA . THR A 1 350 ? 9.307 -17.337 -14.353 1.00 86.00 350 THR A CA 1
ATOM 2787 C C . THR A 1 350 ? 7.873 -17.395 -13.829 1.00 86.00 350 THR A C 1
ATOM 2789 O O . THR A 1 350 ? 7.542 -18.282 -13.044 1.00 86.00 350 THR A O 1
ATOM 2792 N N . ALA A 1 351 ? 7.018 -16.471 -14.265 1.00 85.88 351 ALA A N 1
ATOM 2793 C CA . ALA A 1 351 ? 5.613 -16.474 -13.887 1.00 85.88 351 ALA A CA 1
ATOM 2794 C C . ALA A 1 351 ? 4.842 -17.600 -14.588 1.00 85.88 351 ALA A C 1
ATOM 2796 O O . ALA A 1 351 ? 5.109 -17.959 -15.741 1.00 85.88 351 ALA A O 1
ATOM 2797 N N . SER A 1 352 ? 3.849 -18.135 -13.890 1.00 88.25 352 SER A N 1
ATOM 2798 C CA . SER A 1 352 ? 2.903 -19.107 -14.425 1.00 88.25 352 SER A CA 1
ATOM 2799 C C . SER A 1 352 ? 1.682 -18.437 -15.065 1.00 88.25 352 SER A C 1
ATOM 2801 O O . SER A 1 352 ? 1.310 -17.307 -14.735 1.00 88.25 352 SER A O 1
ATOM 2803 N N . VAL A 1 353 ? 0.975 -19.175 -15.926 1.00 85.31 353 VAL A N 1
ATOM 2804 C CA . VAL A 1 353 ? -0.327 -18.742 -16.471 1.00 85.31 353 VAL A CA 1
ATOM 2805 C C . VAL A 1 353 ? -1.342 -18.511 -15.343 1.00 85.31 353 VAL A C 1
ATOM 2807 O O . VAL A 1 353 ? -2.221 -17.655 -15.449 1.00 85.31 353 VAL A O 1
ATOM 2810 N N . ARG A 1 354 ? -1.226 -19.245 -14.228 1.00 86.50 354 ARG A N 1
ATOM 2811 C CA . ARG A 1 354 ? -2.076 -19.044 -13.048 1.00 86.50 354 ARG A CA 1
ATOM 2812 C C . ARG A 1 354 ? -1.834 -17.688 -12.384 1.00 86.50 354 ARG A C 1
ATOM 2814 O O . ARG A 1 354 ? -2.803 -17.008 -12.053 1.00 86.50 354 ARG A O 1
ATOM 2821 N N . GLU A 1 355 ? -0.580 -17.301 -12.180 1.00 86.50 355 GLU A N 1
ATOM 2822 C CA . GLU A 1 355 ? -0.228 -16.007 -11.580 1.00 86.50 355 GLU A CA 1
ATOM 2823 C C . GLU A 1 355 ? -0.649 -14.834 -12.474 1.00 86.50 355 GLU A C 1
ATOM 2825 O O . GLU A 1 355 ? -1.192 -13.846 -11.972 1.00 86.50 355 GLU A O 1
ATOM 2830 N N . LEU A 1 356 ? -0.499 -14.980 -13.794 1.00 86.69 356 LEU A N 1
ATOM 2831 C CA . LEU A 1 356 ? -0.969 -14.003 -14.778 1.00 86.69 356 LEU A CA 1
ATOM 2832 C C . LEU A 1 356 ? -2.493 -13.799 -14.699 1.00 86.69 356 LEU A C 1
ATOM 2834 O O . LEU A 1 356 ? -2.962 -12.687 -14.466 1.00 86.69 356 LEU A O 1
ATOM 2838 N N . LEU A 1 357 ? -3.272 -14.883 -14.762 1.00 86.12 357 LEU A N 1
ATOM 2839 C CA . LEU A 1 357 ? -4.737 -14.825 -14.670 1.00 86.12 357 LEU A CA 1
ATOM 2840 C C . LEU A 1 357 ? -5.235 -14.260 -13.334 1.00 86.12 357 LEU A C 1
ATOM 2842 O O . LEU A 1 357 ? -6.253 -13.565 -13.275 1.00 86.12 357 LEU A O 1
ATOM 2846 N N . ASN A 1 358 ? -4.539 -14.568 -12.239 1.00 87.75 358 ASN A N 1
ATOM 2847 C CA . ASN A 1 358 ? -4.860 -13.997 -10.934 1.00 87.75 358 ASN A CA 1
ATOM 2848 C C . ASN A 1 358 ? -4.654 -12.475 -10.926 1.00 87.75 358 ASN A C 1
ATOM 2850 O O . ASN A 1 358 ? -5.466 -11.757 -10.338 1.00 87.75 358 ASN A O 1
ATOM 2854 N N . THR A 1 359 ? -3.612 -12.001 -11.611 1.00 85.12 359 THR A N 1
ATOM 2855 C CA . THR A 1 359 ? -3.299 -10.577 -11.780 1.00 85.12 359 THR A CA 1
ATOM 2856 C C . THR A 1 359 ? -4.367 -9.878 -12.631 1.00 85.12 359 THR A C 1
ATOM 2858 O O . THR A 1 359 ? -4.921 -8.870 -12.199 1.00 85.12 359 THR A O 1
ATOM 2861 N N . GLU A 1 360 ? -4.778 -10.452 -13.764 1.00 85.56 360 GLU A N 1
ATOM 2862 C CA . GLU A 1 360 ? -5.873 -9.916 -14.596 1.00 85.56 360 GLU A CA 1
ATOM 2863 C C . GLU A 1 360 ? -7.214 -9.857 -13.850 1.00 85.56 360 GLU A C 1
ATOM 2865 O O . GLU A 1 360 ? -7.950 -8.868 -13.910 1.00 85.56 360 GLU A O 1
ATOM 2870 N N . CYS A 1 361 ? -7.544 -10.920 -13.111 1.00 85.88 361 CYS A N 1
ATOM 2871 C CA . CYS A 1 361 ? -8.763 -10.983 -12.306 1.00 85.88 361 CYS A CA 1
ATOM 2872 C C . CYS A 1 361 ? -8.779 -9.899 -11.222 1.00 85.88 361 CYS A C 1
ATOM 2874 O O . CYS A 1 361 ? -9.841 -9.366 -10.887 1.00 85.88 361 CYS A O 1
ATOM 2876 N N . LEU A 1 362 ? -7.611 -9.562 -10.673 1.00 84.31 362 LEU A N 1
ATOM 2877 C CA . LEU A 1 362 ? -7.474 -8.466 -9.728 1.00 84.31 362 LEU A CA 1
ATOM 2878 C C . LEU A 1 362 ? -7.701 -7.114 -10.408 1.00 84.31 362 LEU A C 1
ATOM 2880 O O . LEU A 1 362 ? -8.522 -6.352 -9.906 1.00 84.31 362 LEU A O 1
ATOM 2884 N N . ILE A 1 363 ? -7.059 -6.851 -11.553 1.00 83.94 363 ILE A N 1
ATOM 2885 C CA . ILE A 1 363 ? -7.218 -5.600 -12.319 1.00 83.94 363 ILE A CA 1
ATOM 2886 C C . ILE A 1 363 ? -8.702 -5.346 -12.621 1.00 83.94 363 ILE A C 1
ATOM 2888 O O . ILE A 1 363 ? -9.235 -4.287 -12.283 1.00 83.94 363 ILE A O 1
ATOM 2892 N N . LYS A 1 364 ? -9.418 -6.362 -13.123 1.00 84.06 364 LYS A N 1
ATOM 2893 C CA . LYS A 1 364 ? -10.862 -6.281 -13.422 1.00 84.06 364 LYS A CA 1
ATOM 2894 C C . LYS A 1 364 ? -11.742 -5.981 -12.201 1.00 84.06 364 LYS A C 1
ATOM 2896 O O . LYS A 1 364 ? -12.831 -5.445 -12.357 1.00 84.06 364 LYS A O 1
ATOM 2901 N N . LYS A 1 365 ? -11.306 -6.335 -10.987 1.00 82.44 365 LYS A N 1
ATOM 2902 C CA . LYS A 1 365 ? -12.041 -6.070 -9.730 1.00 82.44 365 LYS A CA 1
ATOM 2903 C C . LYS A 1 365 ? -11.730 -4.717 -9.103 1.00 82.44 365 LYS A C 1
ATOM 2905 O O . LYS A 1 365 ? -12.389 -4.337 -8.132 1.00 82.44 365 LYS A O 1
ATOM 2910 N N . VAL A 1 366 ? -10.645 -4.097 -9.536 1.00 79.69 366 VAL A N 1
ATOM 2911 C CA . VAL A 1 366 ? -10.007 -2.976 -8.855 1.00 79.69 366 VAL A CA 1
ATOM 2912 C C . VAL A 1 366 ? -10.227 -1.670 -9.629 1.00 79.69 366 VAL A C 1
ATOM 2914 O O . VAL A 1 366 ? -10.410 -0.627 -8.998 1.00 79.69 366 VAL A O 1
ATOM 2917 N N . MET A 1 367 ? -10.313 -1.752 -10.956 1.00 79.50 367 MET A N 1
ATOM 2918 C CA . MET A 1 367 ? -10.632 -0.647 -11.863 1.00 79.50 367 MET A CA 1
ATOM 2919 C C . MET A 1 367 ? -12.095 -0.203 -11.786 1.00 79.50 367 MET A C 1
ATOM 2921 O O . MET A 1 367 ? -12.996 -1.037 -11.677 1.00 79.50 367 MET A O 1
ATOM 2925 N N . GLN A 1 368 ? -12.329 1.107 -11.908 1.00 73.56 368 GLN A N 1
ATOM 2926 C CA . GLN A 1 368 ? -13.677 1.671 -12.049 1.00 73.56 368 GLN A CA 1
ATOM 2927 C C . GLN A 1 368 ? -14.236 1.467 -13.471 1.00 73.56 368 GLN A C 1
ATOM 2929 O O . GLN A 1 368 ? -15.401 1.110 -13.645 1.00 73.56 368 GLN A O 1
ATOM 2934 N N . ASN A 1 369 ? -13.383 1.636 -14.490 1.00 77.75 369 ASN A N 1
ATOM 2935 C CA . ASN A 1 369 ? -13.754 1.556 -15.903 1.00 77.75 369 ASN A CA 1
ATOM 2936 C C . ASN A 1 369 ? -13.398 0.192 -16.511 1.00 77.75 369 ASN A C 1
ATOM 2938 O O . ASN A 1 369 ? -12.228 -0.174 -16.633 1.00 77.75 369 ASN A O 1
ATOM 2942 N N . GLY A 1 370 ? -14.412 -0.545 -16.977 1.00 74.50 370 GLY A N 1
ATOM 2943 C CA . GLY A 1 370 ? -14.221 -1.868 -17.587 1.00 74.50 370 GLY A CA 1
ATOM 2944 C C . GLY A 1 370 ? -13.430 -1.856 -18.904 1.00 74.50 370 GLY A C 1
ATOM 2945 O O . GLY A 1 370 ? -12.770 -2.839 -19.225 1.00 74.50 370 GLY A O 1
ATOM 2946 N N . VAL A 1 371 ? -13.458 -0.746 -19.652 1.00 76.44 371 VAL A N 1
ATOM 2947 C CA . VAL A 1 371 ? -12.715 -0.601 -20.919 1.00 76.44 371 VAL A CA 1
ATOM 2948 C C . VAL A 1 371 ? -11.212 -0.484 -20.657 1.00 76.44 371 VAL A C 1
ATOM 2950 O O . VAL A 1 371 ? -10.434 -1.248 -21.224 1.00 76.44 371 VAL A O 1
ATOM 2953 N N . THR A 1 372 ? -10.808 0.402 -19.744 1.00 75.25 372 THR A N 1
ATOM 2954 C CA . THR A 1 372 ? -9.405 0.562 -19.334 1.00 75.25 372 THR A CA 1
ATOM 2955 C C . THR A 1 372 ? -8.857 -0.718 -18.708 1.00 75.25 372 THR A C 1
ATOM 2957 O O . THR A 1 372 ? -7.739 -1.126 -19.010 1.00 75.25 372 THR A O 1
ATOM 2960 N N . ALA A 1 373 ? -9.676 -1.422 -17.916 1.00 78.31 373 ALA A N 1
ATOM 2961 C CA . ALA A 1 373 ? -9.301 -2.710 -17.339 1.00 78.31 373 ALA A CA 1
ATOM 2962 C C . ALA A 1 373 ? -8.948 -3.763 -18.404 1.00 78.31 373 ALA A C 1
ATOM 2964 O O . ALA A 1 373 ? -8.001 -4.524 -18.214 1.00 78.31 373 ALA A O 1
ATOM 2965 N N . ASN A 1 374 ? -9.686 -3.809 -19.517 1.00 81.12 374 ASN A N 1
ATOM 2966 C CA . ASN A 1 374 ? -9.407 -4.748 -20.605 1.00 81.12 374 ASN A CA 1
ATOM 2967 C C . ASN A 1 374 ? -8.138 -4.368 -21.376 1.00 81.12 374 ASN A C 1
ATOM 2969 O O . ASN A 1 374 ? -7.314 -5.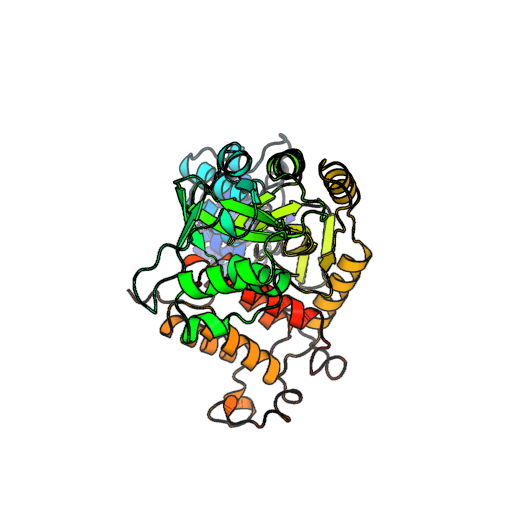244 -21.614 1.00 81.12 374 ASN A O 1
ATOM 2973 N N . LEU A 1 375 ? -7.928 -3.080 -21.669 1.00 80.06 375 LEU A N 1
ATOM 2974 C CA . LEU A 1 375 ? -6.692 -2.593 -22.302 1.00 80.06 375 LEU A CA 1
ATOM 2975 C C . LEU A 1 375 ? -5.449 -2.911 -21.455 1.00 80.06 375 LEU A C 1
ATOM 2977 O O . LEU A 1 375 ? -4.418 -3.317 -21.984 1.00 80.06 375 LEU A O 1
ATOM 2981 N N . LEU A 1 376 ? -5.551 -2.774 -20.130 1.00 79.31 376 LEU A N 1
ATOM 2982 C CA . LEU A 1 376 ? -4.478 -3.142 -19.204 1.00 79.31 376 LEU A CA 1
ATOM 2983 C C . LEU A 1 376 ? -4.217 -4.652 -19.188 1.00 79.31 376 LEU A C 1
ATOM 2985 O O . LEU A 1 376 ? -3.062 -5.060 -19.103 1.00 79.31 376 LEU A O 1
ATOM 2989 N N . CYS A 1 377 ? -5.263 -5.479 -19.287 1.00 82.69 377 CYS A N 1
ATOM 2990 C CA . CYS A 1 377 ? -5.097 -6.929 -19.412 1.00 82.69 377 CYS A CA 1
ATOM 2991 C C . CYS A 1 377 ? -4.401 -7.292 -20.731 1.00 82.69 377 CYS A C 1
ATOM 2993 O O . CYS A 1 377 ? -3.459 -8.071 -20.702 1.00 82.69 377 CYS A O 1
ATOM 2995 N N . GLU A 1 378 ? -4.782 -6.677 -21.854 1.00 81.00 378 GLU A N 1
ATOM 2996 C CA . GLU A 1 378 ? -4.097 -6.873 -23.142 1.00 81.00 378 GLU A CA 1
ATOM 2997 C C . GLU A 1 378 ? -2.625 -6.450 -23.060 1.00 81.00 378 GLU A C 1
ATOM 2999 O O . GLU A 1 378 ? -1.739 -7.156 -23.536 1.00 81.00 378 GLU A O 1
ATOM 3004 N N . CYS A 1 379 ? -2.319 -5.323 -22.413 1.00 78.69 379 CYS A N 1
ATOM 3005 C CA . CYS A 1 379 ? -0.933 -4.899 -22.200 1.00 78.69 379 CYS A CA 1
ATOM 3006 C C . CYS A 1 379 ? -0.150 -5.908 -21.348 1.00 78.69 379 CYS A C 1
ATOM 3008 O O . CYS A 1 379 ? 1.011 -6.196 -21.640 1.00 78.69 379 CYS A O 1
ATOM 3010 N N . LEU A 1 380 ? -0.785 -6.468 -20.314 1.00 82.56 380 LEU A N 1
ATOM 3011 C CA . LEU A 1 380 ? -0.191 -7.499 -19.471 1.00 82.56 380 LEU A CA 1
ATOM 3012 C C . LEU A 1 380 ? 0.060 -8.799 -20.253 1.00 82.56 380 LEU A C 1
ATOM 3014 O O . LEU A 1 380 ? 1.125 -9.390 -20.090 1.00 82.56 380 LEU A O 1
ATOM 3018 N N . GLU A 1 381 ? -0.867 -9.215 -21.121 1.00 82.25 381 GLU A N 1
ATOM 3019 C CA . GLU A 1 381 ? -0.727 -10.380 -22.010 1.00 82.25 381 GLU A CA 1
ATOM 3020 C C . GLU A 1 381 ? 0.417 -10.197 -23.024 1.00 82.25 381 GLU A C 1
ATOM 3022 O O . GLU A 1 381 ? 1.279 -11.075 -23.140 1.00 82.25 381 GLU A O 1
ATOM 3027 N N . ASN A 1 382 ? 0.510 -9.022 -23.657 1.00 81.56 382 ASN A N 1
ATOM 3028 C CA . ASN A 1 382 ? 1.620 -8.669 -24.550 1.00 81.56 382 ASN A CA 1
ATOM 3029 C C . ASN A 1 382 ? 2.967 -8.728 -23.813 1.00 81.56 382 ASN A C 1
ATOM 3031 O O . ASN A 1 382 ? 3.966 -9.245 -24.318 1.00 81.56 382 ASN A O 1
ATOM 3035 N N . LEU A 1 383 ? 3.003 -8.225 -22.577 1.00 78.75 383 LEU A N 1
ATOM 3036 C CA . LEU A 1 383 ? 4.204 -8.235 -21.748 1.00 78.75 383 LEU A CA 1
ATOM 3037 C C . LEU A 1 383 ? 4.601 -9.652 -21.313 1.00 78.75 383 LEU A C 1
ATOM 3039 O O . LEU A 1 383 ? 5.783 -9.984 -21.219 1.00 78.75 383 LEU A O 1
ATOM 3043 N N . ALA A 1 384 ? 3.597 -10.491 -21.091 1.00 80.38 384 ALA A N 1
ATOM 3044 C CA . ALA A 1 384 ? 3.698 -11.923 -20.866 1.00 80.38 384 ALA A CA 1
ATOM 3045 C C . ALA A 1 384 ? 4.135 -12.715 -22.121 1.00 80.38 384 ALA A C 1
ATOM 3047 O O . ALA A 1 384 ? 4.421 -13.916 -22.022 1.00 80.38 384 ALA A O 1
ATOM 3048 N N . GLY A 1 385 ? 4.243 -12.059 -23.280 1.00 77.75 385 GLY A N 1
ATOM 3049 C CA . GLY A 1 385 ? 4.643 -12.649 -24.555 1.00 77.75 385 GLY A CA 1
ATOM 3050 C C . GLY A 1 385 ? 3.535 -13.450 -25.230 1.00 77.75 385 GLY A C 1
ATOM 3051 O O . GLY A 1 385 ? 3.843 -14.485 -25.821 1.00 77.75 385 GLY A O 1
ATOM 3052 N N . ASP A 1 386 ? 2.286 -12.999 -25.088 1.00 79.56 386 ASP A N 1
ATOM 3053 C CA . ASP A 1 386 ? 1.074 -13.569 -25.683 1.00 79.56 386 ASP A CA 1
ATOM 3054 C C . ASP A 1 386 ? 0.934 -15.074 -25.424 1.00 79.56 386 ASP A C 1
ATOM 3056 O O . ASP A 1 386 ? 1.066 -15.917 -26.317 1.00 79.56 386 ASP A O 1
ATOM 3060 N N . PRO A 1 387 ? 0.653 -15.466 -24.169 1.00 76.19 387 PRO A N 1
ATOM 3061 C CA . PRO A 1 387 ? 0.528 -16.873 -23.797 1.00 76.19 387 PRO A CA 1
ATOM 3062 C C . PRO A 1 387 ? -0.582 -17.609 -24.569 1.00 76.19 387 PRO A C 1
ATOM 3064 O O . PRO A 1 387 ? -0.490 -18.826 -24.739 1.00 76.19 387 PRO A O 1
ATOM 3067 N N . CYS A 1 388 ? -1.592 -16.897 -25.082 1.00 77.50 388 CYS A N 1
ATOM 3068 C CA . CYS A 1 388 ? -2.608 -17.454 -25.978 1.00 77.50 388 CYS A CA 1
ATOM 3069 C C . CYS A 1 388 ? -1.996 -18.023 -27.269 1.00 77.50 388 CYS A C 1
ATOM 3071 O O . CYS A 1 388 ? -2.346 -19.140 -27.660 1.00 77.50 388 CYS A O 1
ATOM 3073 N N . ASP A 1 389 ? -1.028 -17.321 -27.863 1.00 77.75 389 ASP A N 1
ATOM 3074 C CA . ASP A 1 389 ? -0.307 -17.770 -29.058 1.00 77.75 389 ASP A CA 1
ATOM 3075 C C . ASP A 1 389 ? 0.676 -18.898 -28.733 1.00 77.75 389 ASP A C 1
ATOM 3077 O O . ASP A 1 389 ? 0.802 -19.859 -29.494 1.00 77.75 389 ASP A O 1
ATOM 3081 N N . ILE A 1 390 ? 1.332 -18.836 -27.568 1.00 78.81 390 ILE A N 1
ATOM 3082 C CA . ILE A 1 390 ? 2.281 -19.870 -27.120 1.00 78.81 390 ILE A CA 1
ATOM 3083 C C . ILE A 1 390 ? 1.593 -21.233 -26.970 1.00 78.81 390 ILE A C 1
ATOM 3085 O O . ILE A 1 390 ? 2.166 -22.257 -27.348 1.00 78.81 390 ILE A O 1
ATOM 3089 N N . TYR A 1 391 ? 0.385 -21.258 -26.402 1.00 82.06 391 TYR A N 1
ATOM 3090 C CA . TYR A 1 391 ? -0.341 -22.497 -26.106 1.00 82.06 391 TYR A CA 1
ATOM 3091 C C . TYR A 1 391 ? -1.454 -22.824 -27.109 1.00 82.06 391 TYR A C 1
ATOM 3093 O O . TYR A 1 391 ? -2.114 -23.853 -26.960 1.00 82.06 391 TYR A O 1
ATOM 3101 N N . GLY A 1 392 ? -1.657 -21.990 -28.135 1.00 77.94 392 GLY A N 1
ATOM 3102 C CA . GLY A 1 392 ? -2.663 -22.209 -29.176 1.00 77.94 392 GLY A CA 1
ATOM 3103 C C . GLY A 1 392 ? -4.099 -22.198 -28.644 1.00 77.94 392 GLY A C 1
ATOM 3104 O O . GLY A 1 392 ? -4.929 -22.996 -29.082 1.00 77.94 392 GLY A O 1
ATOM 3105 N N . THR A 1 393 ? -4.398 -21.330 -27.674 1.00 78.62 393 THR A N 1
ATOM 3106 C CA . THR A 1 393 ? -5.725 -21.223 -27.044 1.00 78.62 393 THR A CA 1
ATOM 3107 C C . THR A 1 393 ? -6.353 -19.861 -27.295 1.00 78.62 393 THR A C 1
ATOM 3109 O O . THR A 1 393 ? -5.676 -18.849 -27.189 1.00 78.62 393 THR A O 1
ATOM 3112 N N . THR A 1 394 ? -7.669 -19.819 -27.529 1.00 73.38 394 THR A N 1
ATOM 3113 C CA . THR A 1 394 ? -8.421 -18.562 -27.726 1.00 73.38 394 THR A CA 1
ATOM 3114 C C . THR A 1 394 ? -8.544 -17.707 -26.465 1.00 73.38 394 THR A C 1
ATOM 3116 O O . THR A 1 394 ? -8.750 -16.505 -26.563 1.00 73.38 394 THR A O 1
ATOM 3119 N N . ALA A 1 395 ? -8.460 -18.323 -25.285 1.00 75.62 395 ALA A N 1
ATOM 3120 C CA . ALA A 1 395 ? -8.443 -17.638 -24.002 1.00 75.62 395 ALA A CA 1
ATOM 3121 C C . ALA A 1 395 ? -7.721 -18.504 -22.966 1.00 75.62 395 ALA A C 1
ATOM 3123 O O . ALA A 1 395 ? -7.957 -19.715 -22.884 1.00 75.62 395 ALA A O 1
ATOM 3124 N N . LEU A 1 396 ? -6.916 -17.880 -22.108 1.00 75.38 396 LEU A N 1
ATOM 3125 C CA . LEU A 1 396 ? -6.203 -18.554 -21.014 1.00 75.38 396 LEU A CA 1
ATOM 3126 C C . LEU A 1 396 ? -7.145 -19.233 -20.003 1.00 75.38 396 LEU A C 1
ATOM 3128 O O . LEU A 1 396 ? -6.764 -20.178 -19.305 1.00 75.38 396 LEU A O 1
ATOM 3132 N N . THR A 1 397 ? -8.406 -18.801 -19.941 1.00 78.69 397 THR A N 1
ATOM 3133 C CA . THR A 1 397 ? -9.456 -19.410 -19.112 1.00 78.69 397 THR A CA 1
ATOM 3134 C C . THR A 1 397 ? -9.868 -20.807 -19.582 1.00 78.69 397 THR A C 1
ATOM 3136 O O . THR A 1 397 ? -10.388 -21.575 -18.771 1.00 78.69 397 THR A O 1
ATOM 3139 N N . ASN A 1 398 ? -9.591 -21.176 -20.836 1.00 81.00 398 ASN A N 1
ATOM 3140 C CA . ASN A 1 398 ? -9.901 -22.503 -21.377 1.00 81.00 398 ASN A CA 1
ATOM 3141 C C . ASN A 1 398 ? -8.911 -23.579 -20.908 1.00 81.00 398 ASN A C 1
ATOM 3143 O O . ASN A 1 398 ? -9.199 -24.772 -20.988 1.00 81.00 398 ASN A O 1
ATOM 3147 N N . ILE A 1 399 ? -7.754 -23.175 -20.377 1.00 80.50 399 ILE A N 1
ATOM 3148 C CA . ILE A 1 399 ? -6.757 -24.098 -19.834 1.00 80.50 399 ILE A CA 1
ATOM 3149 C C . ILE A 1 399 ? -7.264 -24.641 -18.484 1.00 80.50 399 ILE A C 1
ATOM 3151 O O . ILE A 1 399 ? -7.711 -23.849 -17.648 1.00 80.50 399 ILE A O 1
ATOM 3155 N N . PRO A 1 400 ? -7.182 -25.954 -18.199 1.00 82.81 400 PRO A N 1
ATOM 3156 C CA . PRO A 1 400 ? -7.583 -26.517 -16.908 1.00 82.81 400 PRO A CA 1
ATOM 3157 C C . PRO A 1 400 ? -6.790 -25.936 -15.728 1.00 82.81 400 PRO A C 1
ATOM 3159 O O . PRO A 1 400 ? -5.573 -25.766 -15.808 1.00 82.81 400 PRO A O 1
ATOM 3162 N N . THR A 1 401 ? -7.451 -25.696 -14.592 1.00 80.50 401 THR A N 1
ATOM 3163 C CA . THR A 1 401 ? -6.859 -25.047 -13.401 1.00 80.50 401 THR A CA 1
ATOM 3164 C C . THR A 1 401 ? -5.598 -25.732 -12.879 1.00 80.50 401 THR A C 1
ATOM 3166 O O . THR A 1 401 ? -4.679 -25.052 -12.432 1.00 80.50 401 THR A O 1
ATOM 3169 N N . ASN A 1 402 ? -5.538 -27.062 -12.974 1.00 79.06 402 ASN A N 1
ATOM 3170 C CA . ASN A 1 402 ? -4.408 -27.864 -12.499 1.00 79.06 402 ASN A CA 1
ATOM 3171 C C . ASN A 1 402 ? -3.161 -27.699 -13.379 1.00 79.06 402 ASN A C 1
ATOM 3173 O O . ASN A 1 402 ? -2.046 -27.859 -12.898 1.00 79.06 402 ASN A O 1
ATOM 3177 N N . VAL A 1 403 ? -3.355 -27.368 -14.658 1.00 81.69 403 VAL A N 1
ATOM 3178 C CA . VAL A 1 403 ? -2.277 -27.246 -15.645 1.00 81.69 403 VAL A CA 1
ATOM 3179 C C . VAL A 1 403 ? -1.728 -25.819 -15.673 1.00 81.69 403 VAL A C 1
ATOM 3181 O O . VAL A 1 403 ? -0.534 -25.631 -15.867 1.00 81.69 403 VAL A O 1
ATOM 3184 N N . ARG A 1 404 ? -2.556 -24.804 -15.379 1.00 84.31 404 ARG A N 1
ATOM 3185 C CA . ARG A 1 404 ? -2.156 -23.378 -15.385 1.00 84.31 404 ARG A CA 1
ATOM 3186 C C . ARG A 1 404 ? -0.930 -23.062 -14.523 1.00 84.31 404 ARG A C 1
ATOM 3188 O O . ARG A 1 404 ? -0.175 -22.166 -14.873 1.00 84.31 404 ARG A O 1
ATOM 3195 N N . ALA A 1 405 ? -0.745 -23.780 -13.415 1.00 82.19 405 ALA A N 1
ATOM 3196 C CA . ALA A 1 405 ? 0.397 -23.603 -12.515 1.00 82.19 405 ALA A CA 1
ATOM 3197 C C . ALA A 1 405 ? 1.720 -24.121 -13.112 1.00 82.19 405 ALA A C 1
ATOM 3199 O O . ALA A 1 405 ? 2.793 -23.714 -12.695 1.00 82.19 405 ALA A O 1
ATOM 3200 N N . GLN A 1 406 ? 1.652 -25.030 -14.087 1.00 82.75 406 GLN A N 1
ATOM 3201 C CA . GLN A 1 406 ? 2.823 -25.644 -14.722 1.00 82.75 406 GLN A CA 1
ATOM 3202 C C . GLN A 1 406 ? 3.198 -24.962 -16.044 1.00 82.75 406 GLN A C 1
ATOM 3204 O O . GLN A 1 406 ? 4.281 -25.194 -16.576 1.00 82.75 406 GLN A O 1
ATOM 3209 N N . LEU A 1 407 ? 2.299 -24.143 -16.595 1.00 83.62 407 LEU A N 1
ATOM 3210 C CA . LEU A 1 407 ? 2.522 -23.432 -17.846 1.00 83.62 407 LEU A CA 1
ATOM 3211 C C . LEU A 1 407 ? 3.222 -22.107 -17.585 1.00 83.62 407 LEU A C 1
ATOM 3213 O O . LEU A 1 407 ? 2.765 -21.299 -16.779 1.00 83.62 407 LEU A O 1
ATOM 3217 N N . ARG A 1 408 ? 4.307 -21.884 -18.318 1.00 84.56 408 ARG A N 1
ATOM 3218 C CA . ARG A 1 408 ? 5.151 -20.696 -18.223 1.00 84.56 408 ARG A CA 1
ATOM 3219 C C . ARG A 1 408 ? 4.640 -19.526 -19.052 1.00 84.56 408 ARG A C 1
ATOM 3221 O O . ARG A 1 408 ? 4.003 -19.710 -20.090 1.00 84.56 408 ARG A O 1
ATOM 3228 N N . VAL A 1 409 ? 5.021 -18.338 -18.622 1.00 84.00 409 VAL A N 1
ATOM 3229 C CA . VAL A 1 409 ? 4.810 -17.065 -19.305 1.00 84.00 409 VAL A CA 1
ATOM 3230 C C . VAL A 1 409 ? 6.179 -16.424 -19.575 1.00 84.00 409 VAL A C 1
ATOM 3232 O O . VAL A 1 409 ? 7.140 -16.716 -18.867 1.00 84.00 409 VAL A O 1
ATOM 3235 N N . ARG A 1 410 ? 6.326 -15.568 -20.596 1.00 83.75 410 ARG A N 1
ATOM 3236 C CA . ARG A 1 410 ? 7.611 -14.912 -20.923 1.00 83.75 410 ARG A CA 1
ATOM 3237 C C . ARG A 1 410 ? 7.887 -13.667 -20.070 1.00 83.75 410 ARG A C 1
ATOM 3239 O O . ARG A 1 410 ? 8.407 -12.672 -20.566 1.00 83.75 410 ARG A O 1
ATOM 3246 N N . CYS A 1 411 ? 7.569 -13.726 -18.782 1.00 82.75 411 CYS A N 1
ATOM 3247 C CA . CYS A 1 411 ? 7.912 -12.684 -17.822 1.00 82.75 411 CYS A CA 1
ATOM 3248 C C . CYS A 1 411 ? 8.204 -13.293 -16.439 1.00 82.75 411 CYS A C 1
ATOM 3250 O O . CYS A 1 411 ? 7.622 -14.326 -16.090 1.00 82.75 411 CYS A O 1
ATOM 3252 N N . PRO A 1 412 ? 9.070 -12.673 -15.621 1.00 84.81 412 PRO A N 1
ATOM 3253 C CA . PRO A 1 412 ? 9.257 -13.088 -14.238 1.00 84.81 412 PRO A CA 1
ATOM 3254 C C . PRO A 1 412 ? 8.090 -12.621 -13.356 1.00 84.81 412 PRO A C 1
ATOM 3256 O O . PRO A 1 412 ? 7.408 -11.640 -13.667 1.00 84.81 412 PRO A O 1
ATOM 3259 N N . VAL A 1 413 ? 7.891 -13.282 -12.212 1.00 84.44 413 VAL A N 1
ATOM 3260 C CA . VAL A 1 413 ? 6.831 -12.926 -11.244 1.00 84.44 413 VAL A CA 1
ATOM 3261 C C . VAL A 1 413 ? 6.972 -11.479 -10.762 1.00 84.44 413 VAL A C 1
ATOM 3263 O O . VAL A 1 413 ? 5.972 -10.778 -10.600 1.00 84.44 413 VAL A O 1
ATOM 3266 N N . ASN A 1 414 ? 8.210 -10.996 -10.602 1.00 82.12 414 ASN A N 1
ATOM 3267 C CA . ASN A 1 414 ? 8.473 -9.608 -10.218 1.00 82.12 414 ASN A CA 1
ATOM 3268 C C . ASN A 1 414 ? 7.832 -8.600 -11.180 1.00 82.12 414 ASN A C 1
ATOM 3270 O O . ASN A 1 414 ? 7.385 -7.545 -10.750 1.00 82.12 414 ASN A O 1
ATOM 3274 N N . THR A 1 415 ? 7.737 -8.913 -12.474 1.00 81.81 415 THR A N 1
ATOM 3275 C CA . THR A 1 415 ? 7.150 -7.979 -13.436 1.00 81.81 415 THR A CA 1
ATOM 3276 C C . THR A 1 415 ? 5.639 -7.837 -13.262 1.00 81.81 415 THR A C 1
ATOM 3278 O O . THR A 1 415 ? 5.126 -6.728 -13.380 1.00 81.81 415 THR A O 1
ATOM 3281 N N . LEU A 1 416 ? 4.939 -8.915 -12.893 1.00 82.38 416 LEU A N 1
ATOM 3282 C CA . LEU A 1 416 ? 3.511 -8.856 -12.555 1.00 82.38 416 LEU A CA 1
ATOM 3283 C C . LEU A 1 416 ? 3.271 -8.005 -11.299 1.00 82.38 416 LEU A C 1
ATOM 3285 O O . LEU A 1 416 ? 2.357 -7.184 -11.259 1.00 82.38 416 LEU A O 1
ATOM 3289 N N . ILE A 1 417 ? 4.123 -8.168 -10.281 1.00 80.12 417 ILE A N 1
ATOM 3290 C CA . ILE A 1 417 ? 4.069 -7.368 -9.048 1.00 80.12 417 ILE A CA 1
ATOM 3291 C C . ILE A 1 417 ? 4.370 -5.894 -9.356 1.00 80.12 417 ILE A C 1
ATOM 3293 O O . ILE A 1 417 ? 3.656 -5.007 -8.888 1.00 80.12 417 ILE A O 1
ATOM 3297 N N . ASN A 1 418 ? 5.378 -5.626 -10.189 1.00 78.31 418 ASN A N 1
ATOM 3298 C CA . ASN A 1 418 ? 5.736 -4.270 -10.598 1.00 78.31 418 ASN A CA 1
ATOM 3299 C C . ASN A 1 418 ? 4.582 -3.592 -11.340 1.00 78.31 418 ASN A C 1
ATOM 3301 O O . ASN A 1 418 ? 4.220 -2.482 -10.978 1.00 78.31 418 ASN A O 1
ATOM 3305 N N . PHE A 1 419 ? 3.941 -4.281 -12.286 1.00 78.19 419 PHE A N 1
ATOM 3306 C CA . PHE A 1 419 ? 2.776 -3.756 -13.001 1.00 78.19 419 PHE A CA 1
ATOM 3307 C C . PHE A 1 419 ? 1.648 -3.333 -12.048 1.00 78.1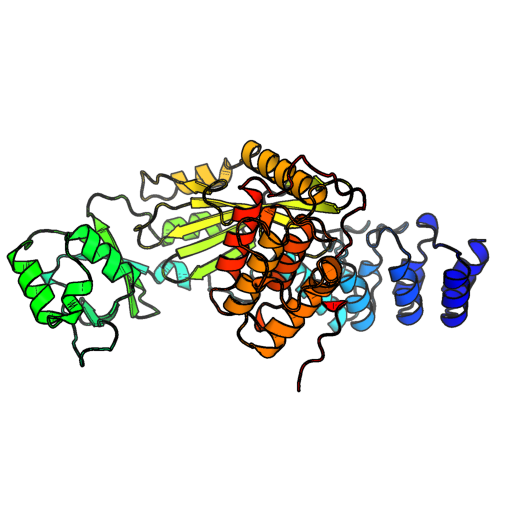9 419 PHE A C 1
ATOM 3309 O O . PHE A 1 419 ? 1.092 -2.245 -12.169 1.00 78.19 419 PHE A O 1
ATOM 3316 N N . LEU A 1 420 ? 1.327 -4.175 -11.061 1.00 77.06 420 LEU A N 1
ATOM 3317 C CA . LEU A 1 420 ? 0.292 -3.863 -10.076 1.00 77.06 420 LEU A CA 1
ATOM 3318 C C . LEU A 1 420 ? 0.669 -2.691 -9.165 1.00 77.06 420 LEU A C 1
ATOM 3320 O O . LEU A 1 420 ? -0.188 -1.879 -8.822 1.00 77.06 420 LEU A O 1
ATOM 3324 N N . THR A 1 421 ? 1.933 -2.624 -8.754 1.00 73.56 421 THR A N 1
ATOM 3325 C CA . THR A 1 421 ? 2.409 -1.555 -7.870 1.00 73.56 421 THR A CA 1
ATOM 3326 C C . THR A 1 421 ? 2.488 -0.208 -8.594 1.00 73.56 421 THR A C 1
ATOM 3328 O O . THR A 1 421 ? 2.050 0.770 -8.000 1.00 73.56 421 THR A O 1
ATOM 3331 N N . GLU A 1 422 ? 2.899 -0.161 -9.871 1.00 73.88 422 GLU A N 1
ATOM 3332 C CA . GLU A 1 422 ? 2.816 1.043 -10.730 1.00 73.88 422 GLU A CA 1
ATOM 3333 C C . GLU A 1 422 ? 1.375 1.549 -10.825 1.00 73.88 422 GLU A C 1
ATOM 3335 O O . GLU A 1 422 ? 1.085 2.732 -10.649 1.00 73.88 422 GLU A O 1
ATOM 3340 N N . LEU A 1 423 ? 0.447 0.623 -11.075 1.00 72.31 423 LEU A N 1
ATOM 3341 C CA . LEU A 1 423 ? -0.963 0.947 -11.226 1.00 72.31 423 LEU A CA 1
ATOM 3342 C C . LEU A 1 423 ? -1.521 1.561 -9.934 1.00 72.31 423 LEU A C 1
ATOM 3344 O O . LEU A 1 423 ? -2.324 2.488 -9.978 1.00 72.31 423 LEU A O 1
ATOM 3348 N N . SER A 1 424 ? -1.051 1.080 -8.781 1.00 68.50 424 SER A N 1
ATOM 3349 C CA . SER A 1 424 ? -1.464 1.585 -7.473 1.00 68.50 424 SER A CA 1
ATOM 3350 C C . SER A 1 424 ? -0.879 2.941 -7.078 1.00 68.50 424 SER A C 1
ATOM 3352 O O . SER A 1 424 ? -1.448 3.581 -6.199 1.00 68.50 424 SER A O 1
ATOM 3354 N N . THR A 1 425 ? 0.227 3.377 -7.687 1.00 63.78 425 THR A N 1
ATOM 3355 C CA . THR A 1 425 ? 0.906 4.636 -7.336 1.00 63.78 425 THR A CA 1
ATOM 3356 C C . THR A 1 425 ?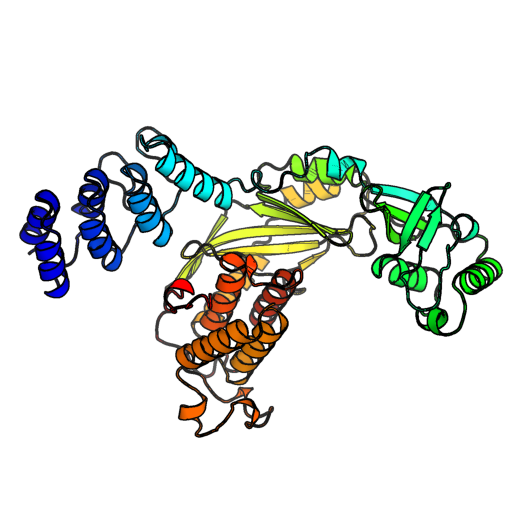 0.662 5.761 -8.334 1.00 63.78 425 THR A C 1
ATOM 3358 O O . THR A 1 425 ? 0.504 6.905 -7.912 1.00 63.78 425 THR A O 1
ATOM 3361 N N . HIS A 1 426 ? 0.592 5.458 -9.632 1.00 63.62 426 HIS A N 1
ATOM 3362 C CA . HIS A 1 426 ? 0.480 6.473 -10.692 1.00 63.62 426 HIS A CA 1
ATOM 3363 C C . HIS A 1 426 ? -0.932 6.607 -11.279 1.00 63.62 426 HIS A C 1
ATOM 3365 O O . HIS A 1 426 ? -1.262 7.654 -11.824 1.00 63.62 426 HIS A O 1
ATOM 3371 N N . HIS A 1 427 ? -1.799 5.600 -11.110 1.00 65.38 427 HIS A N 1
ATOM 3372 C CA . HIS A 1 427 ? -3.171 5.592 -11.649 1.00 65.38 427 HIS A CA 1
ATOM 3373 C C . HIS A 1 427 ? -4.250 5.512 -10.552 1.00 65.38 427 HIS A C 1
ATOM 3375 O O . HIS A 1 427 ? -5.272 4.842 -10.709 1.00 65.38 427 HIS A O 1
ATOM 3381 N N . LEU A 1 428 ? -4.034 6.212 -9.431 1.00 59.34 428 LEU A N 1
ATOM 3382 C CA . LEU A 1 428 ? -4.969 6.280 -8.294 1.00 59.34 428 LEU A CA 1
ATOM 3383 C C . LEU A 1 428 ? -6.364 6.795 -8.677 1.00 59.34 428 LEU A C 1
ATOM 3385 O O . LEU A 1 428 ? -7.355 6.304 -8.146 1.00 59.34 428 LEU A O 1
ATOM 3389 N N . GLU A 1 429 ? -6.458 7.716 -9.637 1.00 60.69 429 GLU A N 1
ATOM 3390 C CA . GLU A 1 429 ? -7.736 8.291 -10.085 1.00 60.69 429 GLU A CA 1
ATOM 3391 C C . GLU A 1 429 ? -8.655 7.268 -10.778 1.00 60.69 429 GLU A C 1
ATOM 3393 O O . GLU A 1 429 ? -9.876 7.404 -10.757 1.00 60.69 429 GLU A O 1
ATOM 3398 N N . GLU A 1 430 ? -8.091 6.211 -11.372 1.00 62.34 430 GLU A N 1
ATOM 3399 C CA . GLU A 1 430 ? -8.847 5.187 -12.113 1.00 62.34 430 GLU A CA 1
ATOM 3400 C C . GLU A 1 430 ? -9.244 3.983 -11.235 1.00 62.34 430 GLU A C 1
ATOM 3402 O O . GLU A 1 430 ? -9.916 3.036 -11.676 1.00 62.34 430 GLU A O 1
ATOM 3407 N N . LEU A 1 431 ? -8.825 4.013 -9.969 1.00 66.31 431 LEU A N 1
ATOM 3408 C CA . LEU A 1 431 ? -8.958 2.938 -9.002 1.00 66.31 431 LEU A CA 1
ATOM 3409 C C . LEU A 1 431 ? -10.171 3.132 -8.088 1.00 66.31 431 LEU A C 1
ATOM 3411 O O . LEU A 1 431 ? -10.529 4.235 -7.700 1.00 66.31 431 LEU A O 1
ATOM 3415 N N . THR A 1 432 ? -10.830 2.035 -7.714 1.00 69.00 432 THR A N 1
ATOM 3416 C CA . THR A 1 432 ? -11.884 2.067 -6.680 1.00 69.00 432 THR A CA 1
ATOM 3417 C C . THR A 1 432 ? -11.302 2.368 -5.293 1.00 69.00 432 THR A C 1
ATOM 3419 O O . THR A 1 432 ? -10.182 1.965 -5.004 1.00 69.00 432 THR A O 1
ATOM 3422 N N . ASP A 1 433 ? -12.073 2.935 -4.361 1.00 61.09 433 ASP A N 1
ATOM 3423 C CA . ASP A 1 433 ? -11.569 3.295 -3.018 1.00 61.09 433 ASP A CA 1
ATOM 3424 C C . ASP A 1 433 ? -10.891 2.136 -2.259 1.00 61.09 433 ASP A C 1
ATOM 3426 O O . ASP A 1 433 ? -10.019 2.350 -1.424 1.00 61.09 433 ASP A O 1
ATOM 3430 N N . LYS A 1 434 ? -11.272 0.873 -2.511 1.00 66.69 434 LYS A N 1
ATOM 3431 C CA . LYS A 1 434 ? -10.677 -0.330 -1.872 1.00 66.69 434 LYS A CA 1
ATOM 3432 C C . LYS A 1 434 ? -9.628 -1.033 -2.742 1.00 66.69 434 LYS A C 1
ATOM 3434 O O . LYS A 1 434 ? -9.224 -2.156 -2.438 1.00 66.69 434 LYS A O 1
ATOM 3439 N N . ALA A 1 435 ? -9.231 -0.415 -3.844 1.00 69.31 435 ALA A N 1
ATOM 3440 C CA . ALA A 1 435 ? -8.270 -0.933 -4.800 1.00 69.31 435 ALA A CA 1
ATOM 3441 C C . ALA A 1 435 ? -6.880 -1.128 -4.203 1.00 69.31 435 ALA A C 1
ATOM 3443 O O . ALA A 1 435 ? -6.319 -2.218 -4.300 1.00 69.31 435 ALA A O 1
ATOM 3444 N N . LEU A 1 436 ? -6.359 -0.076 -3.567 1.00 70.25 436 LEU A N 1
ATOM 3445 C CA . LEU A 1 436 ? -5.006 -0.034 -3.030 1.00 70.25 436 LEU A CA 1
ATOM 3446 C C . LEU A 1 436 ? -4.798 -1.165 -2.019 1.00 70.25 436 LEU A C 1
ATOM 3448 O O . LEU A 1 436 ? -3.875 -1.965 -2.151 1.00 70.25 436 LEU A O 1
ATOM 3452 N N . ASP A 1 437 ? -5.720 -1.318 -1.071 1.00 70.75 437 ASP A N 1
ATOM 3453 C CA . ASP A 1 437 ? -5.663 -2.385 -0.068 1.00 70.75 437 ASP A CA 1
ATOM 3454 C C . ASP A 1 437 ? -5.651 -3.779 -0.717 1.00 70.75 437 ASP A C 1
ATOM 3456 O O . ASP A 1 437 ? -4.887 -4.661 -0.313 1.00 70.75 437 ASP A O 1
ATOM 3460 N N . LYS A 1 438 ? -6.464 -3.991 -1.763 1.00 75.75 438 LYS A N 1
ATOM 3461 C CA . LYS A 1 438 ? -6.536 -5.269 -2.490 1.00 75.75 438 LYS A CA 1
ATOM 3462 C C . LYS A 1 438 ? -5.258 -5.563 -3.271 1.00 75.75 438 LYS A C 1
ATOM 3464 O O . LYS A 1 438 ? -4.793 -6.702 -3.220 1.00 75.75 438 LYS A O 1
ATOM 3469 N N . ILE A 1 439 ? -4.705 -4.567 -3.966 1.00 76.25 439 ILE A N 1
ATOM 3470 C CA . ILE A 1 439 ? -3.450 -4.691 -4.719 1.00 76.25 439 ILE A CA 1
ATOM 3471 C C . ILE A 1 439 ? -2.316 -5.071 -3.776 1.00 76.25 439 ILE A C 1
ATOM 3473 O O . ILE A 1 439 ? -1.638 -6.073 -3.995 1.00 76.25 439 ILE A O 1
ATOM 3477 N N . ASN A 1 440 ? -2.175 -4.344 -2.674 1.00 75.44 440 ASN A N 1
ATOM 3478 C CA . ASN A 1 440 ? -1.094 -4.579 -1.726 1.00 75.44 440 ASN A CA 1
ATOM 3479 C C . ASN A 1 440 ? -1.227 -5.914 -0.999 1.00 75.44 440 ASN A C 1
ATOM 3481 O O . ASN A 1 440 ? -0.233 -6.610 -0.773 1.00 75.44 440 ASN A O 1
ATOM 3485 N N . THR A 1 441 ? -2.461 -6.305 -0.674 1.00 76.38 441 THR A N 1
ATOM 3486 C CA . THR A 1 441 ? -2.740 -7.627 -0.106 1.00 76.38 441 THR A CA 1
ATOM 3487 C C . THR A 1 441 ? -2.374 -8.733 -1.091 1.00 76.38 441 THR A C 1
ATOM 3489 O O . THR A 1 441 ? -1.826 -9.759 -0.690 1.00 76.38 441 THR A O 1
ATOM 3492 N N . PHE A 1 442 ? -2.677 -8.554 -2.378 1.00 80.44 442 PHE A N 1
ATOM 3493 C CA . PHE A 1 442 ? -2.331 -9.523 -3.410 1.00 80.44 442 PHE A CA 1
ATOM 3494 C C . PHE A 1 442 ? -0.820 -9.615 -3.619 1.00 80.44 442 PHE A C 1
ATOM 3496 O O . PHE A 1 442 ? -0.269 -10.701 -3.465 1.00 80.44 442 PHE A O 1
ATOM 3503 N N . ALA A 1 443 ? -0.149 -8.491 -3.888 1.00 77.31 443 ALA A N 1
ATOM 3504 C CA . ALA A 1 443 ? 1.294 -8.432 -4.118 1.00 77.31 443 ALA A CA 1
ATOM 3505 C C . ALA A 1 443 ? 2.064 -9.093 -2.974 1.00 77.31 443 ALA A C 1
ATOM 3507 O O . ALA A 1 443 ? 2.934 -9.939 -3.180 1.00 77.31 443 ALA A O 1
ATOM 3508 N N . GLY A 1 444 ? 1.678 -8.777 -1.742 1.00 75.69 444 GLY A N 1
ATOM 3509 C CA . GLY A 1 444 ? 2.322 -9.375 -0.601 1.00 75.69 444 GLY A CA 1
ATOM 3510 C C . GLY A 1 444 ? 1.961 -10.861 -0.386 1.00 75.69 444 GLY A C 1
ATOM 3511 O O . GLY A 1 444 ? 2.839 -11.633 -0.005 1.00 75.69 444 GLY A O 1
ATOM 3512 N N . LYS A 1 445 ? 0.721 -11.311 -0.645 1.00 79.38 445 LYS A N 1
ATOM 3513 C CA . LYS A 1 445 ? 0.387 -12.754 -0.614 1.00 79.38 445 LYS A CA 1
ATOM 3514 C C . LYS A 1 445 ? 1.214 -13.541 -1.627 1.00 79.38 445 LYS A C 1
ATOM 3516 O O . LYS A 1 445 ? 1.679 -14.630 -1.302 1.00 79.38 445 LYS A O 1
ATOM 3521 N N . THR A 1 446 ? 1.403 -12.980 -2.818 1.00 80.12 446 THR A N 1
ATOM 3522 C CA . THR A 1 446 ? 2.241 -13.560 -3.869 1.00 80.12 446 THR A CA 1
ATOM 3523 C C . THR A 1 446 ? 3.690 -13.674 -3.407 1.00 80.12 446 THR A C 1
ATOM 3525 O O . THR A 1 446 ? 4.298 -14.717 -3.593 1.00 80.12 446 THR A O 1
ATOM 3528 N N . LEU A 1 447 ? 4.230 -12.660 -2.725 1.00 80.44 447 LEU A N 1
ATOM 3529 C CA . LEU A 1 447 ? 5.592 -12.720 -2.183 1.00 80.44 447 LEU A CA 1
ATOM 3530 C C . LEU A 1 447 ? 5.744 -13.663 -0.986 1.00 80.44 447 LEU A C 1
ATOM 3532 O O . LEU A 1 447 ? 6.832 -14.192 -0.787 1.00 80.44 447 LEU A O 1
ATOM 3536 N N . LEU A 1 448 ? 4.703 -13.867 -0.177 1.00 78.50 448 LEU A N 1
ATOM 3537 C CA . LEU A 1 448 ? 4.766 -14.759 0.984 1.00 78.50 448 LEU A CA 1
ATOM 3538 C C . LEU A 1 448 ? 4.719 -16.240 0.585 1.00 78.50 448 LEU A C 1
ATOM 3540 O O . LEU A 1 448 ? 5.413 -17.059 1.183 1.00 78.50 448 LEU A O 1
ATOM 3544 N N . ASN A 1 449 ? 3.880 -16.582 -0.390 1.00 79.31 449 ASN A N 1
ATOM 3545 C CA . ASN A 1 449 ? 3.727 -17.953 -0.861 1.00 79.31 449 ASN A CA 1
ATOM 3546 C C . ASN A 1 449 ? 4.862 -18.334 -1.813 1.00 79.31 449 ASN A C 1
ATOM 3548 O O . ASN A 1 449 ? 5.415 -17.471 -2.490 1.00 79.31 449 ASN A O 1
ATOM 3552 N N . ASN A 1 450 ? 5.164 -19.631 -1.904 1.00 81.19 450 ASN A N 1
ATOM 3553 C CA . ASN A 1 450 ? 6.064 -20.143 -2.936 1.00 81.19 450 ASN A CA 1
ATOM 3554 C C . ASN A 1 450 ? 5.474 -19.875 -4.325 1.00 81.19 450 ASN A C 1
ATOM 3556 O O . ASN A 1 450 ? 4.269 -20.057 -4.521 1.00 81.19 450 ASN A O 1
ATOM 3560 N N . PHE A 1 451 ? 6.322 -19.470 -5.268 1.00 83.00 451 PHE A N 1
ATOM 3561 C CA . PHE A 1 451 ? 5.904 -19.267 -6.653 1.00 83.00 451 PHE A CA 1
ATOM 3562 C C . PHE A 1 451 ? 5.721 -20.614 -7.349 1.00 83.00 451 PHE A C 1
ATOM 3564 O O . PHE A 1 451 ? 6.383 -21.601 -7.020 1.00 83.00 451 PHE A O 1
ATOM 3571 N N . ASP A 1 452 ? 4.847 -20.652 -8.348 1.00 79.88 452 ASP A N 1
ATOM 3572 C CA . ASP A 1 452 ? 4.445 -21.907 -8.990 1.00 79.88 452 ASP A CA 1
ATOM 3573 C C . ASP A 1 452 ? 5.606 -22.638 -9.676 1.00 79.88 452 ASP A C 1
ATOM 3575 O O . ASP A 1 452 ? 5.673 -23.868 -9.652 1.00 79.88 452 ASP A O 1
ATOM 3579 N N . LEU A 1 453 ? 6.539 -21.876 -10.250 1.00 77.56 453 LEU A N 1
ATOM 3580 C CA . LEU A 1 453 ? 7.720 -22.383 -10.951 1.00 77.56 453 LEU A CA 1
ATOM 3581 C C . LEU A 1 453 ? 9.021 -22.163 -10.154 1.00 77.56 453 LEU A C 1
ATOM 3583 O O . LEU A 1 453 ? 10.118 -22.200 -10.719 1.00 77.56 453 LEU A O 1
ATOM 3587 N N . GLU A 1 454 ? 8.919 -21.936 -8.838 1.00 81.38 454 GLU A N 1
ATOM 3588 C CA . GLU A 1 454 ? 10.069 -21.679 -7.965 1.00 81.38 454 GLU A CA 1
ATOM 3589 C C . GLU A 1 454 ? 11.054 -22.860 -7.979 1.00 81.38 454 GLU A C 1
ATOM 3591 O O . GLU A 1 454 ? 10.704 -24.000 -7.679 1.00 81.38 454 GLU A O 1
ATOM 3596 N N . GLY A 1 455 ? 12.312 -22.593 -8.344 1.00 73.44 455 GLY A N 1
ATOM 3597 C CA . GLY A 1 455 ? 13.373 -23.606 -8.387 1.00 73.44 455 GLY A CA 1
ATOM 3598 C C . GLY A 1 455 ? 13.357 -24.541 -9.605 1.00 73.44 455 GLY A C 1
ATOM 3599 O O . GLY A 1 455 ? 14.265 -25.363 -9.721 1.00 73.44 455 GLY A O 1
ATOM 3600 N N . ILE A 1 456 ? 12.389 -24.408 -10.519 1.00 71.12 456 ILE A N 1
ATOM 3601 C CA . ILE A 1 456 ? 12.290 -25.234 -11.735 1.00 71.12 456 ILE A CA 1
ATOM 3602 C C . ILE A 1 456 ? 13.106 -24.625 -12.880 1.00 71.12 456 ILE A C 1
ATOM 3604 O O . ILE A 1 456 ? 13.942 -25.298 -13.480 1.00 71.12 456 ILE A O 1
ATOM 3608 N N . GLU A 1 457 ? 12.892 -23.344 -13.174 1.00 59.94 457 GLU A N 1
ATOM 3609 C CA . GLU A 1 457 ? 13.544 -22.642 -14.281 1.00 59.94 457 GLU A CA 1
ATOM 3610 C C . GLU A 1 457 ? 13.948 -21.242 -13.806 1.00 59.94 457 GLU A C 1
ATOM 3612 O O . GLU A 1 457 ? 13.162 -20.544 -13.162 1.00 59.94 457 GLU A O 1
ATOM 3617 N N . ARG A 1 458 ? 15.199 -20.844 -14.071 1.00 63.56 458 ARG A N 1
ATOM 3618 C CA . ARG A 1 458 ? 15.701 -19.516 -13.702 1.00 63.56 458 ARG A CA 1
ATOM 3619 C C . ARG A 1 458 ? 15.537 -18.568 -14.875 1.00 63.56 458 ARG A C 1
ATOM 3621 O O . ARG A 1 458 ? 16.101 -18.800 -15.940 1.00 63.56 458 ARG A O 1
ATOM 3628 N N . TRP A 1 459 ? 14.832 -17.475 -14.641 1.00 64.88 459 TRP A N 1
ATOM 3629 C CA . TRP A 1 459 ? 14.792 -16.344 -15.548 1.00 64.88 459 TRP A CA 1
ATOM 3630 C C . TRP A 1 459 ? 16.182 -15.694 -15.618 1.00 64.88 459 TRP A C 1
ATOM 3632 O O . TRP A 1 459 ? 16.759 -15.341 -14.589 1.00 64.88 459 TRP A O 1
ATOM 3642 N N . THR A 1 460 ? 16.760 -15.588 -16.816 1.00 59.25 460 THR A N 1
ATOM 3643 C CA . THR A 1 460 ? 18.150 -15.128 -17.011 1.00 59.25 460 THR A CA 1
ATOM 3644 C C . THR A 1 460 ? 18.265 -13.670 -17.441 1.00 59.25 460 THR A C 1
ATOM 3646 O O . THR A 1 460 ? 19.350 -13.099 -17.355 1.00 59.25 460 THR A O 1
ATOM 3649 N N . GLU A 1 461 ? 17.175 -13.057 -17.903 1.00 58.12 461 GLU A N 1
ATOM 3650 C CA . GLU A 1 461 ? 17.176 -11.662 -18.345 1.00 58.12 461 GLU A CA 1
ATOM 3651 C C . GLU A 1 461 ? 16.860 -10.715 -17.175 1.00 58.12 461 GLU A C 1
ATOM 3653 O O . GLU A 1 461 ? 15.996 -11.017 -16.352 1.00 58.12 461 GLU A O 1
ATOM 3658 N N . PRO A 1 462 ? 17.533 -9.559 -17.054 1.00 51.50 462 PRO A N 1
ATOM 3659 C CA . PRO A 1 462 ? 17.217 -8.600 -16.002 1.00 51.50 462 PRO A CA 1
ATOM 3660 C C . PRO A 1 462 ? 15.777 -8.091 -16.155 1.00 51.50 462 PRO A C 1
ATOM 3662 O O . PRO A 1 462 ? 15.291 -7.890 -17.270 1.00 51.50 462 PRO A O 1
ATOM 3665 N N . ALA A 1 463 ? 15.092 -7.875 -15.028 1.00 51.94 463 ALA A N 1
ATOM 3666 C CA . ALA A 1 463 ? 13.756 -7.292 -15.024 1.00 51.94 463 ALA A CA 1
ATOM 3667 C C . ALA A 1 463 ? 13.802 -5.931 -15.737 1.00 51.94 463 ALA A C 1
ATOM 3669 O O . ALA A 1 463 ? 14.517 -5.022 -15.313 1.00 51.94 463 ALA A O 1
ATOM 3670 N N . LYS A 1 464 ? 13.069 -5.796 -16.848 1.00 52.16 464 LYS A N 1
ATOM 3671 C CA . LYS A 1 464 ? 12.942 -4.512 -17.543 1.00 52.16 464 LYS A CA 1
ATOM 3672 C C . LYS A 1 464 ? 12.249 -3.517 -16.615 1.00 52.16 464 LYS A C 1
ATOM 3674 O O . LYS A 1 464 ? 11.313 -3.880 -15.900 1.00 52.16 464 LYS A O 1
ATOM 3679 N N . LYS A 1 465 ? 12.713 -2.264 -16.626 1.00 53.28 465 LYS A N 1
ATOM 3680 C CA . LYS A 1 465 ? 11.953 -1.161 -16.033 1.00 53.28 465 LYS A CA 1
ATOM 3681 C C . LYS A 1 465 ? 10.607 -1.110 -16.759 1.00 53.28 465 LYS A C 1
ATOM 3683 O O . LYS A 1 465 ? 10.579 -1.166 -17.984 1.00 53.28 465 LYS A O 1
ATOM 3688 N N . LEU A 1 466 ? 9.527 -1.123 -15.992 1.00 53.78 466 LEU A N 1
ATOM 3689 C CA . LEU A 1 466 ? 8.165 -1.143 -16.496 1.00 53.78 466 LEU A CA 1
ATOM 3690 C C . LEU A 1 466 ? 7.540 0.164 -16.051 1.00 53.78 466 LEU A C 1
ATOM 3692 O O . LEU A 1 466 ? 7.349 0.345 -14.855 1.00 53.78 466 LEU A O 1
ATOM 3696 N N . TYR A 1 467 ? 7.283 1.050 -17.003 1.00 55.97 467 TYR A N 1
ATOM 3697 C CA . TYR A 1 467 ? 6.519 2.266 -16.785 1.00 55.97 467 TYR A CA 1
ATOM 3698 C C . TYR A 1 467 ? 5.204 2.090 -17.523 1.00 55.97 467 TYR A C 1
ATOM 3700 O O . TYR A 1 467 ? 5.197 1.770 -18.711 1.00 55.97 467 TYR A O 1
ATOM 3708 N N . LEU A 1 468 ? 4.083 2.250 -16.821 1.00 53.88 468 LEU A N 1
ATOM 3709 C CA . LEU A 1 468 ? 2.776 2.143 -17.467 1.00 53.88 468 LEU A CA 1
ATOM 3710 C C . LEU A 1 468 ? 2.628 3.210 -18.564 1.00 53.88 468 LEU A C 1
ATOM 3712 O O . LEU A 1 468 ? 2.054 2.923 -19.604 1.00 53.88 468 LEU A O 1
ATOM 3716 N N . GLU A 1 469 ? 3.241 4.384 -18.401 1.00 51.38 469 GLU A N 1
ATOM 3717 C CA . GLU A 1 469 ? 3.232 5.478 -19.386 1.00 51.38 469 GLU A CA 1
ATOM 3718 C C . GLU A 1 469 ? 3.902 5.145 -20.736 1.00 51.38 469 GLU A C 1
ATOM 3720 O O . GLU A 1 469 ? 3.597 5.792 -21.739 1.00 51.38 469 GLU A O 1
ATOM 3725 N N . ASP A 1 470 ? 4.769 4.123 -20.796 1.00 46.50 470 ASP A N 1
ATOM 3726 C CA . ASP A 1 470 ? 5.338 3.622 -22.059 1.00 46.50 470 ASP A CA 1
ATOM 3727 C C . ASP A 1 470 ? 4.284 2.882 -22.905 1.00 46.50 470 ASP A C 1
ATOM 3729 O O . ASP A 1 470 ? 4.458 2.678 -24.111 1.00 46.50 470 ASP A O 1
ATOM 3733 N N . PHE A 1 471 ? 3.170 2.489 -22.284 1.00 49.66 471 PHE A N 1
ATOM 3734 C CA . PHE A 1 471 ? 2.011 1.931 -22.956 1.00 49.66 471 PHE A CA 1
ATOM 3735 C C . PHE A 1 471 ? 1.063 3.079 -23.292 1.00 49.66 471 PHE A C 1
ATOM 3737 O O . PHE A 1 471 ? 0.606 3.823 -22.429 1.00 49.66 471 PHE A O 1
ATOM 3744 N N . SER A 1 472 ? 0.773 3.257 -24.581 1.00 37.75 472 SER A N 1
ATOM 3745 C CA . SER A 1 472 ? -0.087 4.339 -25.051 1.00 37.75 472 SER A CA 1
ATOM 3746 C C . SER A 1 472 ? -1.528 4.151 -24.564 1.00 37.75 472 SER A C 1
ATOM 3748 O O . SER A 1 472 ? -2.366 3.595 -25.277 1.00 37.75 472 SER A O 1
ATOM 3750 N N . PHE A 1 473 ? -1.840 4.657 -23.373 1.00 47.16 473 PHE A N 1
ATOM 3751 C CA . PHE A 1 473 ? -3.208 4.856 -22.920 1.00 47.16 473 PHE A CA 1
ATOM 3752 C C . PHE A 1 473 ? -3.771 6.038 -23.691 1.00 47.16 473 PHE A C 1
ATOM 3754 O O . PHE A 1 473 ? -3.649 7.200 -23.298 1.00 47.16 473 PHE A O 1
ATOM 3761 N N . LYS A 1 474 ? -4.392 5.774 -24.840 1.00 33.97 474 LYS A N 1
ATOM 3762 C CA . LYS A 1 474 ? -5.318 6.766 -25.372 1.00 33.97 474 LYS A CA 1
ATOM 3763 C C . LYS A 1 474 ? -6.425 6.913 -24.336 1.00 33.97 474 LYS A C 1
ATOM 3765 O O . LYS A 1 474 ? -7.276 6.034 -24.236 1.00 33.97 474 LYS A O 1
ATOM 3770 N N . LYS A 1 475 ? -6.402 8.022 -23.585 1.00 31.05 475 LYS A N 1
ATOM 3771 C CA . LYS A 1 475 ? -7.591 8.565 -22.923 1.00 31.05 475 LYS A CA 1
ATOM 3772 C C . LYS A 1 475 ? -8.707 8.517 -23.964 1.00 31.05 475 LYS A C 1
ATOM 3774 O O . LYS A 1 475 ? -8.635 9.222 -24.972 1.00 31.05 475 LYS A O 1
ATOM 3779 N N . ALA A 1 476 ? -9.671 7.620 -23.782 1.00 31.30 476 ALA A N 1
ATOM 3780 C CA . ALA A 1 476 ? -10.927 7.749 -24.492 1.00 31.30 476 ALA A CA 1
ATOM 3781 C C . ALA A 1 476 ? -11.543 9.048 -23.962 1.00 31.30 476 ALA A C 1
ATOM 3783 O O . ALA A 1 476 ? -11.770 9.168 -22.759 1.00 31.30 476 ALA A O 1
ATOM 3784 N N . ALA A 1 477 ? -11.624 10.037 -24.851 1.00 31.58 477 ALA A N 1
ATOM 3785 C CA . ALA A 1 477 ? -12.183 11.355 -24.587 1.00 31.58 477 ALA A CA 1
ATOM 3786 C C . ALA A 1 477 ? -13.641 11.281 -24.121 1.00 31.58 477 ALA A C 1
ATOM 3788 O O . ALA A 1 477 ? -14.343 10.331 -24.545 1.00 31.58 477 ALA A O 1
#

Radius of gyration: 27.18 Å; chains: 1; bounding box: 73×58×68 Å

Sequence (477 aa):
MSYALKKAVRVGKSEFVKFLLDAGERPSPSEHLLHIAVSRDDVLTASYLVSYITNINEQDDDGNTPLHLCKSEEMAKLLLRQNPQLNLLNNDEQLAHETIKDKLAALYVEAAYNKLYNPKAEDDYEDDDLKHRFNVSLISISDLTPLSDSSNSALRLSFNGKEYDASKRFMSSLASQLKFSTNIFNYFTPVEVFERIYDVNPSVKFKVTFDEKEKRALGVVSEKKPLLSVEDACDVIFSDSRLLDIDYKEGVISSTFDLGKTFNITNDSVYLQRIKLNLPVDGITTPNIYLSTLRQVCTNGMVAFVNGFKSEIILNESSGIHLKNLLNSYDNDVGFRNLKDRIRTAQYTTASVRELLNTECLIKKVMQNGVTANLLCECLENLAGDPCDIYGTTALTNIPTNVRAQLRVRCPVNTLINFLTELSTHHLEELTDKALDKINTFAGKTLLNNFDLEGIERWTEPAKKLYLEDFSFKKAA

Foldseek 3Di:
DQVQLLVCLLVLVLVSNLVCVVVPDAHDLLSPSLLSCQLVVSLSNNLSNLVRDPAQARADPQQDGSLLSHADLSSLVSSVVQQYDQCGATPVRDTSLVNHPDPNSSVVSVVVCCVQPNVCPPDDPPLPNQQPQKDKDWDFLVQWDWDDDDDDDFIWTDHPNAIAGEDPQALVQVCVLLVHDPCVVNPDPPRVVSVVSCVVPVPFIWIWMAGNVRRYTQHIGHPPAAAARSNLQSCLQVVDPQWRDWDDDSQKIKTKGWPVDWDDDPLFAIKTWMKIWIDRNHPPDFIKIAIKIAGSRQRQIGADLEPVRIDGDRDPHHNNPSVNVCVVPDDPVVSVVLLSVLLNLQQFFFAFLLLLVVLLVLLCVWFPDNVVSVLLNVVSCVVQVNVCVVVVHPDSVVDDPVCRLVHGTPHGNSLSLLSLSLCLPVVVVRTDPCSNSSSNHSSNVCSVDARSCRPPGTDDDRHDDDHCVVPDPPPPD